Protein AF-A0A973LEQ9-F1 (afdb_monomer)

Structure (mmCIF, N/CA/C/O backbone):
data_AF-A0A973LEQ9-F1
#
_entry.id   AF-A0A973LEQ9-F1
#
loop_
_atom_site.group_PDB
_atom_site.id
_atom_site.type_symbol
_atom_site.label_atom_id
_atom_site.label_alt_id
_atom_site.label_comp_id
_atom_site.label_asym_id
_atom_site.label_entity_id
_atom_site.label_seq_id
_atom_site.pdbx_PDB_ins_code
_atom_site.Cartn_x
_atom_site.Cartn_y
_atom_site.Cartn_z
_atom_site.occupancy
_atom_site.B_iso_or_equiv
_atom_site.auth_seq_id
_atom_site.auth_comp_id
_atom_site.auth_asym_id
_atom_site.auth_atom_id
_atom_site.pdbx_PDB_model_num
ATOM 1 N N . MET A 1 1 ? 71.017 72.172 -58.350 1.00 38.75 1 MET A N 1
ATOM 2 C CA . MET A 1 1 ? 72.005 71.981 -57.274 1.00 38.75 1 MET A CA 1
ATOM 3 C C . MET A 1 1 ? 72.048 70.498 -56.952 1.00 38.75 1 MET A C 1
ATOM 5 O O . MET A 1 1 ? 71.048 69.983 -56.481 1.00 38.75 1 MET A O 1
ATOM 9 N N . THR A 1 2 ? 73.171 69.874 -57.329 1.00 40.38 2 THR A N 1
ATOM 10 C CA . THR A 1 2 ? 73.854 68.730 -56.682 1.00 40.38 2 THR A CA 1
ATOM 11 C C . THR A 1 2 ? 73.072 67.456 -56.327 1.00 40.38 2 THR A C 1
ATOM 13 O O . THR A 1 2 ? 72.282 67.467 -55.393 1.00 40.38 2 THR A O 1
ATOM 16 N N . ASP A 1 3 ? 73.390 66.377 -57.070 1.00 41.44 3 ASP A N 1
ATOM 17 C CA . ASP A 1 3 ? 74.059 65.135 -56.603 1.00 41.44 3 ASP A CA 1
ATOM 18 C C . ASP A 1 3 ? 73.516 64.442 -55.329 1.00 41.44 3 ASP A C 1
ATOM 20 O O . ASP A 1 3 ? 73.327 65.082 -54.307 1.00 41.44 3 ASP A O 1
ATOM 24 N N . LEU A 1 4 ? 73.322 63.117 -55.232 1.00 44.28 4 LEU A N 1
ATOM 25 C CA . LEU A 1 4 ? 74.104 61.995 -55.771 1.00 44.28 4 LEU A CA 1
ATOM 26 C C . LEU A 1 4 ? 73.388 60.646 -55.471 1.00 44.28 4 LEU A C 1
ATOM 28 O O . LEU A 1 4 ? 72.688 60.523 -54.469 1.00 44.28 4 LEU A O 1
ATOM 32 N N . ALA A 1 5 ? 73.739 59.634 -56.277 1.00 43.78 5 ALA A N 1
ATOM 33 C CA . ALA A 1 5 ? 73.819 58.185 -55.993 1.00 43.78 5 ALA A CA 1
ATOM 34 C C . ALA A 1 5 ? 72.594 57.245 -56.193 1.00 43.78 5 ALA A C 1
ATOM 36 O O . ALA A 1 5 ? 71.520 57.398 -55.625 1.00 43.78 5 ALA A O 1
ATOM 37 N N . ALA A 1 6 ? 72.844 56.194 -56.990 1.00 47.12 6 ALA A N 1
ATOM 38 C CA . ALA A 1 6 ? 71.987 55.059 -57.373 1.00 47.12 6 ALA A CA 1
ATOM 39 C C . ALA A 1 6 ? 72.562 53.719 -56.808 1.00 47.12 6 ALA A C 1
ATOM 41 O O . ALA A 1 6 ? 73.585 53.769 -56.128 1.00 47.12 6 ALA A O 1
ATOM 42 N N . PRO A 1 7 ? 72.115 52.512 -57.237 1.00 64.75 7 PRO A N 1
ATOM 43 C CA . PRO A 1 7 ? 70.900 51.736 -56.906 1.00 64.75 7 PRO A CA 1
ATOM 44 C C . PRO A 1 7 ? 71.265 50.337 -56.285 1.00 64.75 7 PRO A C 1
ATOM 46 O O . PRO A 1 7 ? 72.439 50.132 -55.979 1.00 64.75 7 PRO A O 1
ATOM 49 N N . PR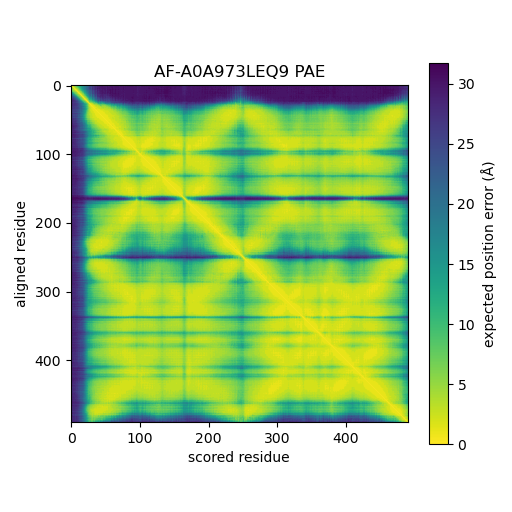O A 1 8 ? 70.353 49.343 -56.082 1.00 52.38 8 PRO A N 1
ATOM 50 C CA . PRO A 1 8 ? 69.976 48.434 -57.182 1.00 52.38 8 PRO A CA 1
ATOM 51 C C . PRO A 1 8 ? 68.542 47.842 -57.138 1.00 52.38 8 PRO A C 1
ATOM 53 O O . PRO A 1 8 ? 67.771 47.985 -56.194 1.00 52.38 8 PRO A O 1
ATOM 56 N N . ARG A 1 9 ? 68.216 47.159 -58.243 1.00 53.59 9 ARG A N 1
ATOM 57 C CA . ARG A 1 9 ? 66.963 46.483 -58.610 1.00 53.59 9 ARG A CA 1
ATOM 58 C C . ARG A 1 9 ? 66.616 45.312 -57.676 1.00 53.59 9 ARG A C 1
ATOM 60 O O . ARG A 1 9 ? 67.388 44.362 -57.579 1.00 53.59 9 ARG A O 1
ATOM 67 N N . GLY A 1 10 ? 65.422 45.343 -57.083 1.00 44.53 10 GLY A N 1
ATOM 68 C CA . GLY A 1 10 ? 64.809 44.207 -56.390 1.00 44.53 10 GLY A CA 1
ATOM 69 C C . GLY A 1 10 ? 63.964 43.358 -57.342 1.00 44.53 10 GLY A C 1
ATOM 70 O O . GLY A 1 10 ? 63.008 43.845 -57.939 1.00 44.53 10 GLY A O 1
ATOM 71 N N . ILE A 1 11 ? 64.348 42.093 -57.481 1.00 50.12 11 ILE A N 1
ATOM 72 C CA . ILE A 1 11 ? 63.623 41.014 -58.155 1.00 50.12 11 ILE A CA 1
ATOM 73 C C . ILE A 1 11 ? 62.491 40.549 -57.221 1.00 50.12 11 ILE A C 1
ATOM 75 O O . ILE A 1 11 ? 62.753 40.233 -56.065 1.00 50.12 11 ILE A O 1
ATOM 79 N N . GLY A 1 12 ? 61.251 40.469 -57.704 1.00 48.47 12 GLY A N 1
ATOM 80 C CA . GLY A 1 12 ? 60.279 39.490 -57.189 1.00 48.47 12 GLY A CA 1
ATOM 81 C C . GLY A 1 12 ? 60.152 38.329 -58.185 1.00 48.47 12 GLY A C 1
ATOM 82 O O . GLY A 1 12 ? 60.725 38.432 -59.272 1.00 48.47 12 GLY A O 1
ATOM 83 N N . PRO A 1 13 ? 59.329 37.293 -57.947 1.00 59.47 13 PRO A N 1
ATOM 84 C CA . PRO A 1 13 ? 58.780 36.741 -56.699 1.00 59.47 13 PRO A CA 1
ATOM 85 C C . PRO A 1 13 ? 59.050 35.211 -56.584 1.00 59.47 13 PRO A C 1
ATOM 87 O O . PRO A 1 13 ? 59.328 34.572 -57.590 1.00 59.47 13 PRO A O 1
ATOM 90 N N . ASP A 1 14 ? 58.881 34.583 -55.412 1.00 45.47 14 ASP A N 1
ATOM 91 C CA . ASP A 1 14 ? 58.414 33.179 -55.357 1.00 45.47 14 ASP A CA 1
ATOM 92 C C . ASP A 1 14 ? 57.814 32.843 -53.981 1.00 45.47 14 ASP A C 1
ATOM 94 O O . ASP A 1 14 ? 58.516 32.563 -53.007 1.00 45.47 14 ASP A O 1
ATOM 98 N N . VAL A 1 15 ? 56.484 32.896 -53.880 1.00 53.56 15 VAL A N 1
ATOM 99 C CA . VAL A 1 15 ? 55.763 32.302 -52.750 1.00 53.56 15 VAL A CA 1
ATOM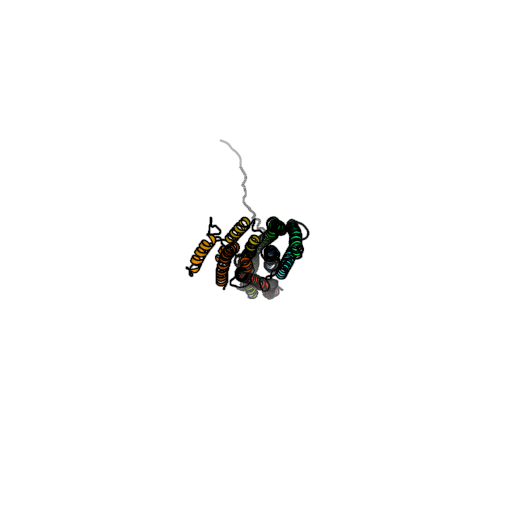 100 C C . VAL A 1 15 ? 55.577 30.829 -53.092 1.00 53.56 15 VAL A C 1
ATOM 102 O O . VAL A 1 15 ? 54.570 30.426 -53.676 1.00 53.56 15 VAL A O 1
ATOM 105 N N . SER A 1 16 ? 56.566 30.019 -52.723 1.00 51.47 16 SER A N 1
ATOM 106 C CA . SER A 1 16 ? 56.482 28.564 -52.788 1.00 51.47 16 SER A CA 1
ATOM 107 C C . SER A 1 16 ? 55.424 28.067 -51.796 1.00 51.47 16 SER A C 1
ATOM 109 O O . SER A 1 16 ? 55.661 27.808 -50.616 1.00 51.47 16 SER A O 1
ATOM 111 N N . GLY A 1 17 ? 54.192 27.943 -52.288 1.00 46.97 17 GLY A N 1
ATOM 112 C CA . GLY A 1 17 ? 53.116 27.250 -51.598 1.00 46.97 17 GLY A CA 1
ATOM 113 C C . GLY A 1 17 ? 53.487 25.782 -51.409 1.00 46.97 17 GLY A C 1
ATOM 114 O O . GLY A 1 17 ? 53.320 24.966 -52.314 1.00 46.97 17 GLY A O 1
ATOM 115 N N . SER A 1 18 ? 53.960 25.430 -50.215 1.00 47.00 18 SER A N 1
ATOM 116 C CA . SER A 1 18 ? 54.135 24.047 -49.778 1.00 47.00 18 SER A CA 1
ATOM 117 C C . SER A 1 18 ? 52.767 23.358 -49.668 1.00 47.00 18 SER A C 1
ATOM 119 O O . SER A 1 18 ? 52.145 23.260 -48.609 1.00 47.00 18 SER A O 1
ATOM 121 N N . ARG A 1 19 ? 52.256 22.851 -50.796 1.00 50.88 19 ARG A N 1
ATOM 122 C CA . ARG A 1 19 ? 51.144 21.896 -50.802 1.00 50.88 19 ARG A CA 1
ATOM 123 C C . ARG A 1 19 ? 51.620 20.621 -50.109 1.00 50.88 19 ARG A C 1
ATOM 125 O O . ARG A 1 19 ? 52.265 19.776 -50.723 1.00 50.88 19 ARG A O 1
ATOM 132 N N . ARG A 1 20 ? 51.289 20.482 -48.821 1.00 47.72 20 ARG A N 1
ATOM 133 C CA . ARG A 1 20 ? 51.420 19.221 -48.076 1.00 47.72 20 ARG A CA 1
ATOM 134 C C . ARG A 1 20 ? 50.820 18.088 -48.926 1.00 47.72 20 ARG A C 1
ATOM 136 O O . ARG A 1 20 ? 49.649 18.204 -49.309 1.00 47.72 20 ARG A O 1
ATOM 143 N N . PRO A 1 21 ? 51.555 17.004 -49.228 1.00 44.62 21 PRO A N 1
ATOM 144 C CA . PRO A 1 21 ? 50.987 15.886 -49.963 1.00 44.62 21 PRO A CA 1
ATOM 145 C C . PRO A 1 21 ? 49.875 15.274 -49.109 1.00 44.62 21 PRO A C 1
ATOM 147 O O . PRO A 1 21 ? 50.119 14.686 -48.055 1.00 44.62 21 PRO A O 1
ATOM 150 N N . ARG A 1 22 ? 48.622 15.435 -49.547 1.00 48.88 22 ARG A N 1
ATOM 151 C CA . ARG A 1 22 ? 47.493 14.681 -48.998 1.00 48.88 22 ARG A CA 1
ATOM 152 C C . ARG A 1 22 ? 47.823 13.208 -49.211 1.00 48.88 22 ARG A C 1
ATOM 154 O O . ARG A 1 22 ? 47.862 12.750 -50.345 1.00 48.88 22 ARG A O 1
ATOM 161 N N . ARG A 1 23 ? 48.097 12.468 -48.142 1.00 45.22 23 ARG A N 1
ATOM 162 C CA . ARG A 1 23 ? 48.430 11.039 -48.185 1.00 45.22 23 ARG A CA 1
ATOM 163 C C . ARG A 1 23 ? 47.224 10.271 -48.749 1.00 45.22 23 ARG A C 1
ATOM 165 O O . ARG A 1 23 ? 46.237 10.082 -48.046 1.00 45.22 23 ARG A O 1
ATOM 172 N N . HIS A 1 24 ? 47.249 9.909 -50.032 1.00 52.91 24 HIS A N 1
ATOM 173 C CA . HIS A 1 24 ? 46.168 9.148 -50.668 1.00 52.91 24 HIS A CA 1
ATOM 174 C C . HIS A 1 24 ? 46.359 7.676 -50.305 1.00 52.91 24 HIS A C 1
ATOM 176 O O . HIS A 1 24 ? 47.297 7.030 -50.760 1.00 52.91 24 HIS A O 1
ATOM 182 N N . TRP A 1 25 ? 45.509 7.158 -49.422 1.00 51.41 25 TRP A N 1
ATOM 183 C CA . TRP A 1 25 ? 45.556 5.751 -49.039 1.00 51.41 25 TRP A CA 1
ATOM 184 C C . TRP A 1 25 ? 45.158 4.869 -50.232 1.00 51.41 25 TRP A C 1
ATOM 186 O O . TRP A 1 25 ? 44.170 5.190 -50.907 1.00 51.41 25 TRP A O 1
ATOM 196 N N . PRO A 1 26 ? 45.851 3.740 -50.469 1.00 68.69 26 PRO A N 1
ATOM 197 C CA . PRO A 1 26 ? 45.464 2.800 -51.511 1.00 68.69 26 PRO A CA 1
ATOM 198 C C . PRO A 1 26 ? 44.047 2.270 -51.245 1.00 68.69 26 PRO A C 1
ATOM 200 O O . PRO A 1 26 ? 43.636 2.050 -50.098 1.00 68.69 26 PRO A O 1
ATOM 203 N N . THR A 1 27 ? 43.277 2.092 -52.318 1.00 65.50 27 THR A N 1
ATOM 204 C CA . THR A 1 27 ? 41.852 1.723 -52.310 1.00 65.50 27 THR A CA 1
ATOM 205 C C . THR A 1 27 ? 41.485 0.537 -51.395 1.00 65.50 27 THR A C 1
ATOM 207 O O . THR A 1 27 ? 40.477 0.635 -50.691 1.00 65.50 27 THR A O 1
ATOM 210 N N . PRO A 1 28 ? 42.312 -0.524 -51.278 1.00 70.25 28 PRO A N 1
ATOM 211 C CA . PRO A 1 28 ? 42.046 -1.643 -50.371 1.00 70.25 28 PRO A CA 1
ATOM 212 C C . PRO A 1 28 ? 42.187 -1.287 -48.884 1.00 70.25 28 PRO A C 1
ATOM 214 O O . PRO A 1 28 ? 41.443 -1.803 -48.054 1.00 70.25 28 PRO A O 1
ATOM 217 N N . ALA A 1 29 ? 43.128 -0.407 -48.521 1.00 74.38 29 ALA A N 1
ATOM 218 C CA . ALA A 1 29 ? 43.376 -0.043 -47.123 1.00 74.38 29 ALA A CA 1
ATOM 219 C C . ALA A 1 29 ? 42.227 0.795 -46.543 1.00 74.38 29 ALA A C 1
ATOM 221 O O . ALA A 1 29 ? 41.823 0.606 -45.401 1.00 74.38 29 ALA A O 1
ATOM 222 N N . THR A 1 30 ? 41.646 1.670 -47.361 1.00 75.44 30 THR A N 1
ATOM 223 C CA . THR A 1 30 ? 40.483 2.493 -46.987 1.00 75.44 30 THR A CA 1
ATOM 224 C C . THR A 1 30 ? 39.212 1.659 -46.828 1.00 75.44 30 THR A C 1
ATOM 226 O O . THR A 1 30 ? 38.478 1.863 -45.867 1.00 75.44 30 THR A O 1
ATOM 229 N N . LEU A 1 31 ? 38.987 0.661 -47.692 1.00 76.44 31 LEU A N 1
ATOM 230 C CA . LEU A 1 31 ? 37.866 -0.278 -47.543 1.00 76.44 31 LEU A CA 1
ATOM 231 C C . LEU A 1 31 ? 37.986 -1.137 -46.274 1.00 76.44 31 LEU A C 1
ATOM 233 O O . LEU A 1 31 ? 36.984 -1.360 -45.599 1.00 76.44 31 LEU A O 1
ATOM 237 N N . LYS A 1 32 ? 39.204 -1.568 -45.912 1.00 81.25 32 LYS A N 1
ATOM 238 C CA . LYS A 1 32 ? 39.459 -2.314 -44.668 1.00 81.25 32 LYS A CA 1
ATOM 239 C C . LYS A 1 32 ? 39.190 -1.475 -43.416 1.00 81.25 32 LYS A C 1
ATOM 241 O O . LYS A 1 32 ? 38.544 -1.971 -42.501 1.00 81.25 32 LYS A O 1
ATOM 246 N N . VAL A 1 33 ? 39.637 -0.215 -43.382 1.00 83.44 33 VAL A N 1
ATOM 247 C CA . VAL A 1 33 ? 39.408 0.686 -42.234 1.00 83.44 33 VAL A CA 1
ATOM 248 C C . VAL A 1 33 ? 37.922 0.995 -42.054 1.00 83.44 33 VAL A C 1
ATOM 250 O O . VAL A 1 33 ? 37.414 0.890 -40.943 1.00 83.44 33 VAL A O 1
ATOM 253 N N . CYS A 1 34 ? 37.198 1.320 -43.128 1.00 82.50 34 CYS A N 1
ATOM 254 C CA . CYS A 1 34 ? 35.762 1.585 -43.020 1.00 82.50 34 CYS A CA 1
ATOM 255 C C . CYS A 1 34 ? 34.963 0.319 -42.673 1.00 82.50 34 CYS A C 1
ATOM 257 O O . CYS A 1 34 ? 34.013 0.399 -41.902 1.00 82.50 34 CYS A O 1
ATOM 259 N N . GLY A 1 35 ? 35.372 -0.851 -43.176 1.00 84.62 35 GLY A N 1
ATOM 260 C CA . GLY A 1 35 ? 34.786 -2.126 -42.759 1.00 84.62 35 GLY A CA 1
ATOM 261 C C . GLY A 1 35 ? 35.007 -2.408 -41.269 1.00 84.62 35 GLY A C 1
ATOM 262 O O . GLY A 1 35 ? 34.063 -2.756 -40.567 1.00 84.62 35 GLY A O 1
ATOM 263 N N . ALA A 1 36 ? 36.221 -2.174 -40.761 1.00 88.44 36 ALA A N 1
ATOM 264 C CA . ALA A 1 36 ? 36.516 -2.274 -39.332 1.00 88.44 36 ALA A CA 1
ATOM 265 C C . ALA A 1 36 ? 35.691 -1.279 -38.498 1.00 88.44 36 ALA A C 1
ATOM 267 O O . ALA A 1 36 ? 35.208 -1.643 -37.431 1.00 88.44 36 ALA A O 1
ATOM 268 N N . ALA A 1 37 ? 35.466 -0.059 -39.000 1.00 89.88 37 ALA A N 1
ATOM 269 C CA . ALA A 1 37 ? 34.616 0.930 -38.340 1.00 89.88 37 ALA A CA 1
ATOM 270 C C . ALA A 1 37 ? 33.148 0.477 -38.244 1.00 89.88 37 ALA A C 1
ATOM 272 O O . ALA A 1 37 ? 32.537 0.647 -37.194 1.00 89.88 37 ALA A O 1
ATOM 273 N N . VAL A 1 38 ? 32.591 -0.148 -39.291 1.00 90.81 38 VAL A N 1
ATOM 274 C CA . VAL A 1 38 ? 31.230 -0.721 -39.246 1.00 90.81 38 VAL A CA 1
ATOM 275 C C . VAL A 1 38 ? 31.147 -1.878 -38.250 1.00 90.81 38 VAL A C 1
ATOM 277 O O . VAL A 1 38 ? 30.187 -1.950 -37.487 1.00 90.81 38 VAL A O 1
ATOM 280 N N . ILE A 1 39 ? 32.151 -2.762 -38.215 1.00 92.81 39 ILE A N 1
ATOM 281 C CA . ILE A 1 39 ? 32.208 -3.865 -37.239 1.00 92.81 39 ILE A CA 1
ATOM 282 C C . ILE A 1 39 ? 32.264 -3.307 -35.812 1.00 92.81 39 ILE A C 1
ATOM 284 O O . ILE A 1 39 ? 31.493 -3.739 -34.959 1.00 92.81 39 ILE A O 1
ATOM 288 N N . ALA A 1 40 ? 33.122 -2.314 -35.563 1.00 93.69 40 ALA A N 1
ATOM 289 C CA . ALA A 1 40 ? 33.228 -1.660 -34.263 1.00 93.69 40 ALA A CA 1
ATOM 290 C C . ALA A 1 40 ? 31.912 -0.975 -33.860 1.00 93.69 40 ALA A C 1
ATOM 292 O O . ALA A 1 40 ? 31.435 -1.190 -32.751 1.00 93.69 40 ALA A O 1
ATOM 293 N N . ALA A 1 41 ? 31.280 -0.221 -34.764 1.00 92.56 41 ALA A N 1
ATOM 294 C CA . ALA A 1 41 ? 29.984 0.407 -34.506 1.00 92.56 41 ALA A CA 1
ATOM 295 C C . ALA A 1 41 ? 28.871 -0.627 -34.252 1.00 92.56 41 ALA A C 1
ATOM 297 O O . ALA A 1 41 ? 28.017 -0.406 -33.399 1.00 92.56 41 ALA A O 1
ATOM 298 N N . SER A 1 42 ? 28.906 -1.778 -34.935 1.00 93.31 42 SER A N 1
ATOM 299 C CA . SER A 1 42 ? 27.956 -2.880 -34.714 1.00 93.31 42 SER A CA 1
ATOM 300 C C . SER A 1 42 ? 28.146 -3.516 -33.338 1.00 93.31 42 SER A C 1
ATOM 302 O O . SER A 1 42 ? 27.167 -3.802 -32.654 1.00 93.31 42 SER A O 1
ATOM 304 N N . ALA A 1 43 ? 29.398 -3.695 -32.908 1.00 94.44 43 ALA A N 1
ATOM 305 C CA . ALA A 1 43 ? 29.714 -4.182 -31.570 1.00 94.44 43 ALA A CA 1
ATOM 306 C C . ALA A 1 43 ? 29.260 -3.188 -30.490 1.00 94.44 43 ALA A C 1
ATOM 308 O O . ALA A 1 43 ? 28.630 -3.597 -29.521 1.00 94.44 43 ALA A O 1
ATOM 309 N N . VAL A 1 44 ? 29.507 -1.885 -30.682 1.00 94.94 44 VAL A N 1
ATOM 310 C CA . VAL A 1 44 ? 29.028 -0.832 -29.771 1.00 94.94 44 VAL A CA 1
ATOM 311 C C . VAL A 1 44 ? 27.503 -0.841 -29.681 1.00 94.94 44 VAL A C 1
ATOM 313 O O . VAL A 1 44 ? 26.973 -0.845 -28.576 1.00 94.94 44 VAL A O 1
ATOM 316 N N . PHE A 1 45 ? 26.796 -0.908 -30.814 1.00 94.12 45 PHE A N 1
ATOM 317 C CA . PHE A 1 45 ? 25.335 -1.000 -30.831 1.00 94.12 45 PHE A CA 1
ATOM 318 C C . PHE A 1 45 ? 24.828 -2.212 -30.043 1.00 94.12 45 PHE A C 1
ATOM 320 O O . PHE A 1 45 ? 23.947 -2.066 -29.200 1.00 94.12 45 PHE A O 1
ATOM 327 N N . ALA A 1 46 ? 25.409 -3.394 -30.271 1.00 93.88 46 ALA A N 1
ATOM 328 C CA . ALA A 1 46 ? 25.006 -4.608 -29.571 1.00 93.88 46 ALA A CA 1
ATOM 329 C C . ALA A 1 46 ? 25.251 -4.524 -28.061 1.00 93.88 46 ALA A C 1
ATOM 331 O O . ALA A 1 46 ? 24.377 -4.910 -27.286 1.00 93.88 46 ALA A O 1
ATOM 332 N N . VAL A 1 47 ? 26.411 -4.002 -27.647 1.00 94.62 47 VAL A N 1
ATOM 333 C CA . VAL A 1 47 ? 26.738 -3.802 -26.230 1.00 94.62 47 VAL A CA 1
ATOM 334 C C . VAL A 1 47 ? 25.739 -2.842 -25.598 1.00 94.62 47 VAL A C 1
ATOM 336 O O . VAL A 1 47 ? 25.082 -3.237 -24.643 1.00 94.62 47 VAL A O 1
ATOM 339 N N . VAL A 1 48 ? 25.561 -1.643 -26.168 1.00 93.06 48 VAL A N 1
ATOM 340 C CA . VAL A 1 48 ? 24.640 -0.623 -25.643 1.00 93.06 48 VAL A CA 1
ATOM 341 C C . VAL A 1 48 ? 23.233 -1.194 -25.498 1.00 93.06 48 VAL A C 1
ATOM 343 O O . VAL A 1 48 ? 22.680 -1.152 -24.404 1.00 93.06 48 VAL A O 1
ATOM 346 N N . ALA A 1 49 ? 22.691 -1.795 -26.559 1.00 91.25 49 ALA A N 1
ATOM 347 C CA . ALA A 1 49 ? 21.342 -2.352 -26.562 1.00 91.25 49 ALA A CA 1
ATOM 348 C C . ALA A 1 49 ? 21.149 -3.481 -25.536 1.00 91.25 49 ALA A C 1
ATOM 350 O O . ALA A 1 49 ? 20.112 -3.550 -24.885 1.00 91.25 49 ALA A O 1
ATOM 351 N N . THR A 1 50 ? 22.145 -4.358 -25.374 1.00 91.38 50 THR A N 1
ATOM 352 C CA . THR A 1 50 ? 22.076 -5.466 -24.407 1.00 91.38 50 THR A CA 1
ATOM 353 C C . THR A 1 50 ? 22.176 -4.946 -22.974 1.00 91.38 50 THR A C 1
ATOM 355 O O . THR A 1 50 ? 21.432 -5.391 -22.102 1.00 91.38 50 THR A O 1
ATOM 358 N N . THR A 1 51 ? 23.068 -3.983 -22.718 1.00 91.25 51 THR A N 1
ATOM 359 C CA . THR A 1 51 ? 23.252 -3.411 -21.378 1.00 91.25 51 THR A CA 1
ATOM 360 C C . THR A 1 51 ? 22.046 -2.603 -20.928 1.00 91.25 51 THR A C 1
ATOM 362 O O . THR A 1 51 ? 21.607 -2.768 -19.794 1.00 91.25 51 THR A O 1
ATOM 365 N N . THR A 1 52 ? 21.476 -1.775 -21.807 1.00 90.25 52 THR A N 1
ATOM 366 C CA . THR A 1 52 ? 20.311 -0.961 -21.456 1.00 90.25 52 THR A CA 1
ATOM 367 C C . THR A 1 52 ? 19.081 -1.836 -21.243 1.00 90.25 52 THR A C 1
ATOM 369 O O . THR A 1 52 ? 18.388 -1.669 -20.246 1.00 90.25 52 THR A O 1
ATOM 372 N N . ALA A 1 53 ? 18.858 -2.844 -22.093 1.00 89.44 53 ALA A N 1
ATOM 373 C CA . ALA A 1 53 ? 17.786 -3.815 -21.884 1.00 89.44 53 ALA A CA 1
ATOM 374 C C . ALA A 1 53 ? 17.937 -4.592 -20.569 1.00 89.44 53 ALA A C 1
ATOM 376 O O . ALA A 1 53 ? 16.954 -4.798 -19.860 1.00 89.44 53 ALA A O 1
ATOM 377 N N . GLY A 1 54 ? 19.164 -5.003 -20.229 1.00 89.75 54 GLY A N 1
ATOM 378 C CA . GLY A 1 54 ? 19.463 -5.669 -18.963 1.00 89.75 54 GLY A CA 1
ATOM 379 C C . GLY A 1 54 ? 19.144 -4.793 -17.752 1.00 89.75 54 GLY A C 1
ATOM 380 O O . GLY A 1 54 ? 18.501 -5.266 -16.819 1.00 89.75 54 GLY A O 1
ATOM 381 N N . GLN A 1 55 ? 19.525 -3.512 -17.797 1.00 89.06 55 GLN A N 1
ATOM 382 C CA . GLN A 1 55 ? 19.235 -2.539 -16.738 1.00 89.06 55 GLN A CA 1
ATOM 383 C C . GLN A 1 55 ? 17.732 -2.322 -16.549 1.00 89.06 55 GLN A C 1
ATOM 385 O O . GLN A 1 55 ? 17.236 -2.418 -15.426 1.00 89.06 55 GLN A O 1
ATOM 390 N N . VAL A 1 56 ? 16.991 -2.093 -17.638 1.00 89.88 56 VAL A N 1
ATOM 391 C CA . VAL A 1 56 ? 15.535 -1.902 -17.564 1.00 89.88 56 VAL A CA 1
ATOM 392 C C . VAL A 1 56 ? 14.859 -3.167 -17.028 1.00 89.88 56 VAL A C 1
ATOM 394 O O . VAL A 1 56 ? 14.034 -3.078 -16.123 1.00 89.88 56 VAL A O 1
ATOM 397 N N . ARG A 1 57 ? 15.267 -4.355 -17.494 1.00 91.44 57 ARG A N 1
ATOM 398 C CA . ARG A 1 57 ? 14.738 -5.636 -17.003 1.00 91.44 57 ARG A CA 1
ATOM 399 C C . ARG A 1 57 ? 14.995 -5.843 -15.510 1.00 91.44 57 ARG A C 1
ATOM 401 O O . ARG A 1 57 ? 14.073 -6.227 -14.803 1.00 91.44 57 ARG A O 1
ATOM 408 N N . SER A 1 58 ? 16.212 -5.575 -15.026 1.00 89.75 58 SER A N 1
ATOM 409 C CA . SER A 1 58 ? 16.502 -5.647 -13.585 1.00 89.75 58 SER A CA 1
ATOM 410 C C . SER A 1 58 ? 15.678 -4.650 -12.772 1.00 89.75 58 SER A C 1
ATOM 412 O O . SER A 1 58 ? 15.355 -4.926 -11.624 1.00 89.75 58 SER A O 1
ATOM 414 N N . GLY A 1 59 ? 15.309 -3.512 -13.370 1.00 88.56 59 GLY A N 1
ATOM 415 C CA . GLY A 1 59 ? 14.439 -2.536 -12.728 1.00 88.56 59 GLY A CA 1
ATOM 416 C C . GLY A 1 59 ? 13.016 -3.054 -12.532 1.00 88.56 59 GLY A C 1
ATOM 417 O O . GLY A 1 59 ? 12.479 -2.913 -11.440 1.00 88.56 59 GLY A O 1
ATOM 418 N N . PHE A 1 60 ? 12.438 -3.699 -13.549 1.00 91.38 60 PHE A N 1
ATOM 419 C CA . PHE A 1 60 ? 11.139 -4.372 -13.428 1.00 91.38 60 PHE A CA 1
ATOM 420 C C . PHE A 1 60 ? 11.157 -5.508 -12.410 1.00 91.38 60 PHE A C 1
ATOM 422 O O . PHE A 1 60 ? 10.229 -5.624 -11.620 1.00 91.38 60 PHE A O 1
ATOM 429 N N . ASP A 1 61 ? 12.204 -6.333 -12.424 1.00 90.38 61 ASP A N 1
ATOM 430 C CA . ASP A 1 61 ? 12.343 -7.458 -11.498 1.00 90.38 61 ASP A CA 1
ATOM 431 C C . ASP A 1 61 ? 12.382 -6.974 -10.042 1.00 90.38 61 ASP A C 1
ATOM 433 O O . ASP A 1 61 ? 11.590 -7.419 -9.217 1.00 90.38 61 ASP A O 1
ATOM 437 N N . ALA A 1 62 ? 13.224 -5.977 -9.759 1.00 89.19 62 ALA A N 1
ATOM 438 C CA . ALA A 1 62 ? 13.355 -5.414 -8.424 1.00 89.19 62 ALA A CA 1
ATOM 439 C C . ALA A 1 62 ? 12.095 -4.662 -7.963 1.00 89.19 62 ALA A C 1
ATOM 441 O O . ALA A 1 62 ? 11.679 -4.847 -6.823 1.00 89.19 62 ALA A O 1
ATOM 442 N N . ILE A 1 63 ? 11.455 -3.856 -8.823 1.00 89.62 63 ILE A N 1
ATOM 443 C CA . ILE A 1 63 ? 10.204 -3.163 -8.463 1.00 89.62 63 ILE A CA 1
ATOM 444 C C . ILE A 1 63 ? 9.083 -4.179 -8.239 1.00 89.62 63 ILE A C 1
ATOM 446 O O . ILE A 1 63 ? 8.445 -4.151 -7.194 1.00 89.62 63 ILE A O 1
ATOM 450 N N . GLY A 1 64 ? 8.863 -5.084 -9.194 1.00 90.62 64 GLY A N 1
ATOM 451 C CA . GLY A 1 64 ? 7.724 -5.998 -9.193 1.00 90.62 64 GLY A CA 1
ATOM 452 C C . GLY A 1 64 ? 7.806 -7.119 -8.164 1.00 90.62 64 GLY A C 1
ATOM 453 O O . GLY A 1 64 ? 6.806 -7.439 -7.536 1.00 90.62 64 GLY A O 1
ATOM 454 N N . HIS A 1 65 ? 8.988 -7.703 -7.957 1.00 89.56 65 HIS A N 1
ATOM 455 C CA . HIS A 1 65 ? 9.130 -8.927 -7.159 1.00 89.56 65 HIS A CA 1
ATOM 456 C C . HIS A 1 65 ? 9.843 -8.723 -5.823 1.00 89.56 65 HIS A C 1
ATOM 458 O O . HIS A 1 65 ? 9.990 -9.675 -5.062 1.00 89.56 65 HIS A O 1
ATOM 464 N N . THR A 1 66 ? 10.346 -7.522 -5.535 1.00 86.38 66 THR A N 1
ATOM 465 C CA . THR A 1 66 ? 11.074 -7.257 -4.285 1.00 86.38 66 THR A CA 1
ATOM 466 C C . THR A 1 66 ? 10.534 -6.025 -3.575 1.00 86.38 66 THR A C 1
ATOM 468 O O . THR A 1 66 ? 10.029 -6.140 -2.466 1.00 86.38 66 THR A O 1
ATOM 471 N N . GLU A 1 67 ? 10.602 -4.855 -4.204 1.00 87.94 67 GLU A N 1
ATOM 472 C CA . GLU A 1 67 ? 10.349 -3.581 -3.524 1.00 87.94 67 GLU A CA 1
ATOM 473 C C . GLU A 1 67 ? 8.849 -3.304 -3.324 1.00 87.94 67 GLU A C 1
ATOM 475 O O . GLU A 1 67 ? 8.449 -2.914 -2.229 1.00 87.94 67 GLU A O 1
ATOM 480 N N . ALA A 1 68 ? 8.000 -3.540 -4.333 1.00 87.62 68 ALA A N 1
ATOM 481 C CA . ALA A 1 68 ? 6.554 -3.342 -4.198 1.00 87.62 68 ALA A CA 1
ATOM 482 C C . ALA A 1 68 ? 5.904 -4.326 -3.203 1.00 87.62 68 ALA A C 1
ATOM 484 O O . ALA A 1 68 ? 5.225 -3.853 -2.287 1.00 87.62 68 ALA A O 1
ATOM 485 N N . PRO A 1 69 ? 6.148 -5.655 -3.278 1.00 87.88 69 PRO A N 1
ATOM 486 C CA . PRO A 1 69 ? 5.633 -6.591 -2.277 1.00 87.88 69 PRO A CA 1
ATOM 487 C C . PRO A 1 69 ? 6.083 -6.259 -0.850 1.00 87.88 69 PRO A C 1
ATOM 489 O O . PRO A 1 69 ? 5.319 -6.438 0.092 1.00 87.88 69 PRO A O 1
ATOM 492 N N . GLN A 1 70 ? 7.298 -5.726 -0.678 1.00 85.06 70 GLN A N 1
ATOM 493 C CA . GLN A 1 70 ? 7.809 -5.330 0.634 1.00 85.06 70 GLN A CA 1
ATOM 494 C C . GLN A 1 70 ? 7.007 -4.172 1.247 1.00 85.06 70 GLN A C 1
ATOM 496 O O . GLN A 1 70 ? 6.719 -4.190 2.443 1.00 85.06 70 GLN A O 1
ATOM 501 N N . VAL A 1 71 ? 6.627 -3.167 0.454 1.00 85.94 71 VAL A N 1
ATOM 502 C CA . VAL A 1 71 ? 5.784 -2.061 0.939 1.00 85.94 71 VAL A CA 1
ATOM 503 C C . VAL A 1 71 ? 4.396 -2.565 1.335 1.00 85.94 71 VAL A C 1
ATOM 505 O O . VAL A 1 71 ? 3.887 -2.145 2.373 1.00 85.94 71 VAL A O 1
ATOM 508 N N . VAL A 1 72 ? 3.805 -3.482 0.562 1.00 86.50 72 VAL A N 1
ATOM 509 C CA . VAL A 1 72 ? 2.509 -4.096 0.903 1.00 86.50 72 VAL A CA 1
ATOM 510 C C . VAL A 1 72 ? 2.612 -4.879 2.213 1.00 86.50 72 VAL A C 1
ATOM 512 O O . VAL A 1 72 ? 1.893 -4.557 3.152 1.00 86.50 72 VAL A O 1
ATOM 515 N N . ALA A 1 73 ? 3.593 -5.779 2.337 1.00 86.06 73 ALA A N 1
ATOM 516 C CA . ALA A 1 73 ? 3.813 -6.565 3.554 1.00 86.06 73 ALA A CA 1
ATOM 517 C C . ALA A 1 73 ? 4.055 -5.689 4.798 1.00 86.06 73 ALA A C 1
ATOM 519 O O . ALA A 1 73 ? 3.639 -6.017 5.903 1.00 86.06 73 ALA A O 1
ATOM 520 N N . THR A 1 74 ? 4.700 -4.529 4.641 1.00 84.56 74 THR A N 1
ATOM 521 C CA . THR A 1 74 ? 4.895 -3.616 5.779 1.00 84.56 74 THR A CA 1
ATOM 522 C C . THR A 1 74 ? 3.598 -2.893 6.173 1.00 84.56 74 THR A C 1
ATOM 524 O O . THR A 1 74 ? 3.439 -2.519 7.330 1.00 84.56 74 THR A O 1
ATOM 527 N N . ASN A 1 75 ? 2.656 -2.678 5.250 1.00 88.88 75 ASN A N 1
ATOM 528 C CA . ASN A 1 75 ? 1.327 -2.178 5.615 1.00 88.88 75 ASN A CA 1
ATOM 529 C C . ASN A 1 75 ? 0.468 -3.281 6.259 1.00 88.88 75 ASN A C 1
ATOM 531 O O . ASN A 1 75 ? -0.282 -2.986 7.190 1.00 88.88 75 ASN A O 1
ATOM 535 N N . ASP A 1 76 ? 0.619 -4.537 5.826 1.00 90.94 76 ASP A N 1
ATOM 536 C CA . ASP A 1 76 ? -0.022 -5.699 6.461 1.00 90.94 76 ASP A CA 1
ATOM 537 C C . ASP A 1 76 ? 0.446 -5.892 7.916 1.00 90.94 76 ASP A C 1
ATOM 539 O O . ASP A 1 76 ? -0.360 -6.243 8.780 1.00 90.94 76 ASP A O 1
ATOM 543 N N . LEU A 1 77 ? 1.692 -5.524 8.237 1.00 94.12 77 LEU A N 1
ATOM 544 C CA . LEU A 1 77 ? 2.155 -5.414 9.624 1.00 94.12 77 LEU A CA 1
ATOM 545 C C . LEU A 1 77 ? 1.297 -4.427 10.434 1.00 94.12 77 LEU A C 1
ATOM 547 O O . LEU A 1 77 ? 0.842 -4.762 11.524 1.00 94.12 77 LEU A O 1
ATOM 551 N N . VAL A 1 78 ? 1.059 -3.213 9.925 1.00 94.75 78 VAL A N 1
ATOM 552 C CA . VAL A 1 78 ? 0.241 -2.201 10.627 1.00 94.75 78 VAL A CA 1
ATOM 553 C C . VAL A 1 78 ? -1.202 -2.689 10.790 1.00 94.75 78 VAL A C 1
ATOM 555 O O . VAL A 1 78 ? -1.810 -2.462 11.834 1.00 94.75 78 VAL A O 1
ATOM 558 N N . TYR A 1 79 ? -1.746 -3.385 9.788 1.00 94.88 79 TYR A N 1
ATOM 559 C CA . TYR A 1 79 ? -3.044 -4.056 9.892 1.00 94.88 79 TYR A CA 1
ATOM 560 C C . TYR A 1 79 ? -3.051 -5.082 11.036 1.00 94.88 79 TYR A C 1
ATOM 562 O O . TYR A 1 79 ? -3.861 -4.955 11.951 1.00 94.88 79 TYR A O 1
ATOM 570 N N . SER A 1 80 ? -2.108 -6.028 11.029 1.00 96.81 80 SER A N 1
ATOM 571 C CA . SER A 1 80 ? -2.041 -7.127 12.000 1.00 96.81 80 SER A CA 1
ATOM 572 C C . SER A 1 80 ? -1.862 -6.612 13.428 1.00 96.81 80 SER A C 1
ATOM 574 O O . SER A 1 80 ? -2.469 -7.123 14.360 1.00 96.81 80 SER A O 1
ATOM 576 N N . LEU A 1 81 ? -1.085 -5.543 13.620 1.00 96.94 81 LEU A N 1
ATOM 577 C CA . LEU A 1 81 ? -0.919 -4.900 14.927 1.00 96.94 81 LEU A CA 1
ATOM 578 C C . LEU A 1 81 ? -2.222 -4.278 15.456 1.00 96.94 81 LEU A C 1
ATOM 580 O O . LEU A 1 81 ? -2.506 -4.377 16.650 1.00 96.94 81 LEU A O 1
ATOM 584 N N . ASN A 1 82 ? -3.010 -3.645 14.583 1.00 96.62 82 ASN A N 1
ATOM 585 C CA . ASN A 1 82 ? -4.302 -3.071 14.960 1.00 96.62 82 ASN A CA 1
ATOM 586 C C . ASN A 1 82 ? -5.348 -4.151 15.256 1.00 96.62 82 ASN A C 1
ATOM 588 O O . ASN A 1 82 ? -6.053 -4.040 16.258 1.00 96.62 82 ASN A O 1
ATOM 592 N N . ASP A 1 83 ? -5.415 -5.191 14.421 1.00 96.31 83 ASP A N 1
ATOM 593 C CA . ASP A 1 83 ? -6.326 -6.329 14.610 1.00 96.31 83 ASP A CA 1
ATOM 594 C C . ASP A 1 83 ? -5.979 -7.093 15.898 1.00 96.31 83 ASP A C 1
ATOM 596 O O . ASP A 1 83 ? -6.846 -7.394 16.716 1.00 96.31 83 ASP A O 1
ATOM 600 N N . MET A 1 84 ? -4.682 -7.266 16.180 1.00 97.12 84 MET A N 1
ATOM 601 C CA . MET A 1 84 ? -4.207 -7.852 17.431 1.00 97.12 84 MET A CA 1
ATOM 602 C C . MET A 1 84 ? -4.705 -7.065 18.659 1.00 97.12 84 MET A C 1
ATOM 604 O O . MET A 1 84 ? -5.188 -7.671 19.616 1.00 97.12 84 MET A O 1
ATOM 608 N N . ASP A 1 85 ? -4.636 -5.728 18.657 1.00 96.81 85 ASP A N 1
ATOM 609 C CA . ASP A 1 85 ? -5.140 -4.912 19.776 1.00 96.81 85 ASP A CA 1
ATOM 610 C C . ASP A 1 85 ? -6.671 -4.932 19.891 1.00 96.81 85 ASP A C 1
ATOM 612 O O . ASP A 1 85 ? -7.203 -4.984 21.005 1.00 96.81 85 ASP A O 1
ATOM 616 N N . ALA A 1 86 ? -7.383 -4.971 18.761 1.00 96.25 86 ALA A N 1
ATOM 617 C CA . ALA A 1 86 ? -8.832 -5.164 18.731 1.00 96.25 86 ALA A CA 1
ATOM 618 C C . ALA A 1 86 ? -9.221 -6.518 19.344 1.00 96.25 86 ALA A C 1
ATOM 620 O O . ALA A 1 86 ? -10.085 -6.600 20.219 1.00 96.25 86 ALA A O 1
ATOM 621 N N . ASN A 1 87 ? -8.524 -7.588 18.963 1.00 97.00 87 ASN A N 1
ATOM 622 C CA . ASN A 1 87 ? -8.784 -8.928 19.469 1.00 97.00 87 ASN A CA 1
ATOM 623 C C . ASN A 1 87 ? -8.421 -9.075 20.950 1.00 97.00 87 ASN A C 1
ATOM 625 O O . ASN A 1 87 ? -9.125 -9.783 21.673 1.00 97.00 87 ASN A O 1
ATOM 629 N N . LEU A 1 88 ? -7.407 -8.358 21.450 1.00 97.38 88 LEU A N 1
ATOM 630 C CA . LEU A 1 88 ? -7.158 -8.263 22.892 1.00 97.38 88 LEU A CA 1
ATOM 631 C C . LEU A 1 88 ? -8.347 -7.625 23.627 1.00 97.38 88 LEU A C 1
ATOM 633 O O . LEU A 1 88 ? -8.760 -8.140 24.668 1.00 97.38 88 LEU A O 1
ATOM 637 N N . ALA A 1 89 ? -8.921 -6.548 23.078 1.00 96.56 89 ALA A N 1
ATOM 638 C CA . ALA A 1 89 ? -10.123 -5.924 23.628 1.00 96.56 89 ALA A CA 1
ATOM 639 C C . ALA A 1 89 ? -11.299 -6.914 23.635 1.00 96.56 89 ALA A C 1
ATOM 641 O O . ALA A 1 89 ? -11.964 -7.077 24.658 1.00 96.56 89 ALA A O 1
ATOM 642 N N . ASN A 1 90 ? -11.503 -7.645 22.537 1.00 95.00 90 ASN A N 1
ATOM 643 C CA . ASN A 1 90 ? -12.570 -8.636 22.404 1.00 95.00 90 ASN A CA 1
ATOM 644 C C . ASN A 1 90 ? -12.449 -9.792 23.411 1.00 95.00 90 ASN A C 1
ATOM 646 O O . ASN A 1 90 ? -13.460 -10.210 23.985 1.00 95.00 90 ASN A O 1
ATOM 650 N N . VAL A 1 91 ? -11.225 -10.265 23.689 1.00 94.06 91 VAL A N 1
ATOM 651 C CA . VAL A 1 91 ? -10.948 -11.293 24.713 1.00 94.06 91 VAL A CA 1
ATOM 652 C C . VAL A 1 91 ? -11.491 -10.873 26.079 1.00 94.06 91 VAL A C 1
ATOM 654 O O . VAL A 1 91 ? -12.250 -11.625 26.692 1.00 94.06 91 VAL A O 1
ATOM 657 N N . ILE A 1 92 ? -11.151 -9.670 26.545 1.00 93.69 92 ILE A N 1
ATOM 658 C CA . ILE A 1 92 ? -11.560 -9.210 27.881 1.00 93.69 92 ILE A CA 1
ATOM 659 C C . ILE A 1 92 ? -12.985 -8.651 27.906 1.00 93.69 92 ILE A C 1
ATOM 661 O O . ILE A 1 92 ? -13.659 -8.710 28.937 1.00 93.69 92 ILE A O 1
ATOM 665 N N . MET A 1 93 ? -13.495 -8.162 26.777 1.00 93.00 93 MET A N 1
ATOM 666 C CA . MET A 1 93 ? -14.856 -7.651 26.661 1.00 93.00 93 MET A CA 1
ATOM 667 C C . MET A 1 93 ? -15.907 -8.756 26.801 1.00 93.00 93 MET A C 1
ATOM 669 O O . MET A 1 93 ? -16.905 -8.559 27.497 1.00 93.00 93 MET A O 1
ATOM 673 N N . VAL A 1 94 ? -15.706 -9.910 26.155 1.00 90.94 94 VAL A N 1
ATOM 674 C CA . VAL A 1 94 ? -16.709 -10.991 26.127 1.00 90.94 94 VAL A CA 1
ATOM 675 C C . VAL A 1 94 ? -16.810 -11.753 27.455 1.00 90.94 94 VAL A C 1
ATOM 677 O O . VAL A 1 94 ? -17.874 -12.282 27.784 1.00 90.94 94 VAL A O 1
ATOM 680 N N . GLY A 1 95 ? -15.727 -11.781 28.237 1.00 86.06 95 GLY A N 1
ATOM 681 C CA . GLY A 1 95 ? -15.657 -12.515 29.501 1.00 86.06 95 GLY A CA 1
ATOM 682 C C . GLY A 1 95 ? -15.922 -14.006 29.349 1.00 86.06 95 GLY A C 1
ATOM 683 O O . GLY A 1 95 ? -15.419 -14.644 28.424 1.00 86.06 95 GLY A O 1
ATOM 684 N N . ASP A 1 96 ? -16.703 -14.577 30.265 1.00 85.31 96 ASP A N 1
ATOM 685 C CA . ASP A 1 96 ? -17.022 -16.011 30.260 1.00 85.31 96 ASP A CA 1
ATOM 686 C C . ASP A 1 96 ? -18.230 -16.354 29.375 1.00 85.31 96 ASP A C 1
ATOM 688 O O . ASP A 1 96 ? -18.594 -17.524 29.211 1.00 85.31 96 ASP A O 1
ATOM 692 N N . ASN A 1 97 ? -18.866 -15.346 28.773 1.00 81.88 97 ASN A N 1
ATOM 693 C CA . ASN A 1 97 ? -20.056 -15.551 27.966 1.00 81.88 97 ASN A CA 1
ATOM 694 C C . ASN A 1 97 ? -19.750 -16.110 26.572 1.00 81.88 97 ASN A C 1
ATOM 696 O O . ASN A 1 97 ? -18.706 -15.880 25.966 1.00 81.88 97 ASN A O 1
ATOM 700 N N . LYS A 1 98 ? -20.745 -16.820 26.033 1.00 84.88 98 LYS A N 1
ATOM 701 C CA . LYS A 1 98 ? -20.814 -17.217 24.625 1.00 84.88 98 LYS A CA 1
ATOM 702 C C . LYS A 1 98 ? -21.981 -16.487 23.985 1.00 84.88 98 LYS A C 1
ATOM 704 O O . LYS A 1 98 ? -23.128 -16.905 24.141 1.00 84.88 98 LYS A O 1
ATOM 709 N N . LEU A 1 99 ? -21.687 -15.384 23.305 1.00 83.75 99 LEU A N 1
ATOM 710 C CA . LEU A 1 99 ? -22.711 -14.500 22.733 1.00 83.75 99 LEU A CA 1
ATOM 711 C C . LEU A 1 99 ? -23.212 -14.988 21.364 1.00 83.75 99 LEU A C 1
ATOM 713 O O . LEU A 1 99 ? -24.243 -14.529 20.875 1.00 83.75 99 LEU A O 1
ATOM 717 N N . GLY A 1 100 ? -22.519 -15.961 20.769 1.00 83.56 100 GLY A N 1
ATOM 718 C CA . GLY A 1 100 ? -22.880 -16.593 19.506 1.00 83.56 100 GLY A CA 1
ATOM 719 C C . GLY A 1 100 ? -21.804 -17.573 19.025 1.00 83.56 100 GLY A C 1
ATOM 720 O O . GLY A 1 100 ? -20.788 -17.760 19.697 1.00 83.56 100 GLY A O 1
ATOM 721 N N . PRO A 1 101 ? -22.007 -18.232 17.870 1.00 83.56 101 PRO A N 1
ATOM 722 C CA . PRO A 1 101 ? -20.991 -19.092 17.269 1.00 83.56 101 PRO A CA 1
ATOM 723 C C . PRO A 1 101 ? -19.716 -18.299 16.952 1.00 83.56 101 PRO A C 1
ATOM 725 O O . PRO A 1 101 ? -19.760 -17.377 16.147 1.00 83.56 101 PRO A O 1
ATOM 728 N N . GLY A 1 102 ? -18.591 -18.667 17.573 1.00 84.75 102 GLY A N 1
ATOM 729 C CA . GLY A 1 102 ? -17.304 -17.986 17.378 1.00 84.75 102 GLY A CA 1
ATOM 730 C C . GLY A 1 102 ? -17.148 -16.659 18.129 1.00 84.75 102 GLY A C 1
ATOM 731 O O . GLY A 1 102 ? -16.094 -16.047 18.027 1.00 84.75 102 GLY A O 1
ATOM 732 N N . ILE A 1 103 ? -18.154 -16.238 18.904 1.00 89.44 103 ILE A N 1
ATOM 733 C CA . ILE A 1 103 ? -18.117 -15.023 19.730 1.00 89.44 103 ILE A CA 1
ATOM 734 C C . ILE A 1 103 ? -17.906 -15.452 21.183 1.00 89.44 103 ILE A C 1
ATOM 736 O O . ILE A 1 103 ? -18.845 -15.522 21.987 1.00 89.44 103 ILE A O 1
ATOM 740 N N . ASP A 1 104 ? -16.670 -15.848 21.477 1.00 90.25 104 ASP A N 1
ATOM 741 C CA . ASP A 1 104 ? -16.223 -16.270 22.801 1.00 90.25 104 ASP A CA 1
ATOM 742 C C . ASP A 1 104 ? -14.727 -15.998 23.008 1.00 90.25 104 ASP A C 1
ATOM 744 O O . ASP A 1 104 ? -13.968 -15.795 22.056 1.00 90.25 104 ASP A O 1
ATOM 748 N N . ARG A 1 105 ? -14.299 -16.018 24.277 1.00 91.31 105 ARG A N 1
ATOM 749 C CA . ARG A 1 105 ? -12.916 -15.725 24.680 1.00 91.31 105 ARG A CA 1
ATOM 750 C C . ARG A 1 105 ? -11.892 -16.556 23.905 1.00 91.31 105 ARG A C 1
ATOM 752 O O . ARG A 1 105 ? -10.891 -16.025 23.434 1.00 91.31 105 ARG A O 1
ATOM 759 N N . ALA A 1 106 ? -12.137 -17.860 23.762 1.00 92.12 106 ALA A N 1
ATOM 760 C CA . ALA A 1 106 ? -11.205 -18.777 23.108 1.00 92.12 106 ALA A CA 1
ATOM 761 C C . ALA A 1 106 ? -11.024 -18.449 21.618 1.00 92.12 106 ALA A C 1
ATOM 763 O O . ALA A 1 106 ? -9.914 -18.557 21.092 1.00 92.12 106 ALA A O 1
ATOM 764 N N . SER A 1 107 ? -12.100 -18.031 20.953 1.00 94.00 107 SER A N 1
ATOM 765 C CA . SER A 1 107 ? -12.082 -17.623 19.551 1.00 94.00 107 SER A CA 1
ATOM 766 C C . SER A 1 107 ? -11.280 -16.332 19.362 1.00 94.00 107 SER A C 1
ATOM 768 O O . SER A 1 107 ? -10.367 -16.319 18.538 1.00 94.00 107 SER A O 1
ATOM 770 N N . PHE A 1 108 ? -11.505 -15.304 20.188 1.00 94.81 108 PHE A N 1
ATOM 771 C CA . PHE A 1 108 ? -10.726 -14.057 20.124 1.00 94.81 108 PHE A CA 1
ATOM 772 C C . PHE A 1 108 ? -9.265 -14.236 20.538 1.00 94.81 108 PHE A C 1
ATOM 774 O O . PHE A 1 108 ? -8.377 -13.667 19.914 1.00 94.81 108 PHE A O 1
ATOM 781 N N . THR A 1 109 ? -8.974 -15.099 21.520 1.00 95.94 109 THR A N 1
ATOM 782 C CA . THR A 1 109 ? -7.582 -15.446 21.855 1.00 95.94 109 THR A CA 1
ATOM 783 C C . T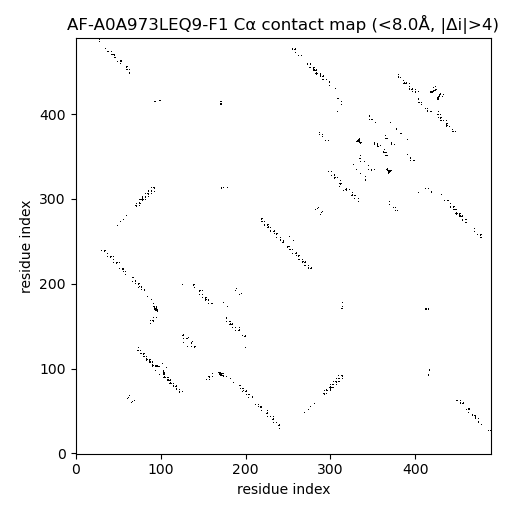HR A 1 109 ? -6.890 -16.101 20.663 1.00 95.94 109 THR A C 1
ATOM 785 O O . THR A 1 109 ? -5.719 -15.841 20.410 1.00 95.94 109 THR A O 1
ATOM 788 N N . LYS A 1 110 ? -7.594 -16.947 19.902 1.00 97.00 110 LYS A N 1
ATOM 789 C CA . LYS A 1 110 ? -7.030 -17.557 18.696 1.00 97.00 110 LYS A CA 1
ATOM 790 C C . LYS A 1 110 ? -6.744 -16.515 17.610 1.00 97.00 110 LYS A C 1
ATOM 792 O O . LYS A 1 110 ? -5.697 -16.630 16.981 1.00 97.00 110 LYS A O 1
ATOM 797 N N . LEU A 1 111 ? -7.642 -15.549 17.404 1.00 96.56 111 LEU A N 1
ATOM 798 C CA . LEU A 1 111 ? -7.438 -14.448 16.454 1.00 96.56 111 LEU A CA 1
ATOM 799 C C . LEU A 1 111 ? -6.236 -13.591 16.862 1.00 96.56 111 LEU A C 1
ATOM 801 O O . LEU A 1 111 ? -5.280 -13.520 16.103 1.00 96.56 111 LEU A O 1
ATOM 805 N N . PHE A 1 112 ? -6.178 -13.144 18.121 1.00 97.69 112 PHE A N 1
ATOM 806 C CA . PHE A 1 112 ? -5.018 -12.436 18.676 1.00 97.69 112 PHE A CA 1
ATOM 807 C C . PHE A 1 112 ? -3.693 -13.172 18.412 1.00 97.69 112 PHE A C 1
ATOM 809 O O . PHE A 1 112 ? -2.690 -12.569 18.045 1.00 97.69 112 PHE A O 1
ATOM 816 N N . GLN A 1 113 ? -3.660 -14.495 18.611 1.00 98.12 113 GLN A N 1
ATOM 817 C CA . GLN A 1 113 ? -2.446 -15.285 18.386 1.00 98.12 113 GLN A CA 1
ATOM 818 C C . GLN A 1 113 ? -2.084 -15.429 16.903 1.00 98.12 113 GLN A C 1
ATOM 820 O O . GLN A 1 113 ? -0.903 -15.595 16.600 1.00 98.12 113 GLN A O 1
ATOM 825 N N . ALA A 1 114 ? -3.071 -15.404 16.004 1.00 98.31 114 ALA A N 1
ATOM 826 C CA . ALA A 1 114 ? -2.834 -15.386 14.565 1.00 98.31 114 ALA A CA 1
ATOM 827 C C . ALA A 1 114 ? -2.239 -14.036 14.145 1.00 98.31 114 ALA A C 1
ATOM 829 O O . ALA A 1 114 ? -1.145 -14.024 13.590 1.00 98.31 114 ALA A O 1
ATOM 830 N N . ASP A 1 115 ? -2.864 -12.929 14.546 1.00 97.88 115 ASP A N 1
ATOM 831 C CA . ASP A 1 115 ? -2.405 -11.572 14.221 1.00 97.88 115 ASP A CA 1
ATOM 832 C C . ASP A 1 115 ? -1.002 -11.301 14.775 1.00 97.88 115 ASP A C 1
ATOM 834 O O . ASP A 1 115 ? -0.149 -10.721 14.104 1.00 97.88 115 ASP A O 1
ATOM 838 N N . ARG A 1 116 ? -0.717 -11.799 15.985 1.00 97.81 116 ARG A N 1
ATOM 839 C CA . ARG A 1 116 ? 0.626 -11.764 16.575 1.00 97.81 116 ARG A CA 1
ATOM 840 C C . ARG A 1 116 ? 1.647 -12.507 15.718 1.00 97.81 116 ARG A C 1
ATOM 842 O O . ARG A 1 116 ? 2.739 -12.001 15.486 1.00 97.81 116 ARG A O 1
ATOM 849 N N . ALA A 1 117 ? 1.306 -13.710 15.255 1.00 97.69 117 ALA A N 1
ATOM 850 C CA . ALA A 1 117 ? 2.196 -14.516 14.423 1.00 97.69 117 ALA A CA 1
ATOM 851 C C . ALA A 1 117 ? 2.443 -13.881 13.044 1.00 97.69 117 ALA A C 1
ATOM 853 O O . ALA A 1 117 ? 3.560 -13.998 12.524 1.00 97.69 117 ALA A O 1
ATOM 854 N N . ASP A 1 118 ? 1.435 -13.208 12.487 1.00 96.19 118 ASP A N 1
ATOM 855 C CA . ASP A 1 118 ? 1.518 -12.471 11.225 1.00 96.19 118 ASP A CA 1
ATOM 856 C C . ASP A 1 118 ? 2.374 -11.201 11.387 1.00 96.19 118 ASP A C 1
ATOM 858 O O . ASP A 1 118 ? 3.342 -11.017 10.648 1.00 96.19 118 ASP A O 1
ATOM 862 N N . ALA A 1 119 ? 2.160 -10.407 12.444 1.00 95.81 119 ALA A N 1
ATOM 863 C CA . ALA A 1 119 ? 3.009 -9.255 12.770 1.00 95.81 119 ALA A CA 1
ATOM 864 C C . ALA A 1 119 ? 4.484 -9.656 12.988 1.00 95.81 119 ALA A C 1
ATOM 866 O O . ALA A 1 119 ? 5.407 -9.033 12.454 1.00 95.81 119 ALA A O 1
ATOM 867 N N . ASP A 1 120 ? 4.719 -10.748 13.719 1.00 94.56 120 ASP A N 1
ATOM 868 C CA . ASP A 1 120 ? 6.041 -11.347 13.910 1.00 94.56 120 ASP A CA 1
ATOM 869 C C . ASP A 1 120 ? 6.685 -11.774 12.583 1.00 94.56 120 ASP A C 1
ATOM 871 O O . ASP A 1 120 ? 7.900 -11.657 12.384 1.00 94.56 120 ASP A O 1
ATOM 875 N N . HIS A 1 121 ? 5.892 -12.341 11.675 1.00 93.44 121 HIS A N 1
ATOM 876 C CA . HIS A 1 121 ? 6.353 -12.748 10.356 1.00 93.44 121 HIS A CA 1
ATOM 877 C C . HIS A 1 121 ? 6.781 -11.548 9.514 1.00 93.44 121 HIS A C 1
ATOM 879 O O . HIS A 1 121 ? 7.890 -11.561 8.967 1.00 93.44 121 HIS A O 1
ATOM 885 N N . ASP A 1 122 ? 5.969 -10.500 9.479 1.00 91.94 122 ASP A N 1
ATOM 886 C CA . ASP A 1 122 ? 6.232 -9.322 8.661 1.00 91.94 122 ASP A CA 1
ATOM 887 C C . ASP A 1 122 ? 7.421 -8.513 9.193 1.00 91.94 122 ASP A C 1
ATOM 889 O O . ASP A 1 122 ? 8.273 -8.076 8.414 1.00 91.94 122 ASP A O 1
ATOM 893 N N . LEU A 1 123 ? 7.587 -8.419 10.518 1.00 91.31 123 LEU A N 1
ATOM 894 C CA . LEU A 1 123 ? 8.789 -7.834 11.122 1.00 91.31 123 LEU A CA 1
ATOM 895 C C . LEU A 1 123 ? 10.053 -8.645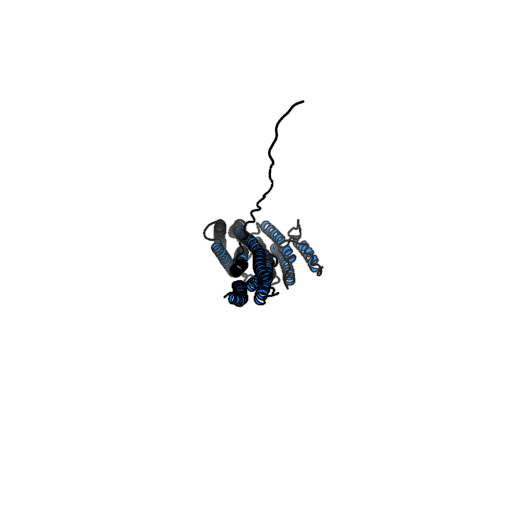 10.827 1.00 91.31 123 LEU A C 1
ATOM 897 O O . LEU A 1 123 ? 11.111 -8.061 10.580 1.00 91.31 123 LEU A O 1
ATOM 901 N N . ARG A 1 124 ? 9.978 -9.983 10.803 1.00 90.88 124 ARG A N 1
ATOM 902 C CA . ARG A 1 124 ? 11.126 -10.814 10.397 1.00 90.88 124 ARG A CA 1
ATOM 903 C C . ARG A 1 124 ? 11.499 -10.587 8.938 1.00 90.88 124 ARG A C 1
ATOM 905 O O . ARG A 1 124 ? 12.690 -10.498 8.638 1.00 90.88 124 ARG A O 1
ATOM 912 N N . LEU A 1 125 ? 10.518 -10.490 8.041 1.00 88.19 125 LEU A N 1
ATOM 913 C CA . LEU A 1 125 ? 10.776 -10.148 6.643 1.00 88.19 125 LEU A CA 1
ATOM 914 C C . LEU A 1 125 ? 11.432 -8.767 6.547 1.00 88.19 125 LEU A C 1
ATOM 916 O O . LEU A 1 125 ? 12.503 -8.643 5.950 1.00 88.19 125 LEU A O 1
ATOM 920 N N . ALA A 1 126 ? 10.872 -7.757 7.217 1.00 88.19 126 ALA A N 1
ATOM 921 C CA . ALA A 1 126 ? 11.452 -6.419 7.268 1.00 88.19 126 ALA A CA 1
ATOM 922 C C . ALA A 1 126 ? 12.898 -6.427 7.799 1.00 88.19 126 ALA A C 1
ATOM 924 O O . ALA A 1 126 ? 13.756 -5.756 7.228 1.00 88.19 126 ALA A O 1
ATOM 925 N N . ALA A 1 127 ? 13.205 -7.230 8.825 1.00 89.25 127 ALA A N 1
ATOM 926 C CA . ALA A 1 127 ? 14.556 -7.372 9.372 1.00 89.25 127 ALA A CA 1
ATOM 927 C C . ALA A 1 127 ? 15.541 -7.981 8.361 1.00 89.25 127 ALA A C 1
ATOM 929 O O . ALA A 1 127 ? 16.658 -7.484 8.208 1.00 89.25 127 ALA A O 1
ATOM 930 N N . VAL A 1 128 ? 15.130 -9.030 7.637 1.00 88.44 128 VAL A N 1
ATOM 931 C CA . VAL A 1 128 ? 15.953 -9.645 6.580 1.00 88.44 128 VAL A CA 1
ATOM 932 C C . VAL A 1 128 ? 16.291 -8.625 5.492 1.00 88.44 128 VAL A C 1
ATOM 934 O O . VAL A 1 128 ? 17.435 -8.576 5.037 1.00 88.44 128 VAL A O 1
ATOM 937 N N . HIS A 1 129 ? 15.330 -7.784 5.109 1.00 83.25 129 HIS A N 1
ATOM 938 C CA . HIS A 1 129 ? 15.536 -6.739 4.106 1.00 83.25 129 HIS A CA 1
ATOM 939 C C . HIS A 1 129 ? 16.368 -5.558 4.620 1.00 83.25 129 HIS A C 1
ATOM 941 O O . HIS A 1 129 ? 17.201 -5.028 3.885 1.00 83.25 129 HIS A O 1
ATOM 947 N N . ALA A 1 130 ? 16.172 -5.156 5.875 1.00 85.56 130 ALA A N 1
ATOM 948 C CA . ALA A 1 130 ? 16.906 -4.060 6.497 1.00 85.56 130 ALA A CA 1
ATOM 949 C C . ALA A 1 130 ? 18.399 -4.380 6.706 1.00 85.56 130 ALA A C 1
ATOM 951 O O . ALA A 1 130 ? 19.227 -3.466 6.728 1.00 85.56 130 ALA A O 1
ATOM 952 N N . GLY A 1 131 ? 18.750 -5.664 6.824 1.00 86.62 131 GLY A N 1
ATOM 953 C CA . GLY A 1 131 ? 20.116 -6.118 7.065 1.00 86.62 131 GLY A CA 1
ATOM 954 C C . GLY A 1 131 ? 20.537 -5.999 8.534 1.00 86.62 131 GLY A C 1
ATOM 955 O O . GLY A 1 131 ? 19.720 -5.788 9.424 1.00 86.62 131 GLY A O 1
ATOM 956 N N . ALA A 1 132 ? 21.834 -6.182 8.799 1.00 86.62 132 ALA A N 1
ATOM 957 C CA . ALA A 1 132 ? 22.355 -6.275 10.167 1.00 86.62 132 ALA A CA 1
ATOM 958 C C . ALA A 1 132 ? 22.609 -4.917 10.845 1.00 86.62 132 ALA A C 1
ATOM 960 O O . ALA A 1 132 ? 22.555 -4.836 12.067 1.00 86.62 132 ALA A O 1
ATOM 961 N N . ASP A 1 133 ? 22.891 -3.866 10.070 1.00 86.56 133 ASP A N 1
ATOM 962 C CA . ASP A 1 133 ? 23.334 -2.566 10.579 1.00 86.56 133 ASP A CA 1
ATOM 963 C C . ASP A 1 133 ? 22.705 -1.411 9.786 1.00 86.56 133 ASP A C 1
ATOM 965 O O . ASP A 1 133 ? 22.373 -1.542 8.608 1.00 86.56 133 ASP A O 1
ATOM 969 N N . GLY A 1 134 ? 22.621 -0.235 10.414 1.00 87.44 134 GLY A N 1
ATOM 970 C CA . GLY A 1 134 ? 22.191 1.012 9.778 1.00 87.44 134 GLY A CA 1
ATOM 971 C C . GLY A 1 134 ? 20.796 1.488 10.203 1.00 87.44 134 GLY A C 1
ATOM 972 O O . GLY A 1 134 ? 20.166 0.883 11.069 1.00 87.44 134 GLY A O 1
ATOM 973 N N . PRO A 1 135 ? 20.306 2.601 9.622 1.00 85.69 135 PRO A N 1
ATOM 974 C CA . PRO A 1 135 ? 19.055 3.230 10.050 1.00 85.69 135 PRO A CA 1
ATOM 975 C C . PRO A 1 135 ? 17.826 2.322 9.914 1.00 85.69 135 PRO A C 1
ATOM 977 O O . PRO A 1 135 ? 16.989 2.306 10.810 1.00 85.69 135 PRO A O 1
ATOM 980 N N . ALA A 1 136 ? 17.739 1.539 8.834 1.00 84.00 136 ALA A N 1
ATOM 981 C CA . ALA A 1 136 ? 16.635 0.603 8.619 1.00 84.00 136 ALA A CA 1
ATOM 982 C C . ALA A 1 136 ? 16.637 -0.526 9.664 1.00 84.00 136 ALA A C 1
ATOM 984 O O . ALA A 1 136 ? 15.608 -0.790 10.279 1.00 84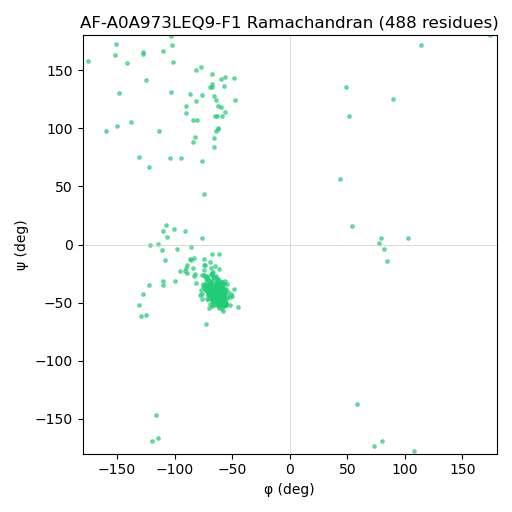.00 136 ALA A O 1
ATOM 985 N N . ALA A 1 137 ? 17.801 -1.133 9.926 1.00 88.75 137 ALA A N 1
ATOM 986 C CA . ALA A 1 137 ? 17.945 -2.174 10.945 1.00 88.75 137 ALA A CA 1
ATOM 987 C C . ALA A 1 137 ? 17.600 -1.643 12.347 1.00 88.75 137 ALA A C 1
ATOM 989 O O . ALA A 1 137 ? 16.917 -2.315 13.116 1.00 88.75 137 ALA A O 1
ATOM 990 N N . ALA A 1 138 ? 18.000 -0.403 12.655 1.00 89.56 138 ALA A N 1
ATOM 991 C CA . ALA A 1 138 ? 17.646 0.256 13.909 1.00 89.56 138 ALA A CA 1
ATOM 992 C C . ALA A 1 138 ? 16.130 0.486 14.048 1.00 89.56 138 ALA A C 1
ATOM 994 O O . ALA A 1 138 ? 15.589 0.272 15.128 1.00 89.56 138 ALA A O 1
ATOM 995 N N . GLN A 1 139 ? 15.433 0.885 12.977 1.00 88.00 139 GLN A N 1
ATOM 996 C CA . GLN A 1 139 ? 13.976 1.065 13.018 1.00 88.00 139 GLN A CA 1
ATOM 997 C C . GLN A 1 139 ? 13.223 -0.251 13.203 1.00 88.00 139 GLN A C 1
ATOM 999 O O . GLN A 1 139 ? 12.311 -0.310 14.024 1.00 88.00 139 GLN A O 1
ATOM 1004 N N . VAL A 1 140 ? 13.632 -1.314 12.506 1.00 90.50 140 VAL A N 1
ATOM 1005 C CA . VAL A 1 140 ? 13.041 -2.644 12.714 1.00 90.50 140 VAL A CA 1
ATOM 1006 C C . VAL A 1 140 ? 13.316 -3.147 14.135 1.00 90.50 140 VAL A C 1
ATOM 1008 O O . VAL A 1 140 ? 12.419 -3.694 14.767 1.00 90.50 140 VAL A O 1
ATOM 1011 N N . GLY A 1 141 ? 14.515 -2.901 14.675 1.00 91.69 141 GLY A N 1
ATOM 1012 C CA . GLY A 1 141 ? 14.842 -3.205 16.071 1.00 91.69 141 GLY A CA 1
ATOM 1013 C C . GLY A 1 141 ? 13.920 -2.496 17.068 1.00 91.69 141 GLY A C 1
ATOM 1014 O O . GLY A 1 141 ? 13.379 -3.141 17.959 1.00 91.69 141 GLY A O 1
ATOM 1015 N N . LEU A 1 142 ? 13.663 -1.197 16.873 1.00 91.81 142 LEU A N 1
ATOM 1016 C CA . LEU A 1 142 ? 12.713 -0.444 17.704 1.00 91.81 142 LEU A CA 1
ATOM 1017 C C . LEU A 1 142 ? 11.288 -1.008 17.620 1.00 91.81 142 LEU A C 1
ATOM 1019 O O . LEU A 1 142 ? 10.603 -1.068 18.639 1.00 91.81 142 LEU A O 1
ATOM 1023 N N . ALA A 1 143 ? 10.845 -1.426 16.431 1.00 92.31 143 ALA A N 1
ATOM 1024 C CA . ALA A 1 143 ? 9.531 -2.038 16.252 1.00 92.31 143 ALA A CA 1
ATOM 1025 C C . ALA A 1 143 ? 9.427 -3.400 16.964 1.00 92.31 143 ALA A C 1
ATOM 1027 O O . ALA A 1 143 ? 8.435 -3.651 17.644 1.00 92.31 143 ALA A O 1
ATOM 1028 N N . LEU A 1 144 ? 10.467 -4.239 16.876 1.00 94.38 144 LEU A N 1
ATOM 1029 C CA . LEU A 1 144 ? 10.553 -5.520 17.590 1.00 94.38 144 LEU A CA 1
ATOM 1030 C C . LEU A 1 144 ? 10.537 -5.333 19.115 1.00 94.38 144 LEU A C 1
ATOM 1032 O O . LEU A 1 144 ? 9.799 -6.029 19.810 1.00 94.38 144 LEU A O 1
ATOM 1036 N N . ASP A 1 145 ? 11.309 -4.378 19.640 1.00 95.31 145 ASP A N 1
ATOM 1037 C CA . ASP A 1 145 ? 11.356 -4.086 21.079 1.00 95.31 145 ASP A CA 1
ATOM 1038 C C . ASP A 1 145 ? 10.008 -3.550 21.596 1.00 95.31 145 ASP A C 1
ATOM 1040 O O . ASP A 1 145 ? 9.538 -3.937 22.676 1.00 95.31 145 ASP A O 1
ATOM 1044 N N . ALA A 1 146 ? 9.364 -2.671 20.820 1.00 95.19 146 ALA A N 1
ATOM 1045 C CA . ALA A 1 146 ? 8.047 -2.133 21.143 1.00 95.19 146 ALA A CA 1
ATOM 1046 C C . ALA A 1 146 ? 6.976 -3.233 21.131 1.00 95.19 146 ALA A C 1
ATOM 1048 O O . ALA A 1 146 ? 6.192 -3.321 22.079 1.00 95.19 146 ALA A O 1
ATOM 1049 N N . LEU A 1 147 ? 6.975 -4.099 20.110 1.00 96.38 147 LEU A N 1
ATOM 1050 C CA . LEU A 1 147 ? 6.055 -5.232 20.027 1.00 96.38 147 LEU A CA 1
ATOM 1051 C C . LEU A 1 147 ? 6.260 -6.199 21.198 1.00 96.38 147 LEU A C 1
ATOM 1053 O O . LEU A 1 147 ? 5.296 -6.541 21.874 1.00 96.38 147 LEU A O 1
ATOM 1057 N N . GLY A 1 148 ? 7.503 -6.563 21.524 1.00 97.56 148 GLY A N 1
ATOM 1058 C CA . GLY A 1 148 ? 7.784 -7.436 22.669 1.00 97.56 148 GLY A CA 1
ATOM 1059 C C . GLY A 1 148 ? 7.301 -6.853 24.003 1.00 97.56 148 GLY A C 1
ATOM 1060 O O . GLY A 1 148 ? 6.799 -7.579 24.863 1.00 97.56 148 GLY A O 1
ATOM 1061 N N . SER A 1 149 ? 7.392 -5.531 24.166 1.00 97.38 149 SER A N 1
ATOM 1062 C CA . SER A 1 149 ? 6.860 -4.831 25.342 1.00 97.38 149 SER A CA 1
ATOM 1063 C C . SER A 1 149 ? 5.326 -4.861 25.383 1.00 97.38 149 SER A C 1
ATOM 1065 O O . SER A 1 149 ? 4.744 -5.085 26.445 1.00 97.38 149 SER A O 1
ATOM 1067 N N . TYR A 1 150 ? 4.669 -4.694 24.231 1.00 98.19 150 TYR A N 1
ATOM 1068 C CA . TYR A 1 150 ? 3.218 -4.828 24.104 1.00 98.19 150 TYR A CA 1
ATOM 1069 C C . TYR A 1 150 ? 2.745 -6.252 24.405 1.00 98.19 150 TYR A C 1
ATOM 1071 O O . TYR A 1 150 ? 1.841 -6.432 25.218 1.00 98.19 150 TYR A O 1
ATOM 1079 N N . GLU A 1 151 ? 3.384 -7.271 23.829 1.00 98.06 151 GLU A N 1
ATOM 1080 C CA . GLU A 1 151 ? 3.033 -8.675 24.060 1.00 98.06 151 GLU A CA 1
ATOM 1081 C C . GLU A 1 151 ? 3.140 -9.064 25.536 1.00 98.06 151 GLU A C 1
ATOM 1083 O O . GLU A 1 151 ? 2.319 -9.829 26.044 1.00 98.06 151 GLU A O 1
ATOM 1088 N N . ALA A 1 152 ? 4.122 -8.509 26.253 1.00 98.06 152 ALA A N 1
ATOM 1089 C CA . ALA A 1 152 ? 4.258 -8.719 27.687 1.00 98.06 152 ALA A CA 1
ATOM 1090 C C . ALA A 1 152 ? 3.084 -8.121 28.483 1.00 98.06 152 ALA A C 1
ATOM 1092 O O . ALA A 1 152 ? 2.649 -8.729 29.464 1.00 98.06 152 ALA A O 1
ATOM 1093 N N . LEU A 1 153 ? 2.562 -6.954 28.086 1.00 97.94 153 LEU A N 1
ATOM 1094 C CA . LEU A 1 153 ? 1.369 -6.358 28.698 1.00 97.94 153 LEU A CA 1
ATOM 1095 C C . LEU A 1 153 ? 0.106 -7.133 28.314 1.00 97.94 153 LEU A C 1
ATOM 1097 O O . LEU A 1 153 ? -0.662 -7.507 29.196 1.00 97.94 153 LEU A O 1
ATOM 1101 N N . ALA A 1 154 ? -0.073 -7.462 27.034 1.00 97.44 154 ALA A N 1
ATOM 1102 C CA . ALA A 1 154 ? -1.199 -8.258 26.551 1.00 97.44 154 ALA A CA 1
ATOM 1103 C C . ALA A 1 154 ? -1.272 -9.627 27.249 1.00 97.44 154 ALA A C 1
ATOM 1105 O O . ALA A 1 154 ? -2.338 -10.057 27.688 1.00 97.44 154 ALA A O 1
ATOM 1106 N N . GLY A 1 155 ? -0.125 -10.285 27.446 1.00 96.25 155 GLY A N 1
ATOM 1107 C CA . GLY A 1 155 ? -0.037 -11.527 28.208 1.00 96.25 155 GLY A CA 1
ATOM 1108 C C . GLY A 1 155 ? -0.454 -11.368 29.673 1.00 96.25 155 GLY A C 1
ATOM 1109 O O . GLY A 1 155 ? -1.109 -12.254 30.217 1.00 96.25 155 GLY A O 1
ATOM 1110 N N . GLN A 1 156 ? -0.131 -10.239 30.313 1.00 96.25 156 GLN A N 1
ATOM 1111 C CA . GLN A 1 156 ? -0.597 -9.940 31.671 1.00 96.25 156 GLN A CA 1
ATOM 1112 C C . GLN A 1 156 ? -2.107 -9.672 31.712 1.00 96.25 156 GLN A C 1
ATOM 1114 O O . GLN A 1 156 ? -2.767 -10.151 32.631 1.00 96.25 156 GLN A O 1
ATOM 1119 N N . VAL A 1 157 ? -2.655 -8.967 30.715 1.00 95.44 157 VAL A N 1
ATOM 1120 C CA . VAL A 1 157 ? -4.101 -8.722 30.580 1.00 95.44 157 VAL A CA 1
ATOM 1121 C C . VAL A 1 157 ? -4.841 -10.056 30.492 1.00 95.44 157 VAL A C 1
ATOM 1123 O O . VAL A 1 157 ? -5.726 -10.322 31.300 1.00 95.44 157 VAL A O 1
ATOM 1126 N N . MET A 1 158 ? -4.417 -10.937 29.580 1.00 92.75 158 MET A N 1
ATOM 1127 C CA . MET A 1 158 ? -5.009 -12.270 29.423 1.00 92.75 158 MET A CA 1
ATOM 1128 C C . MET A 1 158 ? -4.821 -13.143 30.670 1.00 92.75 158 MET A C 1
ATOM 1130 O O . MET A 1 158 ? -5.714 -13.901 31.037 1.00 92.75 158 MET A O 1
ATOM 1134 N N . TYR A 1 159 ? -3.670 -13.044 31.342 1.00 91.44 159 TYR A N 1
ATOM 1135 C CA . TYR A 1 159 ? -3.429 -13.780 32.580 1.00 91.44 159 TYR A CA 1
ATOM 1136 C C . TYR A 1 159 ? -4.401 -13.361 33.688 1.00 91.44 159 TYR A C 1
ATOM 1138 O O . TYR A 1 159 ? -4.969 -14.237 34.337 1.00 91.44 159 TYR A O 1
ATOM 1146 N N . LEU A 1 160 ? -4.625 -12.056 33.883 1.00 88.94 160 LEU A N 1
ATOM 1147 C CA . LEU A 1 160 ? -5.593 -11.548 34.861 1.00 88.94 160 LEU A CA 1
ATOM 1148 C C . LEU A 1 160 ? -7.023 -11.977 34.518 1.00 88.94 160 LEU A C 1
ATOM 1150 O O . LEU A 1 160 ? -7.686 -12.546 35.381 1.00 88.94 160 LEU A O 1
ATOM 1154 N N . ASP A 1 161 ? -7.424 -11.848 33.251 1.00 85.31 161 ASP A N 1
ATOM 1155 C CA . ASP A 1 161 ? -8.751 -12.266 32.774 1.00 85.31 161 ASP A CA 1
ATOM 1156 C C . ASP A 1 161 ? -9.021 -13.768 33.002 1.00 85.31 161 ASP A C 1
ATOM 1158 O O . ASP A 1 161 ? -10.148 -14.175 33.280 1.00 85.31 161 ASP A O 1
ATOM 1162 N N . THR A 1 162 ? -7.984 -14.617 32.944 1.00 79.31 162 THR A N 1
ATOM 1163 C CA . THR A 1 162 ? -8.093 -16.044 33.318 1.00 79.31 162 THR A CA 1
ATOM 1164 C C . THR A 1 162 ? -7.953 -16.321 34.820 1.00 79.31 162 THR A C 1
ATOM 1166 O O . THR A 1 162 ? -8.335 -17.398 35.283 1.00 79.31 162 THR A O 1
ATOM 1169 N N . GLY A 1 163 ? -7.350 -15.394 35.568 1.00 63.34 163 GLY A N 1
ATOM 1170 C CA . GLY A 1 163 ? -6.935 -15.542 36.963 1.00 63.34 163 GLY A CA 1
ATOM 1171 C C . GLY A 1 163 ? -8.002 -15.162 37.991 1.00 63.34 163 GLY A C 1
ATOM 1172 O O . GLY A 1 163 ? -7.912 -15.626 39.131 1.00 63.34 163 GLY A O 1
ATOM 1173 N N . ASP A 1 164 ? -9.030 -14.410 37.592 1.00 59.44 164 ASP A N 1
ATOM 1174 C CA . ASP A 1 164 ? -10.200 -14.026 38.406 1.00 59.44 164 ASP A CA 1
ATOM 1175 C C . ASP A 1 164 ? -11.190 -15.197 38.621 1.00 59.44 164 ASP A C 1
ATOM 1177 O O . ASP A 1 164 ? -12.411 -15.072 38.534 1.00 59.44 164 ASP A O 1
ATOM 1181 N N . GLY A 1 165 ? -10.637 -16.377 38.919 1.00 52.09 165 GLY A N 1
ATOM 1182 C CA . GLY A 1 165 ? -11.349 -17.638 39.068 1.00 52.09 165 GLY A CA 1
ATOM 1183 C C . GLY A 1 165 ? -12.600 -17.576 39.955 1.00 52.09 165 GLY A C 1
ATOM 1184 O O . GLY A 1 165 ? -12.603 -16.955 41.016 1.00 52.09 165 GLY A O 1
ATOM 1185 N N . ASP A 1 166 ? -13.605 -18.350 39.516 1.00 49.72 166 ASP A N 1
ATOM 1186 C CA . ASP A 1 166 ? -14.865 -18.752 40.181 1.00 49.72 166 ASP A CA 1
ATOM 1187 C C . ASP A 1 166 ? -16.168 -18.022 39.761 1.00 49.72 166 ASP A C 1
ATOM 1189 O O . ASP A 1 166 ? -17.226 -18.303 40.322 1.00 49.72 166 ASP A O 1
ATOM 1193 N N . GLY A 1 167 ? -16.157 -17.148 38.743 1.00 55.94 167 GLY A N 1
ATOM 1194 C CA . GLY A 1 167 ? -17.352 -16.399 38.310 1.00 55.94 167 GLY A CA 1
ATOM 1195 C C . GLY A 1 167 ? -17.727 -16.550 36.833 1.00 55.94 167 GLY A C 1
ATOM 1196 O O . GLY A 1 167 ? -16.867 -16.557 35.972 1.00 55.94 167 GLY A O 1
ATOM 1197 N N . ASP A 1 168 ? -19.028 -16.625 36.544 1.00 75.38 168 ASP A N 1
ATOM 1198 C CA . ASP A 1 168 ? -19.630 -16.499 35.206 1.00 75.38 168 ASP A CA 1
ATOM 1199 C C . ASP A 1 168 ? -19.630 -15.003 34.809 1.00 75.38 168 ASP A C 1
ATOM 1201 O O . ASP A 1 168 ? -20.665 -14.335 34.912 1.00 75.38 168 ASP A O 1
ATOM 1205 N N . ARG A 1 169 ? -18.450 -14.420 34.503 1.00 84.06 169 ARG A N 1
ATOM 1206 C CA . ARG A 1 169 ? -18.294 -12.966 34.293 1.00 84.06 169 ARG A CA 1
ATOM 1207 C C . ARG A 1 169 ? -19.142 -12.505 33.102 1.00 84.06 169 ARG A C 1
ATOM 1209 O O . ARG A 1 169 ? -18.887 -12.947 31.977 1.00 84.06 169 ARG A O 1
ATOM 1216 N N . PRO A 1 170 ? -20.116 -11.594 33.308 1.00 86.06 170 PRO A N 1
ATOM 1217 C CA . PRO A 1 170 ? -20.925 -11.084 32.213 1.00 86.06 170 PRO A CA 1
ATOM 1218 C C . PRO A 1 170 ? -20.108 -10.221 31.244 1.00 86.06 170 PRO A C 1
ATOM 1220 O O . PRO A 1 170 ? -19.224 -9.466 31.654 1.00 86.06 170 PRO A O 1
ATOM 1223 N N . ALA A 1 171 ? -20.471 -10.269 29.967 1.00 88.44 171 ALA A N 1
ATOM 1224 C CA . ALA A 1 171 ? -19.888 -9.470 28.906 1.00 88.44 171 ALA A CA 1
ATOM 1225 C C . ALA A 1 171 ? -20.007 -7.973 29.232 1.00 88.44 171 ALA A C 1
ATOM 1227 O O . ALA A 1 171 ? -21.049 -7.496 29.693 1.00 88.44 171 ALA A O 1
ATOM 1228 N N . GLY A 1 172 ? -18.922 -7.236 29.001 1.00 87.19 172 GLY A N 1
ATOM 1229 C CA . GLY A 1 172 ? -18.820 -5.798 29.256 1.00 87.19 172 GLY A CA 1
ATOM 1230 C C . GLY A 1 172 ? -18.517 -5.418 30.704 1.00 87.19 172 GLY A C 1
ATOM 1231 O O . GLY A 1 172 ? -18.322 -4.240 30.990 1.00 87.19 172 GLY A O 1
ATOM 1232 N N . GLN A 1 173 ? -18.442 -6.378 31.631 1.00 88.06 173 GLN A N 1
ATOM 1233 C CA . GLN A 1 173 ? -18.002 -6.124 33.006 1.00 88.06 173 GLN A CA 1
ATOM 1234 C C . GLN A 1 173 ? -16.503 -6.400 33.130 1.00 88.06 173 GLN A C 1
ATOM 1236 O O . GLN A 1 173 ? -16.098 -7.434 33.658 1.00 88.06 173 GLN A O 1
ATOM 1241 N N . VAL A 1 174 ? -15.678 -5.498 32.595 1.00 90.81 174 VAL A N 1
ATOM 1242 C CA . VAL A 1 174 ? -14.213 -5.594 32.692 1.00 90.81 174 VAL A CA 1
ATOM 1243 C C . VAL A 1 174 ? -13.751 -5.053 34.056 1.00 90.81 174 VAL A C 1
ATOM 1245 O O . VAL A 1 174 ? -14.072 -3.906 34.391 1.00 90.81 174 VAL A O 1
ATOM 1248 N N . PRO A 1 175 ? -13.015 -5.834 34.870 1.00 90.75 175 PRO A N 1
ATOM 1249 C CA . PRO A 1 175 ? -12.452 -5.364 36.131 1.00 90.75 175 PRO A CA 1
ATOM 1250 C C . PRO A 1 175 ? -11.559 -4.123 35.953 1.00 90.75 175 PRO A C 1
ATOM 1252 O O . PRO A 1 175 ? -10.802 -4.041 34.984 1.00 90.75 175 PRO A O 1
ATOM 1255 N N . PRO A 1 176 ? -11.552 -3.166 36.903 1.00 91.19 176 PRO A N 1
ATOM 1256 C CA . PRO A 1 176 ? -10.752 -1.945 36.770 1.00 91.19 176 PRO A CA 1
ATOM 1257 C C . PRO A 1 176 ? -9.246 -2.185 36.607 1.00 91.19 176 PRO A C 1
ATOM 1259 O O . PRO A 1 176 ? -8.580 -1.408 35.931 1.00 91.19 176 PRO A O 1
ATOM 1262 N N . ALA A 1 177 ? -8.704 -3.242 37.222 1.00 91.31 177 ALA A N 1
ATOM 1263 C CA . ALA A 1 177 ? -7.289 -3.591 37.096 1.00 91.31 177 ALA A CA 1
ATOM 1264 C C . ALA A 1 177 ? -6.947 -4.106 35.687 1.00 91.31 177 ALA A C 1
ATOM 1266 O O . ALA A 1 177 ? -5.940 -3.691 35.120 1.00 91.31 177 ALA A O 1
ATOM 1267 N N . GLU A 1 178 ? -7.807 -4.948 35.107 1.00 92.75 178 GLU A N 1
ATOM 1268 C CA . GLU A 1 178 ? -7.668 -5.425 33.726 1.00 92.75 178 GLU A CA 1
ATOM 1269 C C . GLU A 1 178 ? -7.830 -4.283 32.726 1.00 92.75 178 GLU A C 1
ATOM 1271 O O . GLU A 1 178 ? -6.986 -4.115 31.851 1.00 92.75 178 GLU A O 1
ATOM 1276 N N . SER A 1 179 ? -8.861 -3.448 32.898 1.00 94.12 179 SER A N 1
ATOM 1277 C CA . SER A 1 179 ? -9.105 -2.273 32.053 1.00 94.12 179 SER A CA 1
ATOM 1278 C C . SER A 1 179 ? -7.926 -1.291 32.096 1.00 94.12 179 SER A C 1
ATOM 1280 O O . SER A 1 179 ? -7.503 -0.794 31.057 1.00 94.12 179 SER A O 1
ATOM 1282 N N . ALA A 1 180 ? -7.323 -1.064 33.271 1.00 95.19 180 ALA A N 1
ATOM 1283 C CA . ALA A 1 180 ? -6.144 -0.208 33.415 1.00 95.19 180 ALA A CA 1
ATOM 1284 C C . ALA A 1 180 ? -4.883 -0.790 32.751 1.00 95.19 180 ALA A C 1
ATOM 1286 O O . ALA A 1 180 ? -4.077 -0.041 32.204 1.00 95.19 180 ALA A O 1
ATOM 1287 N N . LEU A 1 181 ? -4.707 -2.112 32.776 1.00 96.00 181 LEU A N 1
ATOM 1288 C CA . LEU A 1 181 ? -3.568 -2.755 32.125 1.00 96.00 181 LEU A CA 1
ATOM 1289 C C . LEU A 1 181 ? -3.751 -2.836 30.603 1.00 96.00 181 LEU A C 1
ATOM 1291 O O . LEU A 1 181 ? -2.814 -2.578 29.852 1.00 96.00 181 LEU A O 1
ATOM 1295 N N . PHE A 1 182 ? -4.973 -3.118 30.143 1.00 96.75 182 PHE A N 1
ATOM 1296 C CA . PHE A 1 182 ? -5.352 -2.983 28.738 1.00 96.75 182 PHE A CA 1
ATOM 1297 C C . PHE A 1 182 ? -5.121 -1.551 28.257 1.00 96.75 182 PHE A C 1
ATOM 1299 O O . PHE A 1 182 ? -4.546 -1.331 27.197 1.00 96.75 182 PHE A O 1
ATOM 1306 N N . ALA A 1 183 ? -5.490 -0.566 29.076 1.00 97.19 183 ALA A N 1
ATOM 1307 C CA . ALA A 1 183 ? -5.275 0.834 28.774 1.00 97.19 183 ALA A CA 1
ATOM 1308 C C . ALA A 1 183 ? -3.804 1.183 28.526 1.00 97.19 183 ALA A C 1
ATOM 1310 O O . ALA A 1 183 ? -3.513 1.929 27.590 1.00 97.19 183 ALA A O 1
ATOM 1311 N N . GLU A 1 184 ? -2.904 0.633 29.343 1.00 97.56 184 GLU A N 1
ATOM 1312 C CA . GLU A 1 184 ? -1.455 0.763 29.191 1.00 97.56 184 GLU A CA 1
ATOM 1313 C C . GLU A 1 184 ? -0.950 0.054 27.924 1.00 97.56 184 GLU A C 1
ATOM 1315 O O . GLU A 1 184 ? -0.160 0.631 27.176 1.00 97.56 184 GLU A O 1
ATOM 1320 N N . ALA A 1 185 ? -1.454 -1.151 27.633 1.00 97.94 185 ALA A N 1
ATOM 1321 C CA . ALA A 1 185 ? -1.125 -1.892 26.415 1.00 97.94 185 ALA A CA 1
ATOM 1322 C C . ALA A 1 185 ? -1.541 -1.122 25.148 1.00 97.94 185 ALA A C 1
ATOM 1324 O O . ALA A 1 185 ? -0.714 -0.899 24.264 1.00 97.94 185 ALA A O 1
ATOM 1325 N N . THR A 1 186 ? -2.783 -0.640 25.079 1.00 97.12 186 THR A N 1
ATOM 1326 C CA . THR A 1 186 ? -3.277 0.164 23.951 1.00 97.12 186 THR A CA 1
ATOM 1327 C C . THR A 1 186 ? -2.526 1.493 23.827 1.00 97.12 186 THR A C 1
ATOM 1329 O O . THR A 1 186 ? -2.230 1.932 22.716 1.00 97.12 186 THR A O 1
ATOM 1332 N N . ASP A 1 187 ? -2.170 2.146 24.939 1.00 97.06 187 ASP A N 1
ATOM 1333 C CA . ASP A 1 187 ? -1.358 3.368 24.889 1.00 97.06 187 ASP A CA 1
ATOM 1334 C C . ASP A 1 187 ? 0.047 3.086 24.338 1.00 97.06 187 ASP A C 1
ATOM 1336 O O . ASP A 1 187 ? 0.564 3.883 23.551 1.00 97.06 187 ASP A O 1
ATOM 1340 N N . LEU A 1 188 ? 0.654 1.945 24.677 1.00 97.44 188 LEU A N 1
ATOM 1341 C CA . LEU A 1 188 ? 1.924 1.509 24.096 1.00 97.44 188 LEU A CA 1
ATOM 1342 C C . LEU A 1 188 ? 1.788 1.183 22.599 1.00 97.44 188 LEU A C 1
ATOM 1344 O O . LEU A 1 188 ? 2.634 1.614 21.808 1.00 97.44 188 LEU A O 1
ATOM 1348 N N . MET A 1 189 ? 0.713 0.493 22.202 1.00 96.75 189 MET A N 1
ATOM 1349 C CA . MET A 1 189 ? 0.398 0.202 20.799 1.00 96.75 189 MET A CA 1
ATOM 1350 C C . MET A 1 189 ? 0.323 1.496 19.977 1.00 96.75 189 MET A C 1
ATOM 1352 O O . MET A 1 189 ? 1.039 1.650 18.989 1.00 96.75 189 MET A O 1
ATOM 1356 N N . GLN A 1 190 ? -0.465 2.471 20.439 1.00 94.81 190 GLN A N 1
ATOM 1357 C CA . GLN A 1 190 ? -0.685 3.735 19.730 1.00 94.81 190 GLN A CA 1
ATOM 1358 C C . GLN A 1 190 ? 0.521 4.684 19.761 1.00 94.81 190 GLN A C 1
ATOM 1360 O O . GLN A 1 190 ? 0.747 5.423 18.807 1.00 94.81 190 GLN A O 1
ATOM 1365 N N . SER A 1 191 ? 1.287 4.716 20.855 1.00 95.56 191 SER A N 1
ATOM 1366 C CA . SER A 1 191 ? 2.380 5.690 21.016 1.00 95.56 191 SER A CA 1
ATOM 1367 C C . SER A 1 191 ? 3.738 5.202 20.522 1.00 95.56 191 SER A C 1
ATOM 1369 O O . SER A 1 191 ? 4.603 6.032 20.241 1.00 95.56 191 SER A O 1
ATOM 1371 N N . SER A 1 192 ? 3.944 3.884 20.447 1.00 95.00 192 SER A N 1
ATOM 1372 C CA . SER A 1 192 ? 5.260 3.297 20.179 1.00 95.00 192 SER A CA 1
ATOM 1373 C C . SER A 1 192 ? 5.227 2.241 19.080 1.00 95.00 192 SER A C 1
ATOM 1375 O O . SER A 1 192 ? 5.999 2.354 18.132 1.00 95.00 192 SER A O 1
ATOM 1377 N N . VAL A 1 193 ? 4.339 1.244 19.168 1.00 95.50 193 VAL A N 1
ATOM 1378 C CA . VAL A 1 193 ? 4.355 0.096 18.242 1.00 95.50 193 VAL A CA 1
ATOM 1379 C C . VAL A 1 193 ? 3.913 0.509 16.834 1.00 95.50 193 VAL A C 1
ATOM 1381 O O . VAL A 1 193 ? 4.680 0.333 15.887 1.00 95.50 193 VAL A O 1
ATOM 1384 N N . LEU A 1 194 ? 2.730 1.122 16.690 1.00 94.50 194 LEU A N 1
ATOM 1385 C CA . LEU A 1 194 ? 2.224 1.578 15.390 1.00 94.50 194 LEU A CA 1
ATOM 1386 C C . LEU A 1 194 ? 3.137 2.641 14.762 1.00 94.50 194 LEU A C 1
ATOM 1388 O O . LEU A 1 194 ? 3.545 2.437 13.620 1.00 94.50 194 LEU A O 1
ATOM 1392 N N . PRO A 1 195 ? 3.586 3.698 15.475 1.00 94.38 195 PRO A N 1
ATOM 1393 C CA . PRO A 1 195 ? 4.539 4.645 14.899 1.00 94.38 195 PRO A CA 1
ATOM 1394 C C . PRO A 1 195 ? 5.865 4.000 14.477 1.00 94.38 195 PRO A C 1
ATOM 1396 O O . PRO A 1 195 ? 6.470 4.418 13.490 1.00 94.38 195 PRO A O 1
ATOM 1399 N N . ALA A 1 196 ? 6.357 2.985 15.198 1.00 92.31 196 ALA A N 1
ATOM 1400 C CA . ALA A 1 196 ? 7.553 2.257 14.781 1.00 92.31 196 ALA A CA 1
ATOM 1401 C C . ALA A 1 196 ? 7.306 1.473 13.481 1.00 92.31 196 ALA A C 1
ATOM 1403 O O . ALA A 1 196 ? 8.124 1.566 12.566 1.00 92.31 196 ALA A O 1
ATOM 1404 N N . ALA A 1 197 ? 6.171 0.780 13.358 1.00 92.44 197 ALA A N 1
ATOM 1405 C CA . ALA A 1 197 ? 5.786 0.077 12.134 1.00 92.44 197 ALA A CA 1
ATOM 1406 C C . ALA A 1 197 ? 5.576 1.039 10.946 1.00 92.44 197 ALA A C 1
ATOM 1408 O O . ALA A 1 197 ? 6.123 0.819 9.867 1.00 92.44 197 ALA A O 1
ATOM 1409 N N . GLU A 1 198 ? 4.883 2.163 11.149 1.00 91.25 198 GLU A N 1
ATOM 1410 C CA . GLU A 1 198 ? 4.675 3.212 10.138 1.00 91.25 198 GLU A CA 1
ATOM 1411 C C . GLU A 1 198 ? 5.989 3.839 9.653 1.00 91.25 198 GLU A C 1
ATOM 1413 O O . GLU A 1 198 ? 6.125 4.197 8.479 1.00 91.25 198 GLU A O 1
ATOM 1418 N N . ASN A 1 199 ? 6.990 3.954 10.529 1.00 90.00 199 ASN A N 1
ATOM 1419 C CA . ASN A 1 199 ? 8.324 4.397 10.134 1.00 90.00 199 ASN A CA 1
ATOM 1420 C C . ASN A 1 199 ? 8.997 3.388 9.190 1.00 90.00 199 ASN A C 1
ATOM 1422 O O . ASN A 1 199 ? 9.603 3.806 8.199 1.00 90.00 199 ASN A O 1
ATOM 1426 N N . VAL A 1 200 ? 8.830 2.080 9.430 1.00 88.38 200 VAL A N 1
ATOM 1427 C CA . VAL A 1 200 ? 9.294 1.037 8.500 1.00 88.38 200 VAL A CA 1
ATOM 1428 C C . VAL A 1 200 ? 8.557 1.157 7.159 1.00 88.38 200 VAL A C 1
ATOM 1430 O O . VAL A 1 200 ? 9.211 1.139 6.114 1.00 88.38 200 VAL A O 1
ATOM 1433 N N . VAL A 1 201 ? 7.231 1.372 7.164 1.00 87.25 201 VAL A N 1
ATOM 1434 C CA . VAL A 1 201 ? 6.434 1.597 5.936 1.00 87.25 201 VAL A CA 1
ATOM 1435 C C . VAL A 1 201 ? 6.964 2.802 5.162 1.00 87.25 201 VAL A C 1
ATOM 1437 O O . VAL A 1 201 ? 7.242 2.709 3.966 1.00 87.25 201 VAL A O 1
ATOM 1440 N N . THR A 1 202 ? 7.151 3.928 5.849 1.00 87.44 202 THR A N 1
ATOM 1441 C CA . THR A 1 202 ? 7.604 5.188 5.248 1.00 87.44 202 THR A CA 1
ATOM 1442 C C . THR A 1 202 ? 9.001 5.048 4.649 1.00 87.44 202 THR A C 1
ATOM 1444 O O . THR A 1 202 ? 9.245 5.506 3.533 1.00 87.44 202 THR A O 1
ATOM 1447 N N . SER A 1 203 ? 9.914 4.386 5.361 1.00 85.06 203 SER A N 1
ATOM 1448 C CA . SER A 1 203 ? 11.271 4.108 4.886 1.00 85.06 203 SER A CA 1
ATOM 1449 C C . SER A 1 203 ? 11.258 3.244 3.618 1.00 85.06 203 SER A C 1
ATOM 1451 O O . SER A 1 203 ? 11.896 3.595 2.621 1.00 85.06 203 SER A O 1
ATOM 1453 N N . ASN A 1 204 ? 10.466 2.166 3.608 1.00 83.62 204 ASN A N 1
ATOM 1454 C CA . ASN A 1 204 ? 10.332 1.284 2.445 1.00 83.62 204 ASN A CA 1
ATOM 1455 C C . ASN A 1 204 ? 9.693 2.012 1.251 1.00 83.62 204 ASN A C 1
ATOM 1457 O O . ASN A 1 204 ? 10.172 1.884 0.124 1.00 83.62 204 ASN A O 1
ATOM 1461 N N . GLY A 1 205 ? 8.675 2.844 1.492 1.00 84.75 205 GLY A N 1
ATOM 1462 C CA . GLY A 1 205 ? 8.050 3.679 0.464 1.00 84.75 205 GLY A CA 1
ATOM 1463 C C . GLY A 1 205 ? 9.019 4.693 -0.154 1.00 84.75 205 GLY A C 1
ATOM 1464 O O . GLY A 1 205 ? 9.080 4.825 -1.374 1.00 84.75 205 GLY A O 1
ATOM 1465 N N . GLN A 1 206 ? 9.845 5.363 0.658 1.00 85.50 206 GLN A N 1
ATOM 1466 C CA . GLN A 1 206 ? 10.878 6.290 0.170 1.00 85.50 206 GLN A CA 1
ATOM 1467 C C . GLN A 1 206 ? 11.984 5.580 -0.620 1.00 85.50 206 GLN A C 1
ATOM 1469 O O . GLN A 1 206 ? 12.471 6.110 -1.626 1.00 85.50 206 GLN A O 1
ATOM 1474 N N . ALA A 1 207 ? 12.383 4.382 -0.183 1.00 83.38 207 ALA A N 1
ATOM 1475 C CA . ALA A 1 207 ? 13.347 3.559 -0.902 1.00 83.38 207 ALA A CA 1
ATOM 1476 C C . ALA A 1 207 ? 12.804 3.150 -2.281 1.00 83.38 207 ALA A C 1
ATOM 1478 O O . ALA A 1 207 ? 13.503 3.326 -3.282 1.00 83.38 207 ALA A O 1
ATOM 1479 N N . LEU A 1 208 ? 11.547 2.698 -2.351 1.00 85.81 208 LEU A N 1
ATOM 1480 C CA . LEU A 1 208 ? 10.865 2.381 -3.606 1.00 85.81 208 LEU A CA 1
ATOM 1481 C C . LEU A 1 208 ? 10.711 3.619 -4.503 1.00 85.81 208 LEU A C 1
ATOM 1483 O O . LEU A 1 208 ? 10.950 3.524 -5.704 1.00 85.81 208 LEU A O 1
ATOM 1487 N N . GLU A 1 209 ? 10.358 4.785 -3.949 1.00 86.81 209 GLU A N 1
ATOM 1488 C CA . GLU A 1 209 ? 10.271 6.039 -4.712 1.00 86.81 209 GLU A CA 1
ATOM 1489 C C . GLU A 1 209 ? 11.604 6.377 -5.376 1.00 86.81 209 GLU A C 1
ATOM 1491 O O . GLU A 1 209 ? 11.681 6.521 -6.595 1.00 86.81 209 GLU A O 1
ATOM 1496 N N . THR A 1 210 ? 12.676 6.404 -4.585 1.00 87.00 210 THR A N 1
ATOM 1497 C CA . THR A 1 210 ? 14.031 6.704 -5.067 1.00 87.00 210 THR A CA 1
ATOM 1498 C C . THR A 1 210 ? 14.470 5.708 -6.143 1.00 87.00 210 THR A C 1
ATOM 1500 O O . THR A 1 210 ? 15.055 6.074 -7.167 1.00 87.00 210 THR A O 1
ATOM 1503 N N . SER A 1 211 ? 14.180 4.428 -5.915 1.00 85.62 211 SER A N 1
ATOM 1504 C CA . SER A 1 211 ? 14.497 3.334 -6.824 1.00 85.62 211 SER A CA 1
ATOM 1505 C C . SER A 1 211 ? 13.738 3.453 -8.149 1.00 85.62 211 SER A C 1
ATOM 1507 O O . SER A 1 211 ? 14.328 3.331 -9.229 1.00 85.62 211 SER A O 1
ATOM 1509 N N . TYR A 1 212 ? 12.447 3.778 -8.078 1.00 87.06 212 TYR A N 1
ATOM 1510 C CA . TYR A 1 212 ? 11.606 4.049 -9.232 1.00 87.06 212 TYR A CA 1
ATOM 1511 C C . TYR A 1 212 ? 12.105 5.254 -10.032 1.00 87.06 212 TYR A C 1
ATOM 1513 O O . TYR A 1 212 ? 12.323 5.113 -11.234 1.00 87.06 212 TYR A O 1
ATOM 1521 N N . GLU A 1 213 ? 12.329 6.415 -9.405 1.00 87.44 213 GLU A N 1
ATOM 1522 C CA . GLU A 1 213 ? 12.781 7.626 -10.105 1.00 87.44 213 GLU A CA 1
ATOM 1523 C C . GLU A 1 213 ? 14.098 7.373 -10.851 1.00 87.44 213 GLU A C 1
ATOM 1525 O O . GLU A 1 213 ? 14.248 7.723 -12.028 1.00 87.44 213 GLU A O 1
ATOM 1530 N N . HIS A 1 214 ? 15.037 6.681 -10.199 1.00 85.81 214 HIS A N 1
ATOM 1531 C CA . HIS A 1 214 ? 16.315 6.316 -10.798 1.00 85.81 214 HIS A CA 1
ATOM 1532 C C . HIS A 1 214 ? 16.160 5.363 -11.996 1.00 85.81 214 HIS A C 1
ATOM 1534 O O . HIS A 1 214 ? 16.781 5.555 -13.050 1.00 85.81 214 HIS A O 1
ATOM 1540 N N . ARG A 1 215 ? 15.334 4.321 -11.861 1.00 84.62 215 ARG A N 1
ATOM 1541 C CA . ARG A 1 215 ? 15.143 3.294 -12.899 1.00 84.62 215 ARG A CA 1
ATOM 1542 C C . ARG A 1 215 ? 14.292 3.792 -14.059 1.00 84.62 215 ARG A C 1
ATOM 1544 O O . ARG A 1 215 ? 14.603 3.472 -15.204 1.00 84.62 215 ARG A O 1
ATOM 1551 N N . HIS A 1 216 ? 13.292 4.623 -13.790 1.00 84.81 216 HIS A N 1
ATOM 1552 C CA . HIS A 1 216 ? 12.508 5.299 -14.815 1.00 84.81 216 HIS A CA 1
ATOM 1553 C C . HIS A 1 216 ? 13.397 6.234 -15.647 1.00 84.81 216 HIS A C 1
ATOM 1555 O O . HIS A 1 216 ? 13.428 6.118 -16.872 1.00 84.81 216 HIS A O 1
ATOM 1561 N N . GLY A 1 217 ? 14.239 7.052 -14.999 1.00 80.75 217 GLY A N 1
ATOM 1562 C CA . GLY A 1 217 ? 15.234 7.871 -15.701 1.00 80.75 217 GLY A CA 1
ATOM 1563 C C . GLY A 1 217 ? 16.243 7.038 -16.506 1.00 80.75 217 GLY A C 1
ATOM 1564 O O . GLY A 1 217 ? 16.641 7.421 -17.608 1.00 80.75 217 GLY A O 1
ATOM 1565 N N . THR A 1 218 ? 16.618 5.856 -16.008 1.00 82.69 218 THR A N 1
ATOM 1566 C CA . THR A 1 218 ? 17.470 4.902 -16.741 1.00 82.69 218 THR A CA 1
ATOM 1567 C C . THR A 1 218 ? 16.764 4.336 -17.978 1.00 82.69 218 THR A C 1
ATOM 1569 O O . THR A 1 218 ? 17.391 4.225 -19.034 1.00 82.69 218 THR A O 1
ATOM 1572 N N . ALA A 1 219 ? 15.467 4.025 -17.891 1.00 81.50 219 ALA A N 1
ATOM 1573 C CA . ALA A 1 219 ? 14.662 3.563 -19.022 1.00 81.50 219 ALA A CA 1
ATOM 1574 C C . ALA A 1 219 ? 14.492 4.648 -20.100 1.00 81.50 219 ALA A C 1
ATOM 1576 O O . ALA A 1 219 ? 14.630 4.360 -21.290 1.00 81.50 219 ALA A O 1
ATOM 1577 N N . GLU A 1 220 ? 14.297 5.911 -19.715 1.00 84.88 220 GLU A N 1
ATOM 1578 C CA . GLU A 1 220 ? 14.281 7.028 -20.669 1.00 84.88 220 GLU A CA 1
ATOM 1579 C C . GLU A 1 220 ? 15.657 7.252 -21.319 1.00 84.88 220 GLU A C 1
ATOM 1581 O O . GLU A 1 220 ? 15.772 7.400 -22.541 1.00 84.88 220 GLU A O 1
ATOM 1586 N N . ALA A 1 221 ? 16.734 7.224 -20.527 1.00 85.44 221 ALA A N 1
ATOM 1587 C CA . ALA A 1 221 ? 18.097 7.363 -21.037 1.00 85.44 221 ALA A CA 1
ATOM 1588 C C . ALA A 1 221 ? 18.492 6.204 -21.972 1.00 85.44 221 ALA A C 1
ATOM 1590 O O . ALA A 1 221 ? 19.238 6.411 -22.935 1.00 85.44 221 ALA A O 1
ATOM 1591 N N . ALA A 1 222 ? 17.974 4.995 -21.732 1.00 85.38 222 ALA A N 1
ATOM 1592 C CA . ALA A 1 222 ? 18.189 3.826 -22.579 1.00 85.38 222 ALA A CA 1
ATOM 1593 C C . ALA A 1 222 ? 17.715 4.054 -24.021 1.00 85.38 222 ALA A C 1
ATOM 1595 O O . ALA A 1 222 ? 18.420 3.662 -24.957 1.00 85.38 222 ALA A O 1
ATOM 1596 N N . VAL A 1 223 ? 16.575 4.732 -24.212 1.00 87.44 223 VAL A N 1
ATOM 1597 C CA . VAL A 1 223 ? 16.066 5.110 -25.542 1.00 87.44 223 VAL A CA 1
ATOM 1598 C C . VAL A 1 223 ? 17.091 5.986 -26.263 1.00 87.44 223 VAL A C 1
ATOM 1600 O O . VAL A 1 223 ? 17.469 5.697 -27.401 1.00 87.44 223 VAL A O 1
ATOM 1603 N N . TRP A 1 224 ? 17.601 7.022 -25.593 1.00 91.75 224 TRP A N 1
ATOM 1604 C CA . TRP A 1 224 ? 18.574 7.946 -26.178 1.00 91.75 224 TRP A CA 1
ATOM 1605 C C . TRP A 1 224 ? 19.888 7.265 -26.549 1.00 91.75 224 TRP A C 1
ATOM 1607 O O . TRP A 1 224 ? 20.370 7.437 -27.672 1.00 91.75 224 TRP A O 1
ATOM 1617 N N . TRP A 1 225 ? 20.455 6.457 -25.651 1.00 91.31 225 TRP A N 1
ATOM 1618 C CA . TRP A 1 225 ? 21.696 5.732 -25.929 1.00 91.31 225 TRP A CA 1
ATOM 1619 C C . TRP A 1 225 ? 21.550 4.761 -27.097 1.00 91.31 225 TRP A C 1
ATOM 1621 O O . TRP A 1 225 ? 22.434 4.694 -27.957 1.00 91.31 225 TRP A O 1
ATOM 1631 N N . LEU A 1 226 ? 20.419 4.056 -27.171 1.00 91.38 226 LEU A N 1
ATOM 1632 C CA . LEU A 1 226 ? 20.128 3.140 -28.265 1.00 91.38 226 LEU A CA 1
ATOM 1633 C C . LEU A 1 226 ? 19.993 3.875 -29.605 1.00 91.38 226 LEU A C 1
ATOM 1635 O O . LEU A 1 226 ? 20.582 3.449 -30.600 1.00 91.38 226 LEU A O 1
ATOM 1639 N N . VAL A 1 227 ? 19.267 4.998 -29.634 1.00 92.38 227 VAL A N 1
ATOM 1640 C CA . VAL A 1 227 ? 19.099 5.821 -30.842 1.00 92.38 227 VAL A CA 1
ATOM 1641 C C . VAL A 1 227 ? 20.439 6.389 -31.303 1.00 92.38 227 VAL A C 1
ATOM 1643 O O . VAL A 1 227 ? 20.766 6.287 -32.484 1.00 92.38 227 VAL A O 1
ATOM 1646 N N . VAL A 1 228 ? 21.254 6.931 -30.394 1.00 95.25 228 VAL A N 1
ATOM 1647 C CA . VAL A 1 228 ? 22.589 7.452 -30.729 1.00 95.25 228 VAL A CA 1
ATOM 1648 C C . VAL A 1 228 ? 23.486 6.344 -31.283 1.00 95.25 228 VAL A C 1
ATOM 1650 O O . VAL A 1 228 ? 24.112 6.536 -32.327 1.00 95.25 228 VAL A O 1
ATOM 1653 N N . ALA A 1 229 ? 23.519 5.166 -30.653 1.00 93.38 229 ALA A N 1
ATOM 1654 C CA . ALA A 1 229 ? 24.297 4.032 -31.149 1.00 93.38 229 ALA A CA 1
ATOM 1655 C C . ALA A 1 229 ? 23.810 3.555 -32.531 1.00 93.38 229 ALA A C 1
ATOM 1657 O O . ALA A 1 229 ? 24.625 3.277 -33.416 1.00 93.38 229 ALA A O 1
ATOM 1658 N N . GLY A 1 230 ? 22.491 3.516 -32.746 1.00 93.56 230 GLY A N 1
ATOM 1659 C CA . GLY A 1 230 ? 21.881 3.183 -34.033 1.00 93.56 230 GLY A CA 1
ATOM 1660 C C . GLY A 1 230 ? 22.238 4.192 -35.125 1.00 93.56 230 GLY A C 1
ATOM 1661 O O . GLY A 1 230 ? 22.672 3.805 -36.209 1.00 93.56 230 GLY A O 1
ATOM 1662 N N . LEU A 1 231 ? 22.153 5.492 -34.829 1.00 95.19 231 LEU A N 1
ATOM 1663 C CA . LEU A 1 231 ? 22.553 6.567 -35.742 1.00 95.19 231 LEU A CA 1
ATOM 1664 C C . LEU A 1 231 ? 24.048 6.516 -36.079 1.00 95.19 231 LEU A C 1
ATOM 1666 O O . LEU A 1 231 ? 24.412 6.708 -37.239 1.00 95.19 231 LEU A O 1
ATOM 1670 N N . LEU A 1 232 ? 24.914 6.209 -35.108 1.00 94.94 232 LEU A N 1
ATOM 1671 C CA . LEU A 1 232 ? 26.348 6.020 -35.349 1.00 94.94 232 LEU A CA 1
ATOM 1672 C C . LEU A 1 232 ? 26.610 4.844 -36.300 1.00 94.94 232 LEU A C 1
ATOM 1674 O O . LEU A 1 232 ? 27.414 4.970 -37.229 1.00 94.94 232 LEU A O 1
ATOM 1678 N N . LEU A 1 233 ? 25.908 3.721 -36.121 1.00 94.38 233 LEU A N 1
ATOM 1679 C CA . LEU A 1 233 ? 26.013 2.570 -37.018 1.00 94.38 233 LEU A CA 1
ATOM 1680 C C . LEU A 1 233 ? 25.474 2.887 -38.424 1.00 94.38 233 LEU A C 1
ATOM 1682 O O . LEU A 1 233 ? 26.129 2.566 -39.419 1.00 94.38 233 LEU A O 1
ATOM 1686 N N . LEU A 1 234 ? 24.336 3.579 -38.528 1.00 94.38 234 LEU A N 1
ATOM 1687 C CA . LEU A 1 234 ? 23.782 4.043 -39.804 1.00 94.38 234 LEU A CA 1
ATOM 1688 C C . LEU A 1 234 ? 24.732 5.011 -40.519 1.00 94.38 234 LEU A C 1
ATOM 1690 O O . LEU A 1 234 ? 24.933 4.884 -41.726 1.00 94.38 234 LEU A O 1
ATOM 1694 N N . ALA A 1 235 ? 25.371 5.931 -39.792 1.00 93.06 235 ALA A N 1
ATOM 1695 C CA . ALA A 1 235 ? 26.363 6.848 -40.344 1.00 93.06 235 ALA A CA 1
ATOM 1696 C C . ALA A 1 235 ? 27.603 6.100 -40.861 1.00 93.06 235 ALA A C 1
ATOM 1698 O O . ALA A 1 235 ? 28.090 6.400 -41.954 1.00 93.06 235 ALA A O 1
ATOM 1699 N N . ALA A 1 236 ? 28.084 5.087 -40.130 1.00 91.19 236 ALA A N 1
ATOM 1700 C CA . ALA A 1 236 ? 29.188 4.236 -40.573 1.00 91.19 236 ALA A CA 1
ATOM 1701 C C . ALA A 1 236 ? 28.830 3.450 -41.850 1.00 91.19 236 ALA A C 1
ATOM 1703 O O . ALA A 1 236 ? 29.621 3.417 -42.799 1.00 91.19 236 ALA A O 1
ATOM 1704 N N . LEU A 1 237 ? 27.622 2.874 -41.915 1.00 90.62 237 LEU A N 1
ATOM 1705 C CA . LEU A 1 237 ? 27.103 2.183 -43.102 1.00 90.62 237 LEU A CA 1
ATOM 1706 C C . LEU A 1 237 ? 26.922 3.138 -44.292 1.00 90.62 237 LEU A C 1
ATOM 1708 O O . LEU A 1 237 ? 27.322 2.806 -45.409 1.00 90.62 237 LEU A O 1
ATOM 1712 N N . GLY A 1 238 ? 26.384 4.337 -44.067 1.00 88.94 238 GLY A N 1
ATOM 1713 C CA . GLY A 1 238 ? 26.198 5.361 -45.096 1.00 88.94 238 GLY A CA 1
ATOM 1714 C C . GLY A 1 238 ? 27.525 5.879 -45.653 1.00 88.94 238 GLY A C 1
ATOM 1715 O O . GLY A 1 238 ? 27.699 5.958 -46.870 1.00 88.94 238 GLY A O 1
ATOM 1716 N N . ALA A 1 239 ? 28.510 6.142 -44.789 1.00 87.25 239 ALA A N 1
ATOM 1717 C CA . ALA A 1 239 ? 29.864 6.504 -45.207 1.00 87.25 239 ALA A CA 1
ATOM 1718 C C . ALA A 1 239 ? 30.514 5.386 -46.039 1.00 87.25 239 ALA A C 1
ATOM 1720 O O . ALA A 1 239 ? 31.154 5.654 -47.060 1.00 87.25 239 ALA A O 1
ATOM 1721 N N . PHE A 1 240 ? 30.305 4.127 -45.644 1.00 85.69 240 PHE A N 1
ATOM 1722 C CA . PHE A 1 240 ? 30.780 2.965 -46.387 1.00 85.69 240 PHE A CA 1
ATOM 1723 C C . PHE A 1 240 ? 30.135 2.861 -47.781 1.00 85.69 240 PHE A C 1
ATOM 1725 O O . PHE A 1 240 ? 30.842 2.709 -48.781 1.00 85.69 240 PHE A O 1
ATOM 1732 N N . GLN A 1 241 ? 28.811 3.015 -47.875 1.00 86.88 241 GLN A N 1
ATOM 1733 C CA . GLN A 1 241 ? 28.070 3.018 -49.142 1.00 86.88 241 GLN A CA 1
ATOM 1734 C C . GLN A 1 241 ? 28.494 4.175 -50.056 1.00 86.88 241 GLN A C 1
ATOM 1736 O O . GLN A 1 241 ? 28.749 3.959 -51.242 1.00 86.88 241 GLN A O 1
ATOM 1741 N N . PHE A 1 242 ? 28.652 5.384 -49.510 1.00 85.12 242 PHE A N 1
ATOM 1742 C CA . PHE A 1 242 ? 29.101 6.560 -50.258 1.00 85.12 242 PHE A CA 1
ATOM 1743 C C . PHE A 1 242 ? 30.503 6.366 -50.852 1.00 85.12 242 PHE A C 1
ATOM 1745 O O . PHE A 1 242 ? 30.752 6.712 -52.010 1.00 85.12 242 PHE A O 1
ATOM 1752 N N . LEU A 1 243 ? 31.424 5.762 -50.094 1.00 79.75 243 LEU A N 1
ATOM 1753 C CA . LEU A 1 243 ? 32.767 5.439 -50.581 1.00 79.75 243 LEU A CA 1
ATOM 1754 C C . LEU A 1 243 ? 32.744 4.408 -51.713 1.00 79.75 243 LEU A C 1
ATOM 1756 O O . LEU A 1 243 ? 33.493 4.557 -52.683 1.00 79.75 243 LEU A O 1
ATOM 1760 N N . LEU A 1 244 ? 31.885 3.387 -51.617 1.00 78.69 244 LEU A N 1
ATOM 1761 C CA . LEU A 1 244 ? 31.695 2.416 -52.694 1.00 78.69 244 LEU A CA 1
ATOM 1762 C C . LEU A 1 244 ? 31.125 3.086 -53.946 1.00 78.69 244 LEU A C 1
ATOM 1764 O O . LEU A 1 244 ? 31.668 2.879 -55.034 1.00 78.69 244 LEU A O 1
ATOM 1768 N N . LEU A 1 245 ? 30.090 3.914 -53.800 1.00 80.31 245 LEU A N 1
ATOM 1769 C CA . LEU A 1 245 ? 29.458 4.635 -54.903 1.00 80.31 245 LEU A CA 1
ATOM 1770 C C . LEU A 1 245 ? 30.477 5.509 -55.642 1.00 80.31 245 LEU A C 1
ATOM 1772 O O . LEU A 1 245 ? 30.664 5.364 -56.848 1.00 80.31 245 LEU A O 1
ATOM 1776 N N . ARG A 1 246 ? 31.208 6.347 -54.897 1.00 80.19 246 ARG A N 1
ATOM 1777 C CA . ARG A 1 246 ? 32.178 7.298 -55.453 1.00 80.19 246 ARG A CA 1
ATOM 1778 C C . ARG A 1 246 ? 33.349 6.625 -56.169 1.00 80.19 246 ARG A C 1
ATOM 1780 O O . ARG A 1 246 ? 33.925 7.221 -57.073 1.00 80.19 246 ARG A O 1
ATOM 1787 N N . ARG A 1 247 ? 33.747 5.418 -55.752 1.00 74.94 247 ARG A N 1
ATOM 1788 C CA . ARG A 1 247 ? 34.888 4.707 -56.354 1.00 74.94 247 ARG A CA 1
ATOM 1789 C C . ARG A 1 247 ? 34.517 3.701 -57.433 1.00 74.94 247 ARG A C 1
ATOM 1791 O O . ARG A 1 247 ? 35.381 3.370 -58.234 1.00 74.94 247 ARG A O 1
ATOM 1798 N N . THR A 1 248 ? 33.285 3.192 -57.443 1.00 70.44 248 THR A N 1
ATOM 1799 C CA . THR A 1 248 ? 32.890 2.094 -58.348 1.00 70.44 248 THR A CA 1
ATOM 1800 C C . THR A 1 248 ? 31.728 2.423 -59.281 1.00 70.44 248 THR A C 1
ATOM 1802 O O . THR A 1 248 ? 31.347 1.564 -60.068 1.00 70.44 248 THR A O 1
ATOM 1805 N N . ASN A 1 249 ? 31.165 3.639 -59.216 1.00 66.56 249 ASN A N 1
ATOM 1806 C CA . ASN A 1 249 ? 30.075 4.129 -60.076 1.00 66.56 249 ASN A CA 1
ATOM 1807 C C . ASN A 1 249 ? 28.815 3.231 -60.122 1.00 66.56 249 ASN A C 1
ATOM 1809 O O . ASN A 1 249 ? 27.981 3.383 -61.010 1.00 66.56 249 ASN A O 1
ATOM 1813 N N . ARG A 1 250 ? 28.646 2.293 -59.177 1.00 64.81 250 ARG A N 1
ATOM 1814 C CA . ARG A 1 250 ? 27.447 1.447 -59.043 1.00 64.81 250 ARG A CA 1
ATOM 1815 C C . ARG A 1 250 ? 26.572 1.943 -57.901 1.00 64.81 250 ARG A C 1
ATOM 1817 O O . ARG A 1 250 ? 27.071 2.132 -56.795 1.00 64.81 250 ARG A O 1
ATOM 1824 N N . LEU A 1 251 ? 25.276 2.095 -58.181 1.00 60.75 251 LEU A N 1
ATOM 1825 C CA . LEU A 1 251 ? 24.334 2.833 -57.336 1.00 60.75 251 LEU A CA 1
ATOM 1826 C C . LEU A 1 251 ? 24.027 2.170 -55.979 1.00 60.75 251 LEU A C 1
ATOM 1828 O O . LEU A 1 251 ? 23.923 2.893 -54.996 1.00 60.75 251 LEU A O 1
ATOM 1832 N N . VAL A 1 252 ? 23.930 0.834 -55.877 1.00 63.81 252 VAL A N 1
ATOM 1833 C CA . VAL A 1 252 ? 23.577 0.158 -54.607 1.00 63.81 252 VAL A CA 1
ATOM 1834 C C . VAL A 1 252 ? 24.241 -1.221 -54.490 1.00 63.81 252 VAL A C 1
ATOM 1836 O O . VAL A 1 252 ? 24.148 -2.042 -55.402 1.00 63.81 252 VAL A O 1
ATOM 1839 N N . ASN A 1 253 ? 24.902 -1.499 -53.359 1.00 80.88 253 ASN A N 1
ATOM 1840 C CA . ASN A 1 253 ? 25.271 -2.862 -52.962 1.00 80.88 253 ASN A CA 1
ATOM 1841 C C . ASN A 1 253 ? 24.117 -3.445 -52.120 1.00 80.88 253 ASN A C 1
ATOM 1843 O O . ASN A 1 253 ? 23.874 -2.941 -51.017 1.00 80.88 253 ASN A O 1
ATOM 1847 N N . PRO A 1 254 ? 23.399 -4.473 -52.615 1.00 84.62 254 PRO A N 1
ATOM 1848 C CA . PRO A 1 254 ? 22.193 -4.979 -51.962 1.00 84.62 254 PRO A CA 1
ATOM 1849 C C . PRO A 1 254 ? 22.464 -5.494 -50.543 1.00 84.62 254 PRO A C 1
ATOM 1851 O O . PRO A 1 254 ? 21.622 -5.316 -49.670 1.00 84.62 254 PRO A O 1
ATOM 1854 N N . ALA A 1 255 ? 23.656 -6.040 -50.271 1.00 86.31 255 ALA A N 1
ATOM 1855 C CA . ALA A 1 255 ? 24.010 -6.532 -48.939 1.00 86.31 255 ALA A CA 1
ATOM 1856 C C . ALA A 1 255 ? 24.156 -5.390 -47.919 1.00 86.31 255 ALA A C 1
ATOM 1858 O O . ALA A 1 255 ? 23.635 -5.472 -46.810 1.00 86.31 255 ALA A O 1
ATOM 1859 N N . THR A 1 256 ? 24.805 -4.283 -48.298 1.00 84.69 256 THR A N 1
ATOM 1860 C CA . THR A 1 256 ? 24.915 -3.114 -47.412 1.00 84.69 256 THR A CA 1
ATOM 1861 C C . THR A 1 256 ? 23.590 -2.377 -47.257 1.00 84.69 256 THR A C 1
ATOM 1863 O O . THR A 1 256 ? 23.364 -1.791 -46.207 1.00 84.69 256 THR A O 1
ATOM 1866 N N . ALA A 1 257 ? 22.722 -2.403 -48.274 1.00 88.62 257 ALA A N 1
ATOM 1867 C CA . ALA A 1 257 ? 21.377 -1.839 -48.173 1.00 88.62 257 ALA A CA 1
ATOM 1868 C C . ALA A 1 257 ? 20.514 -2.653 -47.196 1.00 88.62 257 ALA A C 1
ATOM 1870 O O . ALA A 1 257 ? 19.876 -2.074 -46.321 1.00 88.62 257 ALA A O 1
ATOM 1871 N N . ALA A 1 258 ? 20.574 -3.987 -47.276 1.00 91.44 258 ALA A N 1
ATOM 1872 C CA . ALA A 1 258 ? 19.932 -4.873 -46.308 1.00 91.44 258 ALA A CA 1
ATOM 1873 C C . ALA A 1 258 ? 20.449 -4.630 -44.879 1.00 91.44 258 ALA A C 1
ATOM 1875 O O . ALA A 1 258 ? 19.648 -4.566 -43.953 1.00 91.44 258 ALA A O 1
ATOM 1876 N N . ALA A 1 259 ? 21.759 -4.415 -44.699 1.00 91.94 259 ALA A N 1
ATOM 1877 C CA . ALA A 1 259 ? 22.332 -4.079 -43.394 1.00 91.94 259 ALA A CA 1
ATOM 1878 C C . ALA A 1 259 ? 21.796 -2.743 -42.847 1.00 91.94 259 ALA A C 1
ATOM 1880 O O . ALA A 1 259 ? 21.453 -2.665 -41.674 1.00 91.94 259 ALA A O 1
ATOM 1881 N N . THR A 1 260 ? 21.659 -1.713 -43.692 1.00 92.25 260 THR A N 1
ATOM 1882 C CA . THR A 1 260 ? 21.063 -0.424 -43.297 1.00 92.25 260 THR A CA 1
ATOM 1883 C C . THR A 1 260 ? 19.604 -0.572 -42.877 1.00 92.25 260 THR A C 1
ATOM 1885 O O . THR A 1 260 ? 19.221 -0.036 -41.840 1.00 92.25 260 THR A O 1
ATOM 1888 N N . VAL A 1 261 ? 18.799 -1.312 -43.646 1.00 94.81 261 VAL A N 1
ATOM 1889 C CA . VAL A 1 261 ? 17.392 -1.572 -43.301 1.00 94.81 261 VAL A CA 1
ATOM 1890 C C . VAL A 1 261 ? 17.297 -2.349 -41.990 1.00 94.81 261 VAL A C 1
ATOM 1892 O O . VAL A 1 261 ? 16.513 -1.977 -41.124 1.00 94.81 261 VAL A O 1
ATOM 1895 N N . LEU A 1 262 ? 18.132 -3.375 -41.805 1.00 94.75 262 LEU A N 1
ATOM 1896 C CA . LEU A 1 262 ? 18.178 -4.153 -40.570 1.00 94.75 262 LEU A CA 1
ATOM 1897 C C . LEU A 1 262 ? 18.536 -3.278 -39.361 1.00 94.75 262 LEU A C 1
ATOM 1899 O O . LEU A 1 262 ? 17.827 -3.315 -38.361 1.00 94.75 262 LEU A O 1
ATOM 1903 N N . THR A 1 263 ? 19.590 -2.459 -39.452 1.00 93.75 263 THR A N 1
ATOM 1904 C CA . THR A 1 263 ? 19.956 -1.518 -38.382 1.00 93.75 263 THR A CA 1
ATOM 1905 C C . THR A 1 263 ? 18.822 -0.541 -38.081 1.00 93.75 263 THR A C 1
ATOM 1907 O O . THR A 1 263 ? 18.538 -0.293 -36.910 1.00 93.75 263 THR A O 1
ATOM 1910 N N . LEU A 1 264 ? 18.161 0.001 -39.109 1.00 95.50 264 LEU A N 1
ATOM 1911 C CA . LEU A 1 264 ? 17.037 0.917 -38.926 1.00 95.50 264 LEU A CA 1
ATOM 1912 C C . LEU A 1 264 ? 15.882 0.238 -38.182 1.00 95.50 264 LEU A C 1
ATOM 1914 O O . LEU A 1 264 ? 15.397 0.787 -37.198 1.00 95.50 264 LEU A O 1
ATOM 1918 N N . VAL A 1 265 ? 15.487 -0.967 -38.604 1.00 95.19 265 VAL A N 1
ATOM 1919 C CA . VAL A 1 265 ? 14.417 -1.741 -37.954 1.00 95.19 265 VAL A CA 1
ATOM 1920 C C . VAL A 1 265 ? 14.775 -2.056 -36.504 1.00 95.19 265 VAL A C 1
ATOM 1922 O O . VAL A 1 265 ? 13.955 -1.818 -35.627 1.00 95.19 265 VAL A O 1
ATOM 1925 N N . LEU A 1 266 ? 15.998 -2.522 -36.228 1.00 93.00 266 LEU A N 1
ATOM 1926 C CA . LEU A 1 266 ? 16.448 -2.812 -34.861 1.00 93.00 266 LEU A CA 1
ATOM 1927 C C . LEU A 1 266 ? 16.452 -1.562 -33.973 1.00 93.00 266 LEU A C 1
ATOM 1929 O O . LEU A 1 266 ? 16.046 -1.632 -32.817 1.00 93.00 266 LEU A O 1
ATOM 1933 N N . THR A 1 267 ? 16.881 -0.418 -34.514 1.00 92.44 267 THR A N 1
ATOM 1934 C CA . THR A 1 267 ? 16.907 0.852 -33.774 1.00 92.44 267 THR A CA 1
ATOM 1935 C C . THR A 1 267 ? 15.491 1.331 -33.465 1.00 92.44 267 THR A C 1
ATOM 1937 O O . THR A 1 267 ? 15.203 1.674 -32.324 1.00 92.44 267 THR A O 1
ATOM 1940 N N . VAL A 1 268 ? 14.594 1.323 -34.458 1.00 93.94 268 VAL A N 1
ATOM 1941 C CA . VAL A 1 268 ? 13.200 1.767 -34.292 1.00 93.94 268 VAL A CA 1
ATOM 1942 C C . VAL A 1 268 ? 12.434 0.831 -33.362 1.00 93.94 268 VAL A C 1
ATOM 1944 O O . VAL A 1 268 ? 11.779 1.298 -32.435 1.00 93.94 268 VAL A O 1
ATOM 1947 N N . TRP A 1 269 ? 12.538 -0.482 -33.570 1.00 92.56 269 TRP A N 1
ATOM 1948 C CA . TRP A 1 269 ? 11.857 -1.466 -32.731 1.00 92.56 269 TRP A CA 1
ATOM 1949 C C . TRP A 1 269 ? 12.370 -1.434 -31.290 1.00 92.56 269 TRP A C 1
ATOM 1951 O O . TRP A 1 269 ? 11.581 -1.538 -30.352 1.00 92.56 269 TRP A O 1
ATOM 1961 N N . GLY A 1 270 ? 13.671 -1.221 -31.095 1.00 88.75 270 GLY A N 1
ATOM 1962 C CA . GLY A 1 270 ? 14.228 -1.066 -29.760 1.00 88.75 270 GLY A CA 1
ATOM 1963 C C . GLY A 1 270 ? 13.865 0.221 -29.066 1.00 88.75 270 GLY A C 1
ATOM 1964 O O . GLY A 1 270 ? 13.504 0.172 -27.896 1.00 88.75 270 GLY A O 1
ATOM 1965 N N . ALA A 1 271 ? 13.866 1.345 -29.780 1.00 89.94 271 ALA A N 1
ATOM 1966 C CA . ALA A 1 271 ? 13.356 2.591 -29.229 1.00 89.94 271 ALA A CA 1
ATOM 1967 C C . ALA A 1 271 ? 11.890 2.422 -28.798 1.00 89.94 271 ALA A C 1
ATOM 1969 O O . ALA A 1 271 ? 11.558 2.732 -27.661 1.00 89.94 271 ALA A O 1
ATOM 1970 N N . ALA A 1 272 ? 11.047 1.828 -29.652 1.00 90.62 272 ALA A N 1
ATOM 1971 C CA . ALA A 1 272 ? 9.647 1.558 -29.329 1.00 90.62 272 ALA A CA 1
ATOM 1972 C C . ALA A 1 272 ? 9.482 0.620 -28.119 1.00 90.62 272 ALA A C 1
ATOM 1974 O O . ALA A 1 272 ? 8.637 0.876 -27.268 1.00 90.62 272 ALA A O 1
ATOM 1975 N N . THR A 1 273 ? 10.301 -0.433 -28.010 1.00 89.38 273 THR A N 1
ATOM 1976 C CA . THR A 1 273 ? 10.238 -1.371 -26.875 1.00 89.38 273 THR A CA 1
ATOM 1977 C C . THR A 1 273 ? 10.657 -0.702 -25.565 1.00 89.38 273 THR A C 1
ATOM 1979 O O . THR A 1 273 ? 9.988 -0.878 -24.554 1.00 89.38 273 THR A O 1
ATOM 1982 N N . MET A 1 274 ? 11.729 0.097 -25.576 1.00 86.31 274 MET A N 1
ATOM 1983 C CA . MET A 1 274 ? 12.208 0.816 -24.387 1.00 86.31 274 MET A CA 1
ATOM 1984 C C . MET A 1 274 ? 11.239 1.926 -23.959 1.00 86.31 274 MET A C 1
ATOM 1986 O O . MET A 1 274 ? 11.002 2.103 -22.769 1.00 86.31 274 MET A O 1
ATOM 1990 N N . SER A 1 275 ? 10.629 2.636 -24.914 1.00 88.69 275 SER A N 1
ATOM 1991 C CA . SER A 1 275 ? 9.564 3.601 -24.620 1.00 88.69 275 SER A CA 1
ATOM 1992 C C . SER A 1 275 ? 8.328 2.920 -24.034 1.00 88.69 275 SER A C 1
ATOM 1994 O O . SER A 1 275 ? 7.803 3.389 -23.031 1.00 88.69 275 SER A 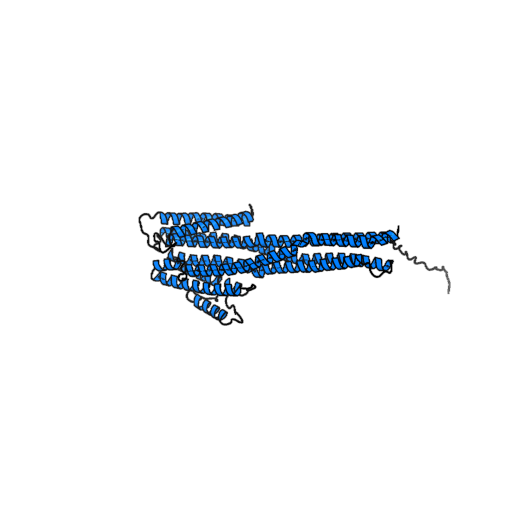O 1
ATOM 1996 N N . GLY A 1 276 ? 7.900 1.785 -24.598 1.00 89.12 276 GLY A N 1
ATOM 1997 C CA . GLY A 1 276 ? 6.812 0.988 -24.027 1.00 89.12 276 GLY A CA 1
ATOM 1998 C C . GLY A 1 276 ? 7.130 0.510 -22.609 1.00 89.12 276 GLY A C 1
ATOM 1999 O O . GLY A 1 276 ? 6.290 0.604 -21.727 1.00 89.12 276 GLY A O 1
ATOM 2000 N N . ALA A 1 277 ? 8.367 0.078 -22.358 1.00 87.94 277 ALA A N 1
ATOM 2001 C CA . ALA A 1 277 ? 8.836 -0.301 -21.029 1.00 87.94 277 ALA A CA 1
ATOM 2002 C C . ALA A 1 277 ? 8.795 0.871 -20.023 1.00 87.94 277 ALA A C 1
ATOM 2004 O O . ALA A 1 277 ? 8.383 0.681 -18.882 1.00 87.94 277 ALA A O 1
ATOM 2005 N N . ALA A 1 278 ? 9.171 2.086 -20.433 1.00 86.50 278 ALA A N 1
ATOM 2006 C CA . ALA A 1 278 ? 9.068 3.271 -19.578 1.00 86.50 278 ALA A CA 1
ATOM 2007 C C . ALA A 1 278 ? 7.607 3.615 -19.228 1.00 86.50 278 ALA A C 1
ATOM 2009 O O . ALA A 1 278 ? 7.322 3.943 -18.076 1.00 86.50 278 ALA A O 1
ATOM 2010 N N . GLU A 1 279 ? 6.685 3.484 -20.188 1.00 89.19 279 GLU A N 1
ATOM 2011 C CA . GLU A 1 279 ? 5.245 3.666 -19.954 1.00 89.19 279 GLU A CA 1
ATOM 2012 C C . GLU A 1 279 ? 4.657 2.565 -19.064 1.00 89.19 279 GLU A C 1
ATOM 2014 O O . GLU A 1 279 ? 3.896 2.868 -18.153 1.00 89.19 279 GLU A O 1
ATOM 2019 N N . HIS A 1 280 ? 5.052 1.301 -19.247 1.00 90.62 280 HIS A N 1
ATOM 2020 C CA . HIS A 1 280 ? 4.628 0.212 -18.363 1.00 90.62 280 HIS A CA 1
ATOM 2021 C C . HIS A 1 280 ? 5.112 0.411 -16.923 1.00 90.62 280 HIS A C 1
ATOM 2023 O O . HIS A 1 280 ? 4.345 0.162 -16.001 1.00 90.62 280 HIS A O 1
ATOM 2029 N N . LEU A 1 281 ? 6.338 0.909 -16.711 1.00 87.94 281 LEU A N 1
ATOM 2030 C CA . LEU A 1 281 ? 6.805 1.294 -15.372 1.00 87.94 281 LEU A CA 1
ATOM 2031 C C . LEU A 1 281 ? 5.953 2.419 -14.784 1.00 87.94 281 LEU A C 1
ATOM 2033 O O . LEU A 1 281 ? 5.581 2.361 -13.614 1.00 87.94 281 LEU A O 1
ATOM 2037 N N . ARG A 1 282 ? 5.640 3.436 -15.592 1.00 88.25 282 ARG A N 1
ATOM 2038 C CA . ARG A 1 282 ? 4.812 4.560 -15.159 1.00 88.25 282 ARG A CA 1
ATOM 2039 C C . ARG A 1 282 ? 3.407 4.115 -14.771 1.00 88.25 282 ARG A C 1
ATOM 2041 O O . ARG A 1 282 ? 2.959 4.508 -13.699 1.00 88.25 282 ARG A O 1
ATOM 2048 N N . GLY A 1 283 ? 2.754 3.318 -15.613 1.00 86.75 283 GLY A N 1
ATOM 2049 C CA . GLY A 1 283 ? 1.423 2.779 -15.346 1.00 86.75 283 GLY A CA 1
ATOM 2050 C C . GLY A 1 283 ? 1.421 1.851 -14.135 1.00 86.75 283 GLY A C 1
ATOM 2051 O O . GLY A 1 283 ? 0.601 2.022 -13.242 1.00 86.75 283 GLY A O 1
ATOM 2052 N N . ALA A 1 284 ? 2.410 0.953 -14.027 1.00 89.50 284 ALA A N 1
ATOM 2053 C CA . ALA A 1 284 ? 2.578 0.108 -12.845 1.00 89.50 284 ALA A CA 1
ATOM 2054 C C . ALA A 1 284 ? 2.660 0.956 -11.570 1.00 89.50 284 ALA A C 1
ATOM 2056 O O . ALA A 1 284 ? 1.978 0.668 -10.596 1.00 89.50 284 ALA A O 1
ATOM 2057 N N . LYS A 1 285 ? 3.445 2.036 -11.570 1.00 88.00 285 LYS A N 1
ATOM 2058 C CA . LYS A 1 285 ? 3.550 2.884 -10.387 1.00 88.00 285 LYS A CA 1
ATOM 2059 C C . LYS A 1 285 ? 2.306 3.736 -10.138 1.00 88.00 285 LYS A C 1
ATOM 2061 O O . LYS A 1 285 ? 1.628 3.550 -9.136 1.00 88.00 285 LYS A O 1
ATOM 2066 N N . LYS A 1 286 ? 2.060 4.704 -11.020 1.00 87.38 286 LYS A N 1
ATOM 2067 C CA . LYS A 1 286 ? 1.106 5.791 -10.772 1.00 87.38 286 LYS A CA 1
ATOM 2068 C C . LYS A 1 286 ? -0.335 5.335 -10.857 1.00 87.38 286 LYS A C 1
ATOM 2070 O O . LYS A 1 286 ? -1.173 5.818 -10.104 1.00 87.38 286 LYS A O 1
ATOM 2075 N N . ASP A 1 287 ? -0.602 4.440 -11.796 1.00 85.94 287 ASP A N 1
ATOM 2076 C CA . ASP A 1 287 ? -1.969 4.053 -12.087 1.00 85.94 287 ASP A CA 1
ATOM 2077 C C . ASP A 1 287 ? -2.394 2.852 -11.233 1.00 85.94 287 ASP A C 1
ATOM 2079 O O . ASP A 1 287 ? -3.585 2.669 -11.057 1.00 85.94 287 ASP A O 1
ATOM 2083 N N . ALA A 1 288 ? -1.454 2.062 -10.688 1.00 91.06 288 ALA A N 1
ATOM 2084 C CA . ALA A 1 288 ? -1.758 0.866 -9.894 1.00 91.06 288 ALA A CA 1
ATOM 2085 C C . ALA A 1 288 ? -1.123 0.858 -8.492 1.00 91.06 288 ALA A C 1
ATOM 2087 O O . ALA A 1 288 ? -1.827 0.795 -7.487 1.00 91.06 288 ALA A O 1
ATOM 2088 N N . PHE A 1 289 ? 0.206 0.898 -8.383 1.00 91.44 289 PHE A N 1
ATOM 2089 C CA . PHE A 1 289 ? 0.888 0.677 -7.105 1.00 91.44 289 PHE A CA 1
ATOM 2090 C C . PHE A 1 289 ? 0.609 1.769 -6.064 1.00 91.44 289 PHE A C 1
ATOM 2092 O O . PHE A 1 289 ? 0.420 1.453 -4.890 1.00 91.44 289 PHE A O 1
ATOM 2099 N N . ASP A 1 290 ? 0.556 3.039 -6.474 1.00 91.31 290 ASP A N 1
ATOM 2100 C CA . ASP A 1 290 ? 0.231 4.146 -5.567 1.00 91.31 290 ASP A CA 1
ATOM 2101 C C . ASP A 1 290 ? -1.166 3.941 -4.940 1.00 91.31 290 ASP A C 1
ATOM 2103 O O . ASP A 1 290 ? -1.345 4.168 -3.740 1.00 91.31 290 ASP A O 1
ATOM 2107 N N . SER A 1 291 ? -2.123 3.417 -5.719 1.00 94.25 291 SER A N 1
ATOM 2108 C CA . SER A 1 291 ? -3.448 2.998 -5.244 1.00 94.25 291 SER A CA 1
ATOM 2109 C C . SER A 1 291 ? -3.371 1.795 -4.297 1.00 94.25 291 SER A C 1
ATOM 2111 O O . SER A 1 291 ? -3.936 1.849 -3.206 1.00 94.25 291 SER A O 1
ATOM 2113 N N . VAL A 1 292 ? -2.604 0.745 -4.627 1.00 94.56 292 VAL A N 1
ATOM 2114 C CA . VAL A 1 292 ? -2.381 -0.411 -3.727 1.00 94.56 292 VAL A CA 1
ATOM 2115 C C . VAL A 1 292 ? -1.845 0.041 -2.366 1.00 94.56 292 VAL A C 1
ATOM 2117 O O . VAL A 1 292 ? -2.390 -0.342 -1.328 1.00 94.56 292 VAL A O 1
ATOM 2120 N N . ALA A 1 293 ? -0.801 0.871 -2.347 1.00 91.31 293 ALA A N 1
ATOM 2121 C CA . ALA A 1 293 ? -0.192 1.351 -1.111 1.00 91.31 293 ALA A CA 1
ATOM 2122 C C . ALA A 1 293 ? -1.179 2.193 -0.285 1.00 91.31 293 ALA A C 1
ATOM 2124 O O . ALA A 1 293 ? -1.332 1.968 0.917 1.00 91.31 293 ALA A O 1
ATOM 2125 N N . ALA A 1 294 ? -1.892 3.121 -0.930 1.00 93.06 294 ALA A N 1
ATOM 2126 C CA . ALA A 1 294 ? -2.882 3.975 -0.278 1.00 93.06 294 ALA A CA 1
ATOM 2127 C C . ALA A 1 294 ? -4.064 3.177 0.301 1.00 93.06 294 ALA A C 1
ATOM 2129 O O . ALA A 1 294 ? -4.483 3.420 1.432 1.00 93.06 294 ALA A O 1
ATOM 2130 N N . LEU A 1 295 ? -4.593 2.203 -0.442 1.00 96.12 295 LEU A N 1
ATOM 2131 C CA . LEU A 1 295 ? -5.722 1.378 -0.008 1.00 96.12 295 LEU A CA 1
ATOM 2132 C C . LEU A 1 295 ? -5.330 0.373 1.080 1.00 96.12 295 LEU A C 1
ATOM 2134 O O . LEU A 1 295 ? -6.126 0.114 1.982 1.00 96.12 295 LEU A O 1
ATOM 2138 N N . THR A 1 296 ? -4.102 -0.149 1.056 1.00 94.81 296 THR A N 1
ATOM 2139 C CA . THR A 1 296 ? -3.600 -1.015 2.138 1.00 94.81 296 THR A CA 1
ATOM 2140 C C . THR A 1 296 ? -3.410 -0.210 3.430 1.00 94.81 296 THR A C 1
ATOM 2142 O O . THR A 1 296 ? -3.806 -0.664 4.503 1.00 94.81 296 THR A O 1
ATOM 2145 N N . ALA A 1 297 ? -2.929 1.035 3.339 1.00 93.56 297 ALA A N 1
ATOM 2146 C CA . ALA A 1 297 ? -2.911 1.950 4.483 1.00 93.56 297 ALA A CA 1
ATOM 2147 C C . ALA A 1 297 ? -4.332 2.272 4.988 1.00 93.56 297 ALA A C 1
ATOM 2149 O O . ALA A 1 297 ? -4.577 2.285 6.195 1.00 93.56 297 ALA A O 1
ATOM 2150 N N . ALA A 1 298 ? -5.299 2.466 4.082 1.00 97.00 298 ALA A N 1
ATOM 2151 C CA . ALA A 1 298 ? -6.705 2.650 4.442 1.00 97.00 298 ALA A CA 1
ATOM 2152 C C . ALA A 1 298 ? -7.290 1.420 5.158 1.00 97.00 298 ALA A C 1
ATOM 2154 O O . ALA A 1 298 ? -8.073 1.574 6.095 1.00 97.00 298 ALA A O 1
ATOM 2155 N N . LYS A 1 299 ? -6.892 0.204 4.765 1.00 96.81 299 LYS A N 1
ATOM 2156 C CA . LYS A 1 299 ? -7.297 -1.051 5.419 1.00 96.81 299 LYS A CA 1
ATOM 2157 C C . LYS A 1 299 ? -6.787 -1.114 6.858 1.00 96.81 299 LYS A C 1
ATOM 2159 O O . LYS A 1 299 ? -7.576 -1.356 7.771 1.00 96.81 299 LYS A O 1
ATOM 2164 N N . ALA A 1 300 ? -5.505 -0.823 7.074 1.00 94.69 300 ALA A N 1
ATOM 2165 C CA . ALA A 1 300 ? -4.925 -0.769 8.414 1.00 94.69 300 ALA A CA 1
ATOM 2166 C C . ALA A 1 300 ? -5.614 0.296 9.287 1.00 94.69 300 ALA A C 1
ATOM 2168 O O . ALA A 1 300 ? -6.051 0.007 10.399 1.00 94.69 300 ALA A O 1
ATOM 2169 N N . LEU A 1 301 ? -5.817 1.499 8.742 1.00 96.19 301 LEU A N 1
ATOM 2170 C CA . LEU A 1 301 ? -6.494 2.593 9.438 1.00 96.19 301 LEU A CA 1
ATOM 2171 C C . LEU A 1 301 ? -7.951 2.268 9.795 1.00 96.19 301 LEU A C 1
ATOM 2173 O O . LEU A 1 301 ? -8.436 2.642 10.861 1.00 96.19 301 LEU A O 1
ATOM 2177 N N . SER A 1 302 ? -8.650 1.571 8.903 1.00 97.25 302 SER A N 1
ATOM 2178 C CA . SER A 1 302 ? -10.020 1.117 9.141 1.00 97.25 302 SER A CA 1
ATOM 2179 C C . SER A 1 302 ? -10.099 0.092 10.266 1.00 97.25 302 SER A C 1
ATOM 2181 O O . SER A 1 302 ? -11.024 0.131 11.066 1.00 97.25 302 SER A O 1
ATOM 2183 N N . THR A 1 303 ? -9.110 -0.794 10.343 1.00 96.38 303 THR A N 1
ATOM 2184 C CA . THR A 1 303 ? -9.000 -1.799 11.409 1.00 96.38 303 THR A CA 1
ATOM 2185 C C . THR A 1 303 ? -8.738 -1.121 12.750 1.00 96.38 303 THR A C 1
ATOM 2187 O O . THR A 1 303 ? -9.364 -1.456 13.747 1.00 96.38 303 THR A O 1
ATOM 2190 N N . ASP A 1 304 ? -7.907 -0.076 12.775 1.00 96.44 304 ASP A N 1
ATOM 2191 C CA . ASP A 1 304 ? -7.720 0.737 13.979 1.00 96.44 304 ASP A CA 1
ATOM 2192 C C . ASP A 1 304 ? -8.992 1.524 14.364 1.00 96.44 304 ASP A C 1
ATOM 2194 O O . ASP A 1 304 ? -9.219 1.816 15.540 1.00 96.44 304 ASP A O 1
ATOM 2198 N N . ALA A 1 305 ? -9.831 1.914 13.397 1.00 97.38 305 ALA A N 1
ATOM 2199 C CA . ALA A 1 305 ? -11.129 2.530 13.681 1.00 97.38 305 ALA A CA 1
ATOM 2200 C C . ALA A 1 305 ? -12.100 1.512 14.299 1.00 97.38 305 ALA A C 1
ATOM 2202 O O . ALA A 1 305 ? -12.714 1.815 15.319 1.00 97.38 305 ALA A O 1
ATOM 2203 N N . ASN A 1 306 ? -12.157 0.291 13.767 1.00 96.62 306 ASN A N 1
ATOM 2204 C CA . ASN A 1 306 ? -12.932 -0.800 14.358 1.00 96.62 306 ASN A CA 1
ATOM 2205 C C . ASN A 1 306 ? -12.430 -1.170 15.764 1.00 96.62 306 ASN A C 1
ATOM 2207 O O . ASN A 1 306 ? -13.227 -1.325 16.682 1.00 96.62 306 ASN A O 1
ATOM 2211 N N . ALA A 1 307 ? -11.117 -1.146 16.003 1.00 96.12 307 ALA A N 1
ATOM 2212 C CA . ALA A 1 307 ? -10.562 -1.322 17.344 1.00 96.12 307 ALA A CA 1
ATOM 2213 C C . ALA A 1 307 ? -11.050 -0.250 18.344 1.00 96.12 307 ALA A C 1
ATOM 2215 O O . ALA A 1 307 ? -11.232 -0.539 19.528 1.00 96.12 307 ALA A O 1
ATOM 2216 N N . ASP A 1 308 ? -11.282 0.995 17.900 1.00 97.44 308 ASP A N 1
ATOM 2217 C CA . ASP A 1 308 ? -11.838 2.051 18.760 1.00 97.44 308 ASP A CA 1
ATOM 2218 C C . ASP A 1 308 ? -13.272 1.756 19.222 1.00 97.44 308 ASP A C 1
ATOM 2220 O O . ASP A 1 308 ? -13.643 2.201 20.311 1.00 97.44 308 ASP A O 1
ATOM 2224 N N . GLU A 1 309 ? -14.057 0.993 18.456 1.00 95.88 309 GLU A N 1
ATOM 2225 C CA . GLU A 1 309 ? -15.396 0.549 18.859 1.00 95.88 309 GLU A CA 1
ATOM 2226 C C . GLU A 1 309 ? -15.304 -0.352 20.097 1.00 95.88 309 GLU A C 1
ATOM 2228 O O . GLU A 1 309 ? -15.887 -0.034 21.140 1.00 95.88 309 GLU A O 1
ATOM 2233 N N . SER A 1 310 ? -14.460 -1.384 20.042 1.00 95.62 310 SER A N 1
ATOM 2234 C CA . SER A 1 310 ? -14.249 -2.323 21.149 1.00 95.62 310 SER A CA 1
ATOM 2235 C C . SER A 1 310 ? -13.560 -1.662 22.355 1.00 95.62 310 SER A C 1
ATOM 2237 O O . SER A 1 310 ? -13.926 -1.909 23.510 1.00 95.62 310 SER A O 1
ATOM 2239 N N . ARG A 1 311 ? -12.613 -0.738 22.126 1.00 96.19 311 ARG A N 1
ATOM 2240 C CA . ARG A 1 311 ? -11.930 0.021 23.195 1.00 96.19 311 ARG A CA 1
ATOM 2241 C C . ARG A 1 311 ? -12.894 0.864 24.039 1.00 96.19 311 ARG A C 1
ATOM 2243 O O . ARG A 1 311 ? -12.697 0.967 25.249 1.00 96.19 311 ARG A O 1
ATOM 2250 N N . ILE A 1 312 ? -13.949 1.436 23.446 1.00 95.00 312 ILE A N 1
ATOM 2251 C CA . ILE A 1 312 ? -14.978 2.190 24.194 1.00 95.00 312 ILE A CA 1
ATOM 2252 C C . ILE A 1 312 ? -15.697 1.291 25.205 1.00 95.00 312 ILE A C 1
ATOM 2254 O O . ILE A 1 312 ? -16.075 1.759 26.281 1.00 95.00 312 ILE A O 1
ATOM 2258 N N . ILE A 1 313 ? -15.895 0.018 24.862 1.00 93.69 313 ILE A N 1
ATOM 2259 C CA . ILE A 1 313 ? -16.613 -0.945 25.698 1.00 93.69 313 ILE A CA 1
ATOM 2260 C C . ILE A 1 313 ? -15.735 -1.410 26.862 1.00 93.69 313 ILE A C 1
ATOM 2262 O O . ILE A 1 313 ? -16.201 -1.490 27.998 1.00 93.69 313 ILE A O 1
ATOM 2266 N N . VAL A 1 314 ? -14.460 -1.682 26.585 1.00 95.12 314 VAL A N 1
ATOM 2267 C CA . VAL A 1 314 ? -13.483 -2.166 27.572 1.00 95.12 314 VAL A CA 1
ATOM 2268 C C . VAL A 1 314 ? -13.019 -1.071 28.533 1.00 95.12 314 VAL A C 1
ATOM 2270 O O . VAL A 1 314 ? -12.785 -1.330 29.718 1.00 95.12 314 VAL A O 1
ATOM 2273 N N . ASP A 1 315 ? -12.879 0.158 28.040 1.00 95.06 315 ASP A N 1
ATOM 2274 C CA . ASP A 1 315 ? -12.450 1.308 28.829 1.00 95.06 315 ASP A CA 1
ATOM 2275 C C . ASP A 1 315 ? -13.380 2.517 28.622 1.00 95.06 315 ASP A C 1
ATOM 2277 O O . ASP A 1 315 ? -13.035 3.522 27.979 1.00 95.06 315 ASP A O 1
ATOM 2281 N N . PRO A 1 316 ? -14.577 2.464 29.232 1.00 92.69 316 PRO A N 1
ATOM 2282 C CA . PRO A 1 316 ? -15.559 3.533 29.121 1.00 92.69 316 PRO A CA 1
ATOM 2283 C C . PRO A 1 316 ? -15.081 4.846 29.757 1.00 92.69 316 PRO A C 1
ATOM 2285 O O . PRO A 1 316 ? -15.598 5.913 29.422 1.00 92.69 316 PRO A O 1
ATOM 2288 N N . SER A 1 317 ? -14.071 4.815 30.638 1.00 94.31 317 SER A N 1
ATOM 2289 C CA . SER A 1 317 ? -13.514 6.024 31.258 1.00 94.31 317 SER A CA 1
ATOM 2290 C C . SER A 1 317 ? -12.799 6.926 30.246 1.00 94.31 317 SER A C 1
ATOM 2292 O O . SER A 1 317 ? -12.785 8.151 30.399 1.00 94.31 317 SER A O 1
ATOM 2294 N N . ARG A 1 318 ? -12.262 6.326 29.175 1.00 95.81 318 ARG A N 1
ATOM 2295 C CA . ARG A 1 318 ? -11.602 7.015 28.062 1.00 95.81 318 ARG A CA 1
ATOM 2296 C C . ARG A 1 318 ? -12.438 7.022 26.782 1.00 95.81 318 ARG A C 1
ATOM 2298 O O . ARG A 1 318 ? -11.906 7.387 25.738 1.00 95.81 318 ARG A O 1
ATOM 2305 N N . ALA A 1 319 ? -13.747 6.751 26.852 1.00 94.62 319 ALA A N 1
ATOM 2306 C CA . ALA A 1 319 ? -14.643 6.735 25.691 1.00 94.62 319 ALA A CA 1
ATOM 2307 C C . ALA A 1 319 ? -14.419 7.938 24.756 1.00 94.62 319 ALA A C 1
ATOM 2309 O O . ALA A 1 319 ? -14.099 7.751 23.589 1.00 94.62 319 ALA A O 1
ATOM 2310 N N . THR A 1 320 ? -14.455 9.175 25.267 1.00 95.75 320 THR A N 1
ATOM 2311 C CA . THR A 1 320 ? -14.245 10.394 24.460 1.00 95.75 320 THR A CA 1
ATOM 2312 C C . THR A 1 320 ? -12.932 10.395 23.661 1.00 95.75 320 THR A C 1
ATOM 2314 O O . THR A 1 320 ? -12.902 10.920 22.549 1.00 95.75 320 THR A O 1
ATOM 2317 N N . LYS A 1 321 ? -11.847 9.804 24.186 1.00 96.12 321 LYS A N 1
ATOM 2318 C CA . LYS A 1 321 ? -10.573 9.662 23.457 1.00 96.12 321 LYS A CA 1
ATOM 2319 C C . LYS A 1 321 ? -10.775 8.795 22.213 1.00 96.12 321 LYS A C 1
ATOM 2321 O O . LYS A 1 321 ? -10.437 9.235 21.117 1.00 96.12 321 LYS A O 1
ATOM 2326 N N . TYR A 1 322 ? -11.371 7.619 22.378 1.00 96.69 322 TYR A N 1
ATOM 2327 C CA . TYR A 1 322 ? -11.629 6.675 21.289 1.00 96.69 322 TYR A CA 1
ATOM 2328 C C . TYR A 1 322 ? -12.651 7.208 20.286 1.00 96.69 322 TYR A C 1
ATOM 2330 O O . TYR A 1 322 ? -12.457 7.083 19.086 1.00 96.69 322 TYR A O 1
ATOM 2338 N N . GLN A 1 323 ? -13.687 7.912 20.749 1.00 96.31 323 GLN A N 1
ATOM 2339 C CA . GLN A 1 323 ? -14.662 8.540 19.856 1.00 96.31 323 GLN A CA 1
ATOM 2340 C C . GLN A 1 323 ? -14.025 9.599 18.945 1.00 96.31 323 GLN A C 1
ATOM 2342 O O . GLN A 1 323 ? -14.352 9.674 17.761 1.00 96.31 323 GLN A O 1
ATOM 2347 N N . ASN A 1 324 ? -13.114 10.409 19.491 1.00 96.56 324 ASN A N 1
ATOM 2348 C CA . ASN A 1 324 ? -12.372 11.399 18.715 1.00 96.56 324 ASN A CA 1
ATOM 2349 C C . ASN A 1 324 ? -11.369 10.739 17.766 1.00 96.56 324 ASN A C 1
ATOM 2351 O O . ASN A 1 324 ? -11.237 11.182 16.628 1.00 96.56 324 ASN A O 1
ATOM 2355 N N . SER A 1 325 ? -10.679 9.697 18.235 1.00 96.81 325 SER A N 1
ATOM 2356 C CA . SER A 1 325 ? -9.763 8.891 17.426 1.00 96.81 325 SER A CA 1
ATOM 2357 C C . SER A 1 325 ? -10.485 8.284 16.218 1.00 96.81 325 SER A C 1
ATOM 2359 O O . SER A 1 325 ? -10.080 8.547 15.088 1.00 96.81 325 SER A O 1
ATOM 2361 N N . TYR A 1 326 ? -11.626 7.625 16.434 1.00 97.69 326 TYR A N 1
ATOM 2362 C CA . TYR A 1 326 ? -12.491 7.102 15.377 1.00 97.69 326 TYR A CA 1
ATOM 2363 C C . TYR A 1 326 ? -12.829 8.184 14.341 1.00 97.69 326 TYR A C 1
ATOM 2365 O O . TYR A 1 326 ? -12.561 8.016 13.157 1.00 97.69 326 TYR A O 1
ATOM 2373 N N . LEU A 1 327 ? -13.318 9.356 14.775 1.00 97.50 327 LEU A N 1
ATOM 2374 C CA . LEU A 1 327 ? -13.666 10.449 13.857 1.00 97.50 327 LEU A CA 1
ATOM 2375 C C . LEU A 1 327 ? -12.462 10.952 13.043 1.00 97.50 327 LEU A C 1
ATOM 2377 O O . LEU A 1 327 ? -12.613 11.313 11.874 1.00 97.50 327 LEU A O 1
ATOM 2381 N N . VAL A 1 328 ? -11.271 11.020 13.645 1.00 97.31 328 VAL A N 1
ATOM 2382 C CA . VAL A 1 328 ? -10.043 11.391 12.925 1.00 97.31 328 VAL A CA 1
ATOM 2383 C C . VAL A 1 328 ? -9.753 10.379 11.815 1.00 97.31 328 VAL A C 1
ATOM 2385 O O . VAL A 1 328 ? -9.499 10.796 10.683 1.00 97.31 328 VAL A O 1
ATOM 2388 N N . LYS A 1 329 ? -9.869 9.081 12.111 1.00 97.75 329 LYS A N 1
ATOM 2389 C CA . LYS A 1 329 ? -9.652 7.988 11.153 1.00 97.75 329 LYS A CA 1
ATOM 2390 C C . LYS A 1 329 ? -10.701 8.000 10.040 1.00 97.75 329 LYS A C 1
ATOM 2392 O O . LYS A 1 329 ? -10.328 8.009 8.870 1.00 97.75 329 LYS A O 1
ATOM 2397 N N . SER A 1 330 ? -11.989 8.148 10.360 1.00 98.25 330 SER A N 1
ATOM 2398 C CA . SER A 1 330 ? -13.063 8.291 9.359 1.00 98.25 330 SER A CA 1
ATOM 2399 C C . SER A 1 330 ? -12.806 9.459 8.405 1.00 98.25 330 SER A C 1
ATOM 2401 O O . SER A 1 330 ? -13.002 9.349 7.198 1.00 98.25 330 SER A O 1
ATOM 2403 N N . ARG A 1 331 ? -12.282 10.588 8.900 1.00 97.69 331 ARG A N 1
ATOM 2404 C CA . ARG A 1 331 ? -11.934 11.742 8.049 1.00 97.69 331 ARG A CA 1
ATOM 2405 C C . ARG A 1 331 ? -10.691 11.518 7.189 1.00 97.69 331 ARG A C 1
ATOM 2407 O O . ARG A 1 331 ? -10.596 12.102 6.114 1.00 97.69 331 ARG A O 1
ATOM 2414 N N . GLN A 1 332 ? -9.743 10.703 7.640 1.00 97.75 332 GLN A N 1
ATOM 2415 C CA . GLN A 1 332 ? -8.607 10.271 6.824 1.00 97.75 332 GLN A CA 1
ATOM 2416 C C . GLN A 1 332 ? -9.041 9.271 5.738 1.00 97.75 332 GLN A C 1
ATOM 2418 O O . GLN A 1 332 ? -8.546 9.345 4.613 1.00 97.75 332 GLN A O 1
ATOM 2423 N N . LEU A 1 333 ? -9.998 8.385 6.034 1.00 98.25 333 LEU A N 1
ATOM 2424 C CA . LEU A 1 333 ? -10.602 7.468 5.060 1.00 98.25 333 LEU A CA 1
ATOM 2425 C C . LEU A 1 333 ? -11.428 8.231 4.017 1.00 98.25 333 LEU A C 1
ATOM 2427 O O . LEU A 1 333 ? -11.180 8.107 2.816 1.00 98.25 333 LEU A O 1
ATOM 2431 N N . MET A 1 334 ? -12.353 9.079 4.466 1.00 98.25 334 MET A N 1
ATOM 2432 C CA . MET A 1 334 ? -13.191 9.926 3.622 1.00 98.25 334 MET A CA 1
ATOM 2433 C C . MET A 1 334 ? -13.311 11.334 4.221 1.00 98.25 334 MET A C 1
ATOM 2435 O O . MET A 1 334 ? -14.045 11.578 5.183 1.00 98.25 334 MET A O 1
ATOM 2439 N N . ASP A 1 335 ? -12.610 12.291 3.611 1.00 97.75 335 ASP A N 1
ATOM 2440 C CA . ASP A 1 335 ? -12.652 13.694 4.034 1.00 97.75 335 ASP A CA 1
ATOM 2441 C C . ASP A 1 335 ? -13.857 14.407 3.412 1.00 97.75 335 ASP A C 1
ATOM 2443 O O . ASP A 1 335 ? -13.880 14.716 2.219 1.00 97.75 335 ASP A O 1
ATOM 2447 N N . VAL A 1 336 ? -14.861 14.681 4.238 1.00 96.69 336 VAL A N 1
ATOM 2448 C CA . VAL A 1 336 ? -16.124 15.337 3.857 1.00 96.69 336 VAL A CA 1
ATOM 2449 C C . VAL A 1 336 ? -16.149 16.827 4.213 1.00 96.69 336 VAL A C 1
ATOM 2451 O O . VAL A 1 336 ? -17.205 17.460 4.185 1.00 96.69 336 VAL A O 1
ATOM 2454 N N . GLY A 1 337 ? -14.988 17.402 4.538 1.00 91.56 337 GLY A N 1
ATOM 2455 C CA . GLY A 1 337 ? -14.823 18.813 4.860 1.00 91.56 337 GLY A CA 1
ATOM 2456 C C . GLY A 1 337 ? -14.418 19.077 6.311 1.00 91.56 337 GLY A C 1
ATOM 2457 O O . GLY A 1 337 ? -14.372 18.200 7.178 1.00 91.56 337 GLY A O 1
ATOM 2458 N N . SER A 1 338 ? -14.089 20.339 6.588 1.00 86.06 338 SER A N 1
ATOM 2459 C CA . SER A 1 338 ? -13.662 20.782 7.913 1.00 86.06 338 SER A CA 1
ATOM 2460 C C . SER A 1 338 ? -14.843 21.030 8.854 1.00 86.06 338 SER A C 1
ATOM 2462 O O . SER A 1 338 ? -15.934 21.409 8.438 1.00 86.06 338 SER A O 1
ATOM 2464 N N . GLY A 1 339 ? -14.609 20.835 10.154 1.00 87.06 339 GLY A N 1
ATOM 2465 C CA . GLY A 1 339 ? -15.588 21.150 11.200 1.00 87.06 339 GLY A CA 1
ATOM 2466 C C . GLY A 1 339 ? -16.702 20.119 11.392 1.00 87.06 339 GLY A C 1
ATOM 2467 O O . GLY A 1 339 ? -17.588 20.366 12.206 1.00 87.06 339 GLY A O 1
ATOM 2468 N N . VAL A 1 340 ? -16.657 18.978 10.696 1.00 94.44 340 VAL A N 1
ATOM 2469 C CA . VAL A 1 340 ? -17.561 17.857 10.980 1.00 94.44 340 VAL A CA 1
ATOM 2470 C C . VAL A 1 340 ? -17.255 17.251 12.350 1.00 94.44 340 VAL A C 1
ATOM 2472 O O . VAL A 1 340 ? -16.097 17.058 12.728 1.00 94.44 340 VAL A O 1
ATOM 2475 N N . THR A 1 341 ? -18.322 16.982 13.089 1.00 95.19 341 THR A N 1
ATOM 2476 C CA . THR A 1 341 ? -18.335 16.249 14.358 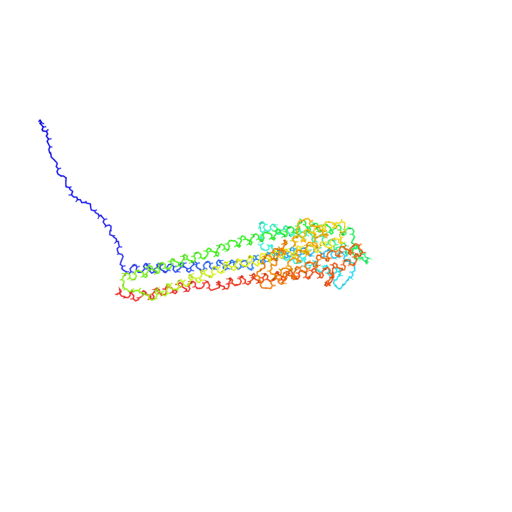1.00 95.19 341 THR A CA 1
ATOM 2477 C C . THR A 1 341 ? -18.815 14.825 14.115 1.00 95.19 341 THR A C 1
ATOM 2479 O O . THR A 1 341 ? -19.325 14.516 13.037 1.00 95.19 341 THR A O 1
ATOM 2482 N N . LEU A 1 342 ? -18.718 13.970 15.129 1.00 92.06 342 LEU A N 1
ATOM 2483 C CA . LEU A 1 342 ? -19.210 12.597 15.053 1.00 92.06 342 LEU A CA 1
ATOM 2484 C C . LEU A 1 342 ? -20.701 12.537 14.664 1.00 92.06 342 LEU A C 1
ATOM 2486 O O . LEU A 1 342 ? -21.107 11.707 13.863 1.00 92.06 342 LEU A O 1
ATOM 2490 N N . GLU A 1 343 ? -21.511 13.467 15.170 1.00 92.25 343 GLU A N 1
ATOM 2491 C CA . GLU A 1 343 ? -22.955 13.540 14.916 1.00 92.25 343 GLU A CA 1
ATOM 2492 C C . GLU A 1 343 ? -23.305 14.050 13.512 1.00 92.25 343 GLU A C 1
ATOM 2494 O O . GLU A 1 343 ? -24.422 13.849 13.038 1.00 92.25 343 GLU A O 1
ATOM 2499 N N . THR A 1 344 ? -22.384 14.765 12.861 1.00 96.12 344 THR A N 1
ATOM 2500 C CA . THR A 1 344 ? -22.623 15.412 11.560 1.00 96.12 344 THR A CA 1
ATOM 2501 C C . THR A 1 344 ? -21.886 14.734 10.408 1.00 96.12 344 THR A C 1
ATOM 2503 O O . THR A 1 344 ? -22.222 14.987 9.248 1.00 96.12 344 THR A O 1
ATOM 2506 N N . TYR A 1 345 ? -20.931 13.850 10.713 1.00 97.31 345 TYR A N 1
ATOM 2507 C CA . TYR A 1 345 ? -20.112 13.140 9.738 1.00 97.31 345 TYR A CA 1
ATOM 2508 C C . TYR A 1 345 ? -20.958 12.339 8.738 1.00 97.31 345 TYR A C 1
ATOM 2510 O O . TYR A 1 345 ? -20.852 12.577 7.536 1.00 97.31 345 TYR A O 1
ATOM 2518 N N . ASP A 1 346 ? -21.876 11.486 9.203 1.00 96.06 346 ASP A N 1
ATOM 2519 C CA . ASP A 1 346 ? -22.647 10.597 8.315 1.00 96.06 346 ASP A CA 1
ATOM 2520 C C . ASP A 1 346 ? -23.555 11.363 7.353 1.00 96.06 346 ASP A C 1
ATOM 2522 O O . ASP A 1 346 ? -23.746 10.964 6.204 1.00 96.06 346 ASP A O 1
ATOM 2526 N N . ALA A 1 347 ? -24.113 12.490 7.806 1.00 96.44 347 ALA A N 1
ATOM 2527 C CA . ALA A 1 347 ? -24.930 13.357 6.968 1.00 96.44 347 ALA A CA 1
ATOM 2528 C C . ALA A 1 347 ? -24.087 14.018 5.865 1.00 96.44 347 ALA A C 1
ATOM 2530 O O . ALA A 1 347 ? -24.527 14.089 4.715 1.00 96.44 347 ALA A O 1
ATOM 2531 N N . ALA A 1 348 ? -22.871 14.462 6.195 1.00 97.25 348 ALA A N 1
ATOM 2532 C CA . ALA A 1 348 ? -21.935 15.035 5.233 1.00 97.25 348 ALA A CA 1
ATOM 2533 C C . ALA A 1 348 ? -21.416 13.977 4.242 1.00 97.25 348 ALA A C 1
ATOM 2535 O O . ALA A 1 348 ? -21.450 14.205 3.030 1.00 97.25 348 ALA A O 1
ATOM 2536 N N . ALA A 1 349 ? -21.031 12.793 4.731 1.00 97.44 349 ALA A N 1
ATOM 2537 C CA . ALA A 1 349 ? -20.636 11.652 3.907 1.00 97.44 349 ALA A CA 1
ATOM 2538 C C . ALA A 1 349 ? -21.764 11.229 2.965 1.00 97.44 349 ALA A C 1
ATOM 2540 O O . ALA A 1 349 ? -21.560 11.104 1.758 1.00 97.44 349 ALA A O 1
ATOM 2541 N N . LYS A 1 350 ? -22.993 11.117 3.480 1.00 97.31 350 LYS A N 1
ATOM 2542 C CA . LYS A 1 350 ? -24.170 10.833 2.662 1.00 97.31 350 LYS A CA 1
ATOM 2543 C C . LYS A 1 350 ? -24.391 11.884 1.578 1.00 97.31 350 LYS A C 1
ATOM 2545 O O . LYS A 1 350 ? -24.621 11.503 0.437 1.00 97.31 350 LYS A O 1
ATOM 2550 N N . ALA A 1 351 ? -24.311 13.175 1.894 1.00 97.12 351 ALA A N 1
ATOM 2551 C CA . ALA A 1 351 ? -24.496 14.231 0.898 1.00 97.12 351 ALA A CA 1
ATOM 2552 C C . ALA A 1 351 ? -23.440 14.170 -0.223 1.00 97.12 351 ALA A C 1
ATOM 2554 O O . ALA A 1 351 ? -23.762 14.366 -1.400 1.00 97.12 351 ALA A O 1
ATOM 2555 N N . ALA A 1 352 ? -22.191 13.854 0.129 1.00 97.19 352 ALA A N 1
ATOM 2556 C CA . ALA A 1 352 ? -21.110 13.658 -0.829 1.00 97.19 352 ALA A CA 1
ATOM 2557 C C . ALA A 1 352 ? -21.355 12.430 -1.729 1.00 97.19 352 ALA A C 1
ATOM 2559 O O . ALA A 1 352 ? -21.240 12.531 -2.952 1.00 97.19 352 ALA A O 1
ATOM 2560 N N . LEU A 1 353 ? -21.774 11.297 -1.155 1.00 97.38 353 LEU A N 1
ATOM 2561 C CA . LEU A 1 353 ? -22.101 10.085 -1.916 1.00 97.38 353 LEU A CA 1
ATOM 2562 C C . LEU A 1 353 ? -23.356 10.248 -2.782 1.00 97.38 353 LEU A C 1
ATOM 2564 O O . LEU A 1 353 ? -23.361 9.816 -3.931 1.00 97.38 353 LEU A O 1
ATOM 2568 N N . ASP A 1 354 ? -24.401 10.912 -2.286 1.00 97.25 354 ASP A N 1
ATOM 2569 C CA . ASP A 1 354 ? -25.605 11.221 -3.066 1.00 97.25 354 ASP A CA 1
ATOM 2570 C C . ASP A 1 354 ? -25.255 12.101 -4.279 1.00 97.25 354 ASP A C 1
ATOM 2572 O O . ASP A 1 354 ? -25.796 11.907 -5.367 1.00 97.25 354 ASP A O 1
ATOM 2576 N N . THR A 1 355 ? -24.304 13.028 -4.120 1.00 96.94 355 THR A N 1
ATOM 2577 C CA . THR A 1 355 ? -23.769 13.832 -5.228 1.00 96.94 355 THR A CA 1
ATOM 2578 C C . THR A 1 355 ? -22.986 12.962 -6.213 1.00 96.94 355 THR A C 1
ATOM 2580 O O . THR A 1 355 ? -23.212 13.042 -7.416 1.00 96.94 355 THR A O 1
ATOM 2583 N N . TYR A 1 356 ? -22.116 12.074 -5.736 1.00 96.75 356 TYR A N 1
ATOM 2584 C CA . TYR A 1 356 ? -21.377 11.160 -6.607 1.00 96.75 356 TYR A CA 1
ATOM 2585 C C . TYR A 1 356 ? -22.313 10.251 -7.432 1.00 96.75 356 TYR A C 1
ATOM 2587 O O . TYR A 1 356 ? -22.216 10.206 -8.659 1.00 96.75 356 TYR A O 1
ATOM 2595 N N . PHE A 1 357 ? -23.264 9.575 -6.776 1.00 96.62 357 PHE A N 1
ATOM 2596 C CA . PHE A 1 357 ? -24.187 8.630 -7.418 1.00 96.62 357 PHE A CA 1
ATOM 2597 C C . PHE A 1 357 ? -25.306 9.311 -8.222 1.00 96.62 357 PHE A C 1
ATOM 2599 O O . PHE A 1 357 ? -25.836 8.717 -9.161 1.00 96.62 357 PHE A O 1
ATOM 2606 N N . GLY A 1 358 ? -25.678 10.546 -7.876 1.00 96.38 358 GLY A N 1
ATOM 2607 C CA . GLY A 1 358 ? -26.732 11.304 -8.556 1.00 96.38 358 GLY A CA 1
ATOM 2608 C C . GLY A 1 358 ? -26.337 11.839 -9.936 1.00 96.38 358 GLY A C 1
ATOM 2609 O O . GLY A 1 358 ? -27.213 12.162 -10.739 1.00 96.38 358 GLY A O 1
ATOM 2610 N N . TYR A 1 359 ? -25.036 11.899 -10.235 1.00 94.00 359 TYR A N 1
ATOM 2611 C CA . TYR A 1 359 ? -24.485 12.429 -11.486 1.00 94.00 359 TYR A CA 1
ATOM 2612 C C . TYR A 1 359 ? -23.628 11.373 -12.217 1.00 94.00 359 TYR A C 1
ATOM 2614 O O . TYR A 1 359 ? -22.418 11.557 -12.367 1.00 94.00 359 TYR A O 1
ATOM 2622 N N . PRO A 1 360 ? -24.226 10.275 -12.729 1.00 89.50 360 PRO A N 1
ATOM 2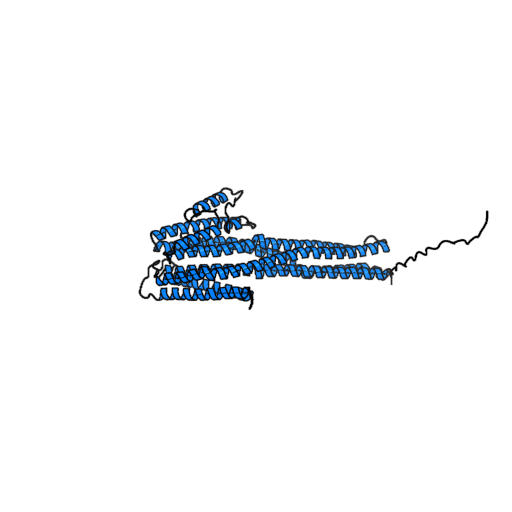623 C CA . PRO A 1 360 ? -23.497 9.115 -13.268 1.00 89.50 360 PRO A CA 1
ATOM 2624 C C . PRO A 1 360 ? -22.720 9.387 -14.566 1.00 89.50 360 PRO A C 1
ATOM 2626 O O . PRO A 1 360 ? -21.984 8.533 -15.039 1.00 89.50 360 PRO A O 1
ATOM 2629 N N . ALA A 1 361 ? -22.885 10.556 -15.189 1.00 90.69 361 ALA A N 1
ATOM 2630 C CA . ALA A 1 361 ? -22.064 10.949 -16.334 1.00 90.69 361 ALA A CA 1
ATOM 2631 C C . ALA A 1 361 ? -20.783 11.687 -15.912 1.00 90.69 361 ALA A C 1
ATOM 2633 O O . ALA A 1 361 ? -19.821 11.718 -16.673 1.00 90.69 361 ALA A O 1
ATOM 2634 N N . GLN A 1 362 ? -20.779 12.314 -14.731 1.00 90.81 362 GLN A N 1
ATOM 2635 C CA . GLN A 1 362 ? -19.678 13.154 -14.257 1.00 90.81 362 GLN A CA 1
ATOM 2636 C C . GLN A 1 362 ? -18.913 12.525 -13.092 1.00 90.81 362 GLN A C 1
ATOM 2638 O O . GLN A 1 362 ? -17.723 12.788 -12.966 1.00 90.81 362 GLN A O 1
ATOM 2643 N N . HIS A 1 363 ? -19.586 11.732 -12.248 1.00 92.00 363 HIS A N 1
ATOM 2644 C CA . HIS A 1 363 ? -19.042 11.162 -11.012 1.00 92.00 363 HIS A CA 1
ATOM 2645 C C . HIS A 1 363 ? -18.229 12.184 -10.193 1.00 92.00 363 HIS A C 1
ATOM 2647 O O . HIS A 1 363 ? -17.040 11.975 -9.941 1.00 92.00 363 HIS A O 1
ATOM 2653 N N . PRO A 1 364 ? -18.824 13.334 -9.820 1.00 95.25 364 PRO A N 1
ATOM 2654 C CA . PRO A 1 364 ? -18.096 14.391 -9.134 1.00 95.25 364 PRO A CA 1
ATOM 2655 C C . PRO A 1 364 ? -17.631 13.909 -7.752 1.00 95.25 364 PRO A C 1
ATOM 2657 O O . PRO A 1 364 ? -18.436 13.723 -6.841 1.00 95.25 364 PRO A O 1
ATOM 2660 N N . VAL A 1 365 ? -16.320 13.729 -7.586 1.00 96.19 365 VAL A N 1
ATOM 2661 C CA . VAL A 1 365 ? -15.708 13.369 -6.300 1.00 96.19 365 VAL A CA 1
ATOM 2662 C C . VAL A 1 365 ? -15.518 14.641 -5.468 1.00 96.19 365 VAL A C 1
ATOM 2664 O O . VAL A 1 365 ? -14.515 15.344 -5.598 1.00 96.19 365 VAL A O 1
ATOM 2667 N N . THR A 1 366 ? -16.506 14.963 -4.629 1.00 95.44 366 THR A N 1
ATOM 2668 C CA . THR A 1 366 ? -16.518 16.167 -3.769 1.00 95.44 366 THR A CA 1
ATOM 2669 C C . THR A 1 366 ? -15.906 15.946 -2.384 1.00 95.44 366 THR A C 1
ATOM 2671 O O . THR A 1 366 ? -16.071 16.784 -1.502 1.00 95.44 366 THR A O 1
ATOM 2674 N N . PHE A 1 367 ? -15.233 14.817 -2.183 1.00 96.75 367 PHE A N 1
ATOM 2675 C CA . PHE A 1 367 ? -14.603 14.414 -0.930 1.00 96.75 367 PHE A CA 1
ATOM 2676 C C . PHE A 1 367 ? -13.127 14.047 -1.153 1.00 96.75 367 PHE A C 1
ATOM 2678 O O . PHE A 1 367 ? -12.658 13.898 -2.291 1.00 96.75 367 PHE A O 1
ATOM 2685 N N . GLY A 1 368 ? -12.372 13.991 -0.061 1.00 97.19 368 GLY A N 1
ATOM 2686 C CA . GLY A 1 368 ? -10.957 13.626 -0.018 1.00 97.19 368 GLY A CA 1
ATOM 2687 C C . GLY A 1 368 ? -10.725 12.345 0.780 1.00 97.19 368 GLY A C 1
ATOM 2688 O O . GLY A 1 368 ? -11.572 11.453 0.791 1.00 97.19 368 GLY A O 1
ATOM 2689 N N . GLY A 1 369 ? -9.581 12.271 1.458 1.00 97.31 369 GLY A N 1
ATOM 2690 C CA . GLY A 1 369 ? -9.130 11.059 2.143 1.00 97.31 369 GLY A CA 1
ATOM 2691 C C . GLY A 1 369 ? -8.643 9.982 1.172 1.00 97.31 369 GLY A C 1
ATOM 2692 O O . GLY A 1 369 ? -8.539 10.223 -0.038 1.00 97.31 369 GLY A O 1
ATOM 2693 N N . TYR A 1 370 ? -8.341 8.800 1.701 1.00 97.56 370 TYR A N 1
ATOM 2694 C CA . TYR A 1 370 ? -7.918 7.648 0.903 1.00 97.56 370 TYR A CA 1
ATOM 2695 C C . TYR A 1 370 ? -8.952 7.291 -0.173 1.00 97.56 370 TYR A C 1
ATOM 2697 O O . TYR A 1 370 ? -8.607 7.217 -1.351 1.00 97.56 370 TYR A O 1
ATOM 2705 N N . LEU A 1 371 ? -10.235 7.202 0.196 1.00 97.75 371 LEU A N 1
ATOM 2706 C CA . LEU A 1 371 ? -11.308 6.845 -0.737 1.00 97.75 371 LEU A CA 1
ATOM 2707 C C . LEU A 1 371 ? -11.488 7.913 -1.826 1.00 97.75 371 LEU A C 1
ATOM 2709 O O . LEU A 1 371 ? -11.573 7.601 -3.010 1.00 97.75 371 LEU A O 1
ATOM 2713 N N . GLY A 1 372 ? -11.493 9.198 -1.457 1.00 96.94 372 GLY A N 1
ATOM 2714 C CA . GLY A 1 372 ? -11.611 10.284 -2.434 1.00 96.94 372 GLY A CA 1
ATOM 2715 C C . GLY A 1 372 ? -10.401 10.415 -3.367 1.00 96.94 372 GLY A C 1
ATOM 2716 O O . GLY A 1 372 ? -10.532 10.990 -4.449 1.00 96.94 372 GLY A O 1
ATOM 2717 N N . THR A 1 373 ? -9.230 9.926 -2.953 1.00 95.94 373 THR A N 1
ATOM 2718 C CA . THR A 1 373 ? -8.021 9.872 -3.787 1.00 95.94 373 THR A CA 1
ATOM 2719 C C . THR A 1 373 ? -8.126 8.731 -4.792 1.00 95.94 373 THR A C 1
ATOM 2721 O O . THR A 1 373 ? -7.955 8.982 -5.983 1.00 95.94 373 THR A O 1
ATOM 2724 N N . GLU A 1 374 ? -8.523 7.539 -4.342 1.00 95.69 374 GLU A N 1
ATOM 2725 C CA . GLU A 1 374 ? -8.722 6.373 -5.208 1.00 95.69 374 GLU A CA 1
ATOM 2726 C C . GLU A 1 374 ? -9.741 6.639 -6.321 1.00 95.69 374 GLU A C 1
ATOM 2728 O O . GLU A 1 374 ? -9.465 6.475 -7.505 1.00 95.69 374 GLU A O 1
ATOM 2733 N N . LEU A 1 375 ? -10.894 7.211 -5.972 1.00 95.12 375 LEU A N 1
ATOM 2734 C CA . LEU A 1 375 ? -11.946 7.537 -6.941 1.00 95.12 375 LEU A CA 1
ATOM 2735 C C . LEU A 1 375 ? -11.528 8.549 -8.019 1.00 95.12 375 LEU A C 1
ATOM 2737 O O . LEU A 1 375 ? -12.181 8.644 -9.063 1.00 95.12 375 LEU A O 1
ATOM 2741 N N . LYS A 1 376 ? -10.477 9.340 -7.768 1.00 93.69 376 LYS A N 1
ATOM 2742 C CA . LYS A 1 376 ? -9.889 10.261 -8.757 1.00 93.69 376 LYS A CA 1
ATOM 2743 C C . LYS A 1 376 ? -8.861 9.568 -9.655 1.00 93.69 376 LYS A C 1
ATOM 2745 O O . LYS A 1 376 ? -8.504 10.160 -10.673 1.00 93.69 376 LYS A O 1
ATOM 2750 N N . ASN A 1 377 ? -8.428 8.360 -9.299 1.00 91.62 377 ASN A N 1
ATOM 2751 C CA . ASN A 1 377 ? -7.412 7.566 -9.987 1.00 91.62 377 ASN A CA 1
ATOM 2752 C C . ASN A 1 377 ? -7.960 6.311 -10.694 1.00 91.62 377 ASN A C 1
ATOM 2754 O O . ASN A 1 377 ? -7.177 5.488 -11.152 1.00 91.62 377 ASN A O 1
ATOM 2758 N N . ILE A 1 378 ? -9.285 6.176 -10.840 1.00 92.81 378 ILE A N 1
ATOM 2759 C CA . ILE A 1 378 ? -9.898 5.029 -11.531 1.00 92.81 378 ILE A CA 1
ATOM 2760 C C . ILE A 1 378 ? -9.353 4.903 -12.959 1.00 92.81 378 ILE A C 1
ATOM 2762 O O . ILE A 1 378 ? -9.660 5.730 -13.829 1.00 92.81 378 ILE A O 1
ATOM 2766 N N . THR A 1 379 ? -8.630 3.817 -13.212 1.00 92.62 379 THR A N 1
ATOM 2767 C CA . THR A 1 379 ? -7.912 3.534 -14.457 1.00 92.62 379 THR A CA 1
ATOM 2768 C C . THR A 1 379 ? -8.361 2.217 -15.100 1.00 92.62 379 THR A C 1
ATOM 2770 O O . THR A 1 379 ? -8.433 2.118 -16.331 1.00 92.62 379 THR A O 1
ATOM 2773 N N . PHE A 1 380 ? -8.704 1.200 -14.310 1.00 93.56 380 PHE A N 1
ATOM 2774 C CA . PHE A 1 380 ? -8.864 -0.174 -14.779 1.00 93.56 380 PHE A CA 1
ATOM 2775 C C . PHE A 1 380 ? -10.320 -0.595 -14.990 1.00 93.56 380 PHE A C 1
ATOM 2777 O O . PHE A 1 380 ? -11.286 -0.055 -14.442 1.00 93.56 380 PHE A O 1
ATOM 2784 N N . ALA A 1 381 ? -10.503 -1.611 -15.834 1.00 92.75 381 ALA A N 1
ATOM 2785 C CA . ALA A 1 381 ? -11.822 -2.165 -16.102 1.00 92.75 381 ALA A CA 1
ATOM 2786 C C . ALA A 1 381 ? -12.396 -2.836 -14.844 1.00 92.75 381 ALA A C 1
ATOM 2788 O O . ALA A 1 381 ? -11.768 -3.706 -14.251 1.00 92.75 381 ALA A O 1
ATOM 2789 N N . GLY A 1 382 ? -13.622 -2.465 -14.469 1.00 93.94 382 GLY A N 1
ATOM 2790 C CA . GLY A 1 382 ? -14.311 -3.021 -13.298 1.00 93.94 382 GLY A CA 1
ATOM 2791 C C . GLY A 1 382 ? -13.967 -2.349 -11.966 1.00 93.94 382 GLY A C 1
ATOM 2792 O O . GLY A 1 382 ? -14.741 -2.504 -11.025 1.00 93.94 382 GLY A O 1
ATOM 2793 N N . GLU A 1 383 ? -12.901 -1.548 -11.912 1.00 95.81 383 GLU A N 1
ATOM 2794 C CA . GLU A 1 383 ? -12.457 -0.812 -10.720 1.00 95.81 383 GLU A CA 1
ATOM 2795 C C . GLU A 1 383 ? -13.558 0.094 -10.169 1.00 95.81 383 GLU A C 1
ATOM 2797 O O . GLU A 1 383 ? -14.009 -0.107 -9.049 1.00 95.81 383 GLU A O 1
ATOM 2802 N N . ARG A 1 384 ? -14.151 0.947 -11.018 1.00 96.00 384 ARG A N 1
ATOM 2803 C CA . ARG A 1 384 ? -15.276 1.818 -10.626 1.00 96.00 384 ARG A CA 1
ATOM 2804 C C . ARG A 1 384 ? -16.411 1.070 -9.933 1.00 96.00 384 ARG A C 1
ATOM 2806 O O . ARG A 1 384 ? -16.985 1.565 -8.974 1.00 96.00 384 ARG A O 1
ATOM 2813 N N . ALA A 1 385 ? -16.776 -0.108 -10.438 1.00 97.19 385 ALA A N 1
ATOM 2814 C CA . ALA A 1 385 ? -17.861 -0.882 -9.845 1.00 97.19 385 ALA A CA 1
ATOM 2815 C C . ALA A 1 385 ? -17.470 -1.447 -8.468 1.00 97.19 385 ALA A C 1
ATOM 2817 O O . ALA A 1 385 ? -18.330 -1.576 -7.597 1.00 97.19 385 ALA A O 1
ATOM 2818 N N . ALA A 1 386 ? -16.191 -1.783 -8.272 1.00 98.31 386 ALA A N 1
ATOM 2819 C CA . ALA A 1 386 ? -15.653 -2.185 -6.978 1.00 98.31 386 ALA A CA 1
ATOM 2820 C C . ALA A 1 386 ? -15.572 -0.994 -6.007 1.00 98.31 386 ALA A C 1
ATOM 2822 O O . ALA A 1 386 ? -16.043 -1.130 -4.881 1.00 98.31 386 ALA A O 1
ATOM 2823 N N . ASP A 1 387 ? -15.121 0.182 -6.454 1.00 97.81 387 ASP A N 1
ATOM 2824 C CA . ASP A 1 387 ? -15.114 1.410 -5.645 1.00 97.81 387 ASP A CA 1
A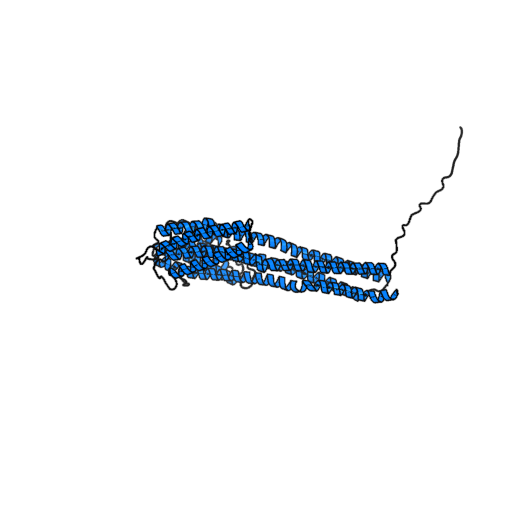TOM 2825 C C . ASP A 1 387 ? -16.516 1.814 -5.200 1.00 97.81 387 ASP A C 1
ATOM 2827 O O . ASP A 1 387 ? -16.759 2.142 -4.043 1.00 97.81 387 ASP A O 1
ATOM 2831 N N . GLU A 1 388 ? -17.492 1.760 -6.104 1.00 97.69 388 GLU A N 1
ATOM 2832 C CA . GLU A 1 388 ? -18.878 2.074 -5.768 1.00 97.69 388 GLU A CA 1
ATOM 2833 C C . GLU A 1 388 ? -19.464 1.096 -4.741 1.00 97.69 388 GLU A C 1
ATOM 2835 O O . GLU A 1 388 ? -20.288 1.491 -3.910 1.00 97.69 388 GLU A O 1
ATOM 2840 N N . GLN A 1 389 ? -19.045 -0.173 -4.778 1.00 98.25 389 GLN A N 1
ATOM 2841 C CA . GLN A 1 389 ? -19.393 -1.166 -3.763 1.00 98.25 389 GLN A CA 1
ATOM 2842 C C . GLN A 1 389 ? -18.703 -0.849 -2.427 1.00 98.25 389 GLN A C 1
ATOM 2844 O O . GLN A 1 389 ? -19.364 -0.880 -1.387 1.00 98.25 389 GLN A O 1
ATOM 2849 N N . LEU A 1 390 ? -17.418 -0.489 -2.467 1.00 98.62 390 LEU A N 1
ATOM 2850 C CA . LEU A 1 390 ? -16.619 -0.058 -1.322 1.00 98.62 390 LEU A CA 1
ATOM 2851 C C . LEU A 1 390 ? -17.253 1.145 -0.610 1.00 98.62 390 LEU A C 1
ATOM 2853 O O . LEU A 1 390 ? -17.481 1.080 0.593 1.00 98.62 390 LEU A O 1
ATOM 2857 N N . LEU A 1 391 ? -17.645 2.195 -1.338 1.00 98.38 391 LEU A N 1
ATOM 2858 C CA . LEU A 1 391 ? -18.293 3.380 -0.759 1.00 98.38 391 LEU A CA 1
ATOM 2859 C C . LEU A 1 391 ? -19.609 3.060 -0.044 1.00 98.38 391 LEU A C 1
ATOM 2861 O O . LEU A 1 391 ? -19.911 3.637 1.000 1.00 98.38 391 LEU A O 1
ATOM 2865 N N . ARG A 1 392 ? -20.417 2.156 -0.609 1.00 97.88 392 ARG A N 1
ATOM 2866 C CA . ARG A 1 392 ? -21.686 1.741 0.006 1.00 97.88 392 ARG A CA 1
ATOM 2867 C C . ARG A 1 392 ? -21.449 0.936 1.277 1.00 97.88 392 ARG A C 1
ATOM 2869 O O . ARG A 1 392 ? -22.169 1.141 2.249 1.00 97.88 392 ARG A O 1
ATOM 2876 N N . ALA A 1 393 ? -20.460 0.046 1.263 1.00 98.25 393 ALA A N 1
ATOM 2877 C CA . ALA A 1 393 ? -20.092 -0.741 2.431 1.00 98.25 393 ALA A CA 1
ATOM 2878 C C . ALA A 1 393 ? -19.494 0.145 3.536 1.00 98.25 393 ALA A C 1
ATOM 2880 O O . ALA A 1 393 ? -19.911 0.037 4.683 1.00 98.25 393 ALA A O 1
ATOM 2881 N N . TYR A 1 394 ? -18.628 1.098 3.174 1.00 98.38 394 TYR A N 1
ATOM 2882 C CA . TYR A 1 394 ? -18.084 2.098 4.095 1.00 98.38 394 TYR A CA 1
ATOM 2883 C C . TYR A 1 394 ? -19.194 2.914 4.770 1.00 98.38 394 TYR A C 1
ATOM 2885 O O . TYR A 1 394 ? -19.232 3.040 5.989 1.00 98.38 394 TYR A O 1
ATOM 2893 N N . GLN A 1 395 ? -20.157 3.412 3.985 1.00 97.31 395 GLN A N 1
ATOM 2894 C CA . GLN A 1 395 ? -21.297 4.153 4.522 1.00 97.31 395 GLN A CA 1
ATOM 2895 C C . GLN A 1 395 ? -22.156 3.311 5.478 1.00 97.31 395 GLN A C 1
ATOM 2897 O O . GLN A 1 395 ? -22.699 3.860 6.436 1.00 97.31 395 GLN A O 1
ATOM 2902 N N . ALA A 1 396 ? -22.331 2.016 5.202 1.00 96.88 396 ALA A N 1
ATOM 2903 C CA . ALA A 1 396 ? -23.077 1.126 6.086 1.00 96.88 396 ALA A CA 1
ATOM 2904 C C . ALA A 1 396 ? -22.343 0.928 7.421 1.00 96.88 396 ALA A C 1
ATOM 2906 O O . ALA A 1 396 ? -22.957 1.111 8.468 1.00 96.88 396 ALA A O 1
ATOM 2907 N N . TYR A 1 397 ? -21.036 0.659 7.366 1.00 97.62 397 TYR A N 1
ATOM 2908 C CA . TYR A 1 397 ? -20.187 0.496 8.545 1.00 97.62 397 TYR A CA 1
ATOM 2909 C C . TYR A 1 397 ? -20.177 1.751 9.441 1.00 97.62 397 TYR A C 1
ATOM 2911 O O . TYR A 1 397 ? -20.483 1.665 10.626 1.00 97.62 397 TYR A O 1
ATOM 2919 N N . GLU A 1 398 ? -19.973 2.946 8.873 1.00 97.06 398 GLU A N 1
ATOM 2920 C CA . GLU A 1 398 ? -20.009 4.211 9.636 1.00 97.06 398 GLU A CA 1
ATOM 2921 C C . GLU A 1 398 ? -21.355 4.451 10.347 1.00 97.06 398 GLU A C 1
ATOM 2923 O O . GLU A 1 398 ? -21.410 4.957 11.471 1.00 97.06 398 GLU A O 1
ATOM 2928 N N . GLN A 1 399 ? -22.468 4.057 9.716 1.00 95.62 399 GLN A N 1
ATOM 2929 C CA . GLN A 1 399 ? -23.791 4.141 10.339 1.00 95.62 399 GLN A CA 1
ATOM 2930 C C . GLN A 1 399 ? -23.966 3.130 11.476 1.00 95.62 399 GLN A C 1
ATOM 2932 O O . GLN A 1 399 ? -24.714 3.407 12.421 1.00 95.62 399 GLN A O 1
ATOM 2937 N N . ASP A 1 400 ? -23.324 1.968 11.387 1.00 96.75 400 ASP A N 1
ATOM 2938 C CA . ASP A 1 400 ? -23.383 0.935 12.415 1.00 96.75 400 ASP A CA 1
ATOM 2939 C C . ASP A 1 400 ? -22.597 1.337 13.670 1.00 96.75 400 ASP A C 1
ATOM 2941 O O . ASP A 1 400 ? -23.143 1.171 14.760 1.00 96.75 400 ASP A O 1
ATOM 2945 N N . ASP A 1 401 ? -21.476 2.056 13.557 1.00 96.06 401 ASP A N 1
ATOM 2946 C CA . ASP A 1 401 ? -20.785 2.663 14.714 1.00 96.06 401 ASP A CA 1
ATOM 2947 C C . ASP A 1 401 ? -21.717 3.618 15.504 1.00 96.06 401 ASP A C 1
ATOM 2949 O O . ASP A 1 401 ? -21.760 3.633 16.741 1.00 96.06 401 ASP A O 1
ATOM 2953 N N . ARG A 1 402 ? -22.581 4.395 14.824 1.00 94.50 402 ARG A N 1
ATOM 2954 C CA . ARG A 1 402 ? -23.599 5.217 15.524 1.00 94.50 402 ARG A CA 1
ATOM 2955 C C . ARG A 1 402 ? -24.617 4.359 16.266 1.00 94.50 402 ARG A C 1
ATOM 2957 O O . ARG A 1 402 ? -25.020 4.716 17.377 1.00 94.50 402 ARG A O 1
ATOM 2964 N N . LYS A 1 403 ? -25.066 3.259 15.657 1.00 95.62 403 LYS A N 1
ATOM 2965 C CA . LYS A 1 403 ? -26.028 2.335 16.278 1.00 95.62 403 LYS A CA 1
ATOM 2966 C C . LYS A 1 403 ? -25.398 1.620 17.466 1.00 95.62 403 LYS A C 1
ATOM 2968 O O . LYS A 1 403 ? -26.060 1.495 18.495 1.00 95.62 403 LYS A O 1
ATOM 2973 N N . LEU A 1 404 ? -24.134 1.217 17.358 1.00 96.19 404 LEU A N 1
ATOM 2974 C CA . LEU A 1 404 ? -23.364 0.627 18.443 1.00 96.19 404 LEU A CA 1
ATOM 2975 C C . LEU A 1 404 ? -23.337 1.562 19.654 1.00 96.19 404 LEU A C 1
ATOM 2977 O O . LEU A 1 404 ? -23.730 1.172 20.751 1.00 96.19 404 LEU A O 1
ATOM 2981 N N . ARG A 1 405 ? -22.989 2.837 19.453 1.00 93.94 405 ARG A N 1
ATOM 2982 C CA . ARG A 1 405 ? -22.954 3.839 20.535 1.00 93.94 405 ARG A CA 1
ATOM 2983 C C . ARG A 1 405 ? -24.316 4.066 21.188 1.00 93.94 405 ARG A C 1
ATOM 2985 O O . ARG A 1 405 ? -24.395 4.253 22.400 1.00 93.94 405 ARG A O 1
ATOM 2992 N N . GLN A 1 406 ? -25.397 4.025 20.409 1.00 93.75 406 GLN A N 1
ATOM 2993 C CA . GLN A 1 406 ? -26.761 4.091 20.947 1.00 93.75 406 GLN A CA 1
ATOM 2994 C C . GLN A 1 406 ? -27.108 2.846 21.777 1.00 93.75 406 GLN A C 1
ATOM 2996 O O . GLN A 1 406 ? -27.710 2.970 22.846 1.00 93.75 406 GLN A O 1
ATOM 3001 N N . LYS A 1 407 ? -26.706 1.653 21.319 1.00 95.06 407 LYS A N 1
ATOM 3002 C CA . LYS A 1 407 ? -26.881 0.395 22.059 1.00 95.06 407 LYS A CA 1
ATOM 3003 C C . LYS A 1 407 ? -26.090 0.409 23.362 1.00 95.06 407 LYS A C 1
ATOM 3005 O O . LYS A 1 407 ? -26.673 0.105 24.394 1.00 95.06 407 LYS A O 1
ATOM 3010 N N . LEU A 1 408 ? -24.841 0.880 23.359 1.00 93.19 408 LEU A N 1
ATOM 3011 C CA . LEU A 1 408 ? -24.013 0.985 24.569 1.00 93.19 408 LEU A CA 1
ATOM 3012 C C . LEU A 1 408 ? -24.668 1.813 25.682 1.00 93.19 408 LEU A C 1
ATOM 3014 O O . LEU A 1 408 ? -24.484 1.517 26.859 1.00 93.19 408 LEU A O 1
ATOM 3018 N N . ALA A 1 409 ? -25.476 2.815 25.329 1.00 90.06 409 ALA A N 1
ATOM 3019 C CA . ALA A 1 409 ? -26.205 3.628 26.300 1.00 90.06 409 ALA A CA 1
ATOM 3020 C C . ALA A 1 409 ? -27.422 2.920 26.934 1.00 90.06 409 ALA A C 1
ATOM 3022 O O . ALA A 1 409 ? -27.994 3.445 27.890 1.00 90.06 409 ALA A O 1
ATOM 3023 N N . THR A 1 410 ? -27.857 1.775 26.398 1.00 93.12 410 THR A N 1
ATOM 3024 C CA . THR A 1 410 ? -29.120 1.114 26.778 1.00 93.12 410 THR A CA 1
ATOM 3025 C C . THR A 1 410 ? -28.959 -0.354 27.165 1.00 93.12 410 THR A C 1
ATOM 3027 O O . THR A 1 410 ? -29.554 -0.778 28.153 1.00 93.12 410 THR A O 1
ATOM 3030 N N . ASP A 1 411 ? -28.157 -1.115 26.423 1.00 91.38 411 ASP A N 1
ATOM 3031 C CA . ASP A 1 411 ? -27.907 -2.542 26.616 1.00 91.38 411 ASP A CA 1
ATOM 3032 C C . ASP A 1 411 ? -26.484 -2.886 26.146 1.00 91.38 411 ASP A C 1
ATOM 3034 O O . ASP A 1 411 ? -26.204 -3.001 24.950 1.00 91.38 411 ASP A O 1
ATOM 3038 N N . VAL A 1 412 ? -25.570 -3.030 27.109 1.00 89.81 412 VAL A N 1
ATOM 3039 C CA . VAL A 1 412 ? -24.149 -3.309 26.848 1.00 89.81 412 VAL A CA 1
ATOM 3040 C C . VAL A 1 412 ? -23.950 -4.704 26.256 1.00 89.81 412 VAL A C 1
ATOM 3042 O O . VAL A 1 412 ? -23.124 -4.869 25.366 1.00 89.81 412 VAL A O 1
ATOM 3045 N N . SER A 1 413 ? -24.714 -5.709 26.686 1.00 87.38 413 SER A N 1
ATOM 3046 C CA . SER A 1 413 ? -24.562 -7.072 26.162 1.00 87.38 413 SER A CA 1
ATOM 3047 C C . SER A 1 413 ? -25.008 -7.163 24.702 1.00 87.38 413 SER A C 1
ATOM 3049 O O . SER A 1 413 ? -24.327 -7.785 23.887 1.00 87.38 413 SER A O 1
ATOM 3051 N N . GLU A 1 414 ? -26.112 -6.501 24.347 1.00 90.69 414 GLU A N 1
ATOM 3052 C CA . GLU A 1 414 ? -26.548 -6.382 22.952 1.00 90.69 414 GLU A CA 1
ATOM 3053 C C . GLU A 1 414 ? -25.589 -5.525 22.118 1.00 90.69 414 GLU A C 1
ATOM 3055 O O . GLU A 1 414 ? -25.391 -5.818 20.940 1.00 90.69 414 GLU A O 1
ATOM 3060 N N . ALA A 1 415 ? -24.974 -4.492 22.702 1.00 94.31 415 ALA A N 1
ATOM 3061 C CA . ALA A 1 415 ? -23.936 -3.717 22.030 1.00 94.31 415 ALA A CA 1
ATOM 3062 C C . ALA A 1 415 ? -22.715 -4.580 21.693 1.00 94.31 415 ALA A C 1
ATOM 3064 O O . ALA A 1 415 ? -22.290 -4.571 20.550 1.00 94.31 415 ALA A O 1
ATOM 3065 N N . ILE A 1 416 ? -22.221 -5.386 22.637 1.00 93.38 416 ILE A N 1
ATOM 3066 C CA . ILE A 1 416 ? -21.086 -6.296 22.411 1.00 93.38 416 ILE A CA 1
ATOM 3067 C C . ILE A 1 416 ? -21.420 -7.331 21.341 1.00 93.38 416 ILE A C 1
ATOM 3069 O O . ILE A 1 416 ? -20.626 -7.576 20.438 1.00 93.38 416 ILE A O 1
ATOM 3073 N N . ARG A 1 417 ? -22.613 -7.932 21.407 1.00 91.62 417 ARG A N 1
ATOM 3074 C CA . ARG A 1 417 ? -23.075 -8.868 20.377 1.00 91.62 417 ARG A CA 1
ATOM 3075 C C . ARG A 1 417 ? -23.149 -8.188 19.006 1.00 91.62 417 ARG A C 1
ATOM 3077 O O . ARG A 1 417 ? -22.771 -8.798 18.018 1.00 91.62 417 ARG A O 1
ATOM 3084 N N . PHE A 1 418 ? -23.650 -6.955 18.936 1.00 94.81 418 PHE A N 1
ATOM 3085 C CA . PHE A 1 418 ? -23.714 -6.178 17.697 1.00 94.81 418 PHE A CA 1
ATOM 3086 C C . PHE A 1 418 ? -22.323 -5.776 17.181 1.00 94.81 418 PHE A C 1
ATOM 3088 O O . PHE A 1 418 ? -22.118 -5.773 15.973 1.00 94.81 418 PHE A O 1
ATOM 3095 N N . ASP A 1 419 ? -21.384 -5.475 18.077 1.00 95.25 419 ASP A N 1
ATOM 3096 C CA . ASP A 1 419 ? -19.999 -5.105 17.759 1.00 95.25 419 ASP A CA 1
ATOM 3097 C C . ASP A 1 419 ? -19.196 -6.278 17.200 1.00 95.25 419 ASP A C 1
ATOM 3099 O O . ASP A 1 419 ? -18.371 -6.075 16.334 1.00 95.25 419 ASP A O 1
ATOM 3103 N N . THR A 1 420 ? -19.456 -7.505 17.664 1.00 92.62 420 THR A N 1
ATOM 3104 C CA . THR A 1 420 ? -18.585 -8.673 17.409 1.00 92.62 420 THR A CA 1
ATOM 3105 C C . THR A 1 420 ? -19.217 -9.778 16.558 1.00 92.62 420 THR A C 1
ATOM 3107 O O . THR A 1 420 ? -18.623 -10.836 16.346 1.00 92.62 420 THR A O 1
ATOM 3110 N N . SER A 1 421 ? -20.462 -9.595 16.114 1.00 91.81 421 SER A N 1
ATOM 3111 C CA . SER A 1 421 ? -21.193 -10.614 15.357 1.00 91.81 421 SER A CA 1
ATOM 3112 C C . SER A 1 421 ? -20.898 -10.539 13.859 1.00 91.81 421 SER A C 1
ATOM 3114 O O . SER A 1 421 ? -21.147 -9.499 13.247 1.00 91.81 421 SER A O 1
ATOM 3116 N N . PRO A 1 422 ? -20.542 -11.668 13.213 1.00 89.50 422 PRO A N 1
ATOM 3117 C CA . PRO A 1 422 ? -20.257 -11.700 11.778 1.00 89.50 422 PRO A CA 1
ATOM 3118 C C . PRO A 1 422 ? -21.530 -11.650 10.912 1.00 89.50 422 PRO A C 1
ATOM 3120 O O . PRO A 1 422 ? -21.482 -11.855 9.696 1.00 89.50 422 PRO A O 1
ATOM 3123 N N . ALA A 1 423 ? -22.712 -11.474 11.511 1.00 92.31 423 ALA A N 1
ATOM 3124 C CA . ALA A 1 423 ? -23.952 -11.386 10.756 1.00 92.31 423 ALA A CA 1
ATOM 3125 C C . ALA A 1 423 ? -23.998 -10.080 9.954 1.00 92.31 423 ALA A C 1
ATOM 3127 O O . ALA A 1 423 ? -23.756 -9.007 10.488 1.00 92.31 423 ALA A O 1
ATOM 3128 N N . ALA A 1 424 ? -24.419 -10.146 8.689 1.00 90.19 424 ALA A N 1
ATOM 3129 C CA . ALA A 1 424 ? -24.441 -8.991 7.779 1.00 90.19 424 ALA A CA 1
ATOM 3130 C C . ALA A 1 424 ? -25.338 -7.809 8.220 1.00 90.19 424 ALA A C 1
ATOM 3132 O O . ALA A 1 424 ? -25.362 -6.781 7.552 1.00 90.19 424 ALA A O 1
ATOM 3133 N N . SER A 1 425 ? -26.137 -7.975 9.278 1.00 90.31 425 SER A N 1
ATOM 3134 C CA . SER A 1 425 ? -26.965 -6.923 9.879 1.00 90.31 425 SER A CA 1
ATOM 3135 C C . SER A 1 425 ? -26.337 -6.260 11.112 1.00 90.31 425 SER A C 1
ATOM 3137 O O . SER A 1 425 ? -26.973 -5.376 11.686 1.00 90.31 425 SER A O 1
ATOM 3139 N N . ASP A 1 426 ? -25.173 -6.738 11.551 1.00 94.81 426 ASP A N 1
ATOM 3140 C CA . ASP A 1 426 ? -24.431 -6.281 12.727 1.00 94.81 426 ASP A CA 1
ATOM 3141 C C . ASP A 1 426 ? -23.135 -5.547 12.313 1.00 94.81 426 ASP A C 1
ATOM 3143 O O . ASP A 1 426 ? -22.733 -5.629 11.149 1.00 94.81 426 ASP A O 1
ATOM 3147 N N . SER A 1 427 ? -22.496 -4.835 13.254 1.00 95.56 427 SER A N 1
ATOM 3148 C CA . SER A 1 427 ? -21.363 -3.929 12.977 1.00 95.56 427 SER A CA 1
ATOM 3149 C C . SER A 1 427 ? -20.170 -4.657 12.362 1.00 95.56 427 SER A C 1
ATOM 3151 O O . SER A 1 427 ? -19.715 -4.276 11.284 1.00 95.56 427 SER A O 1
ATOM 3153 N N . ASP A 1 428 ? -19.714 -5.753 12.980 1.00 94.06 428 ASP A N 1
ATOM 3154 C CA . ASP A 1 428 ? -18.584 -6.539 12.462 1.00 94.06 428 ASP A CA 1
ATOM 3155 C C . ASP A 1 428 ? -18.897 -7.155 11.092 1.00 94.06 428 ASP A C 1
ATOM 3157 O O . ASP A 1 428 ? -18.086 -7.098 10.173 1.00 94.06 428 ASP A O 1
ATOM 3161 N N . GLY A 1 429 ? -20.123 -7.639 10.869 1.00 95.12 429 GLY A N 1
ATOM 3162 C CA . GLY A 1 429 ? -20.546 -8.086 9.540 1.00 95.12 429 GLY A CA 1
ATOM 3163 C C . GLY A 1 429 ? -20.492 -6.981 8.472 1.00 95.12 429 GLY A C 1
ATOM 3164 O O . GLY A 1 429 ? -20.112 -7.251 7.325 1.00 95.12 429 GLY A O 1
ATOM 3165 N N . ALA A 1 430 ? -20.845 -5.739 8.821 1.00 97.44 430 ALA A N 1
ATOM 3166 C CA . ALA A 1 430 ? -20.709 -4.584 7.933 1.00 97.44 430 ALA A CA 1
ATOM 3167 C C . ALA A 1 430 ? -19.237 -4.197 7.712 1.00 97.44 430 ALA A C 1
ATOM 3169 O O . ALA A 1 430 ? -18.852 -3.918 6.572 1.00 97.44 430 ALA A O 1
ATOM 3170 N N . PHE A 1 431 ? -18.410 -4.252 8.760 1.00 97.50 431 PHE A N 1
ATOM 3171 C CA . PHE A 1 431 ? -16.966 -4.046 8.675 1.00 97.50 431 PHE A CA 1
ATOM 3172 C C . PHE A 1 431 ? -16.305 -5.083 7.761 1.00 97.50 431 PHE A C 1
ATOM 3174 O O . PHE A 1 431 ? -15.598 -4.708 6.831 1.00 97.50 431 PHE A O 1
ATOM 3181 N N . VAL A 1 432 ? -16.612 -6.374 7.916 1.00 96.19 432 VAL A N 1
ATOM 3182 C CA . VAL A 1 432 ? -16.119 -7.458 7.048 1.00 96.19 432 VAL A CA 1
ATOM 3183 C C . VAL A 1 432 ? -16.540 -7.240 5.593 1.00 96.19 432 VAL A C 1
ATOM 3185 O O . VAL A 1 432 ? -15.737 -7.430 4.675 1.00 96.19 432 VAL A O 1
ATOM 3188 N N . ALA A 1 433 ? -17.781 -6.810 5.345 1.00 97.75 433 ALA A N 1
ATOM 3189 C CA . ALA A 1 433 ? -18.240 -6.490 3.994 1.00 97.75 433 ALA A CA 1
ATOM 3190 C C . ALA A 1 433 ? -17.476 -5.297 3.391 1.00 97.75 433 ALA A C 1
ATOM 3192 O O . ALA A 1 433 ? -17.131 -5.321 2.206 1.00 97.75 433 ALA A O 1
ATOM 3193 N N . TYR A 1 434 ? -17.190 -4.277 4.200 1.00 98.38 434 TYR A N 1
ATOM 3194 C CA . TYR A 1 434 ? -16.377 -3.125 3.821 1.00 98.38 434 TYR A CA 1
ATOM 3195 C C . TYR A 1 434 ? -14.913 -3.506 3.563 1.00 98.38 434 TYR A C 1
ATOM 3197 O O . TYR A 1 434 ? -14.403 -3.220 2.481 1.00 98.38 434 TYR A O 1
ATOM 3205 N N . ALA A 1 435 ? -14.270 -4.231 4.476 1.00 97.25 435 ALA A N 1
ATOM 3206 C CA . ALA A 1 435 ? -12.903 -4.719 4.339 1.00 97.25 435 ALA A CA 1
ATOM 3207 C C . ALA A 1 435 ? -12.747 -5.635 3.114 1.00 97.25 435 ALA A C 1
ATOM 3209 O O . ALA A 1 435 ? -11.773 -5.522 2.373 1.00 97.25 435 ALA A O 1
ATOM 3210 N N . SER A 1 436 ? -13.736 -6.489 2.830 1.00 97.94 436 SER A N 1
ATOM 3211 C CA . SER A 1 436 ? -13.755 -7.321 1.621 1.00 97.94 436 SER A CA 1
ATOM 3212 C C . SER A 1 436 ? -13.913 -6.493 0.342 1.00 97.94 436 SER A C 1
ATOM 3214 O O . SER A 1 436 ? -13.249 -6.771 -0.659 1.00 97.94 436 SER A O 1
ATOM 3216 N N . ALA A 1 437 ? -14.762 -5.459 0.356 1.00 98.50 437 ALA A N 1
ATOM 3217 C CA . ALA A 1 437 ? -14.890 -4.545 -0.774 1.00 98.50 437 ALA A CA 1
ATOM 3218 C C . ALA A 1 437 ? -13.596 -3.748 -1.006 1.00 98.50 437 ALA A C 1
ATOM 3220 O O . ALA A 1 437 ? -13.196 -3.578 -2.154 1.00 98.50 437 ALA A O 1
ATOM 3221 N N . LEU A 1 438 ? -12.915 -3.332 0.065 1.00 98.25 438 LEU A N 1
ATOM 3222 C CA . LEU A 1 438 ? -11.628 -2.643 0.004 1.00 98.25 438 LEU A CA 1
ATOM 3223 C C . LEU A 1 438 ? -10.542 -3.559 -0.565 1.00 98.25 438 LEU A C 1
ATOM 3225 O O . LEU A 1 438 ? -9.848 -3.178 -1.504 1.00 98.25 438 LEU A O 1
ATOM 3229 N N . GLN A 1 439 ? -10.461 -4.797 -0.069 1.00 97.69 439 GLN A N 1
ATOM 3230 C CA . GLN A 1 439 ? -9.535 -5.804 -0.584 1.00 97.69 439 GLN A CA 1
ATOM 3231 C C . GLN A 1 439 ? -9.756 -6.066 -2.075 1.00 97.69 439 GLN A C 1
ATOM 3233 O O . GLN A 1 439 ? -8.800 -6.184 -2.825 1.00 97.69 439 GLN A O 1
ATOM 3238 N N . LYS A 1 440 ? -11.006 -6.077 -2.544 1.00 98.19 440 LYS A N 1
ATOM 3239 C CA . LYS A 1 440 ? -11.300 -6.251 -3.970 1.00 98.19 440 LYS A CA 1
ATOM 3240 C C . LYS A 1 440 ? -10.752 -5.112 -4.840 1.00 98.19 440 LYS A C 1
ATOM 3242 O O . LYS A 1 440 ? -10.343 -5.376 -5.968 1.00 98.19 440 LYS A O 1
ATOM 3247 N N . VAL A 1 441 ? -10.755 -3.868 -4.355 1.00 98.06 441 VAL A N 1
ATOM 3248 C CA . VAL A 1 441 ? -10.140 -2.736 -5.076 1.00 98.06 441 VAL A CA 1
ATOM 3249 C C . VAL A 1 441 ? -8.613 -2.862 -5.059 1.00 98.06 441 VAL A C 1
ATOM 3251 O O . VAL A 1 441 ? -7.982 -2.688 -6.104 1.00 98.06 441 VAL A O 1
ATOM 3254 N N . ILE A 1 442 ? -8.032 -3.261 -3.919 1.00 96.56 442 ILE A N 1
ATOM 3255 C CA . ILE A 1 442 ? -6.602 -3.596 -3.812 1.00 96.56 442 ILE A CA 1
ATOM 3256 C C . ILE A 1 442 ? -6.237 -4.671 -4.843 1.00 96.56 442 ILE A C 1
ATOM 3258 O O . ILE A 1 442 ? -5.325 -4.459 -5.631 1.00 96.56 442 ILE A O 1
ATOM 3262 N N . ASP A 1 443 ? -6.990 -5.770 -4.920 1.00 96.62 443 ASP A N 1
ATOM 3263 C CA . ASP A 1 443 ? -6.716 -6.892 -5.824 1.00 96.62 443 ASP A CA 1
ATOM 3264 C C . ASP A 1 443 ? -6.768 -6.485 -7.308 1.00 96.62 443 ASP A C 1
ATOM 3266 O O . ASP A 1 443 ? -5.963 -6.961 -8.111 1.00 96.62 443 ASP A O 1
ATOM 3270 N N . ILE A 1 444 ? -7.699 -5.600 -7.692 1.00 97.12 444 ILE A N 1
ATOM 3271 C CA . ILE A 1 444 ? -7.793 -5.071 -9.065 1.00 97.12 444 ILE A CA 1
ATOM 3272 C C . ILE A 1 444 ? -6.530 -4.279 -9.417 1.00 97.12 444 ILE A C 1
ATOM 3274 O O . ILE A 1 444 ? -5.933 -4.508 -10.473 1.00 97.12 444 ILE A O 1
ATOM 3278 N N . ASN A 1 445 ? -6.109 -3.387 -8.521 1.00 96.25 445 ASN A N 1
ATOM 3279 C CA . ASN A 1 445 ? -4.917 -2.569 -8.698 1.00 96.25 445 ASN A CA 1
ATOM 3280 C C . ASN A 1 445 ? -3.632 -3.414 -8.661 1.00 96.25 445 ASN A C 1
ATOM 3282 O O . ASN A 1 445 ? -2.778 -3.271 -9.535 1.00 96.25 445 ASN A O 1
ATOM 3286 N N . SER A 1 446 ? -3.515 -4.374 -7.740 1.00 95.31 446 SER A N 1
ATOM 3287 C CA . SER A 1 446 ? -2.400 -5.329 -7.682 1.00 95.31 446 SER A CA 1
ATOM 3288 C C . SER A 1 446 ? -2.300 -6.161 -8.961 1.00 95.31 446 SER A C 1
ATOM 3290 O O . SER A 1 446 ? -1.219 -6.303 -9.525 1.00 95.31 446 SER A O 1
ATOM 3292 N N . HIS A 1 447 ? -3.426 -6.640 -9.496 1.00 95.69 447 HIS A N 1
ATOM 3293 C CA . HIS A 1 447 ? -3.423 -7.378 -10.758 1.00 95.69 447 HIS A CA 1
ATOM 3294 C C . HIS A 1 447 ? -2.964 -6.514 -11.943 1.00 95.69 447 HIS A C 1
ATOM 3296 O O . HIS A 1 447 ? -2.244 -6.990 -12.829 1.00 95.69 447 HIS A O 1
ATOM 3302 N N . ALA A 1 448 ? -3.367 -5.243 -11.978 1.00 94.69 448 ALA A N 1
ATOM 3303 C CA . ALA A 1 448 ? -2.934 -4.307 -13.008 1.00 94.69 448 ALA A CA 1
ATOM 3304 C C . ALA A 1 448 ? -1.442 -3.950 -12.891 1.00 94.69 448 ALA A C 1
ATOM 3306 O O . ALA A 1 448 ? -0.755 -3.836 -13.916 1.00 94.69 448 ALA A O 1
ATOM 3307 N N . PHE A 1 449 ? -0.933 -3.834 -11.661 1.00 95.12 449 PHE A N 1
ATOM 3308 C CA . PHE A 1 449 ? 0.492 -3.701 -11.372 1.00 95.12 449 PHE A CA 1
ATOM 3309 C C . PHE A 1 449 ? 1.271 -4.897 -11.929 1.00 95.12 449 PHE A C 1
ATOM 3311 O O . PHE A 1 449 ? 2.123 -4.706 -12.799 1.00 95.12 449 PHE A O 1
ATOM 3318 N N . ASP A 1 450 ? 0.918 -6.120 -11.525 1.00 94.50 450 ASP A N 1
ATOM 3319 C CA . ASP A 1 450 ? 1.592 -7.352 -11.956 1.00 94.50 450 ASP A CA 1
ATOM 3320 C C . ASP A 1 450 ? 1.563 -7.502 -13.481 1.00 94.50 450 ASP A C 1
ATOM 3322 O O . ASP A 1 450 ? 2.587 -7.748 -14.119 1.00 94.50 450 ASP A O 1
ATOM 3326 N N . THR A 1 451 ? 0.405 -7.243 -14.097 1.00 94.38 451 THR A N 1
ATOM 3327 C CA . THR A 1 451 ? 0.247 -7.284 -15.558 1.00 94.38 451 THR A CA 1
ATOM 3328 C C . THR A 1 451 ? 1.166 -6.280 -16.257 1.00 94.38 451 THR A C 1
ATOM 3330 O O . THR A 1 451 ? 1.732 -6.581 -17.311 1.00 94.38 451 THR A O 1
ATOM 3333 N N . SER A 1 452 ? 1.338 -5.085 -15.688 1.00 93.00 452 SER A N 1
ATOM 3334 C CA . SER A 1 452 ? 2.221 -4.053 -16.241 1.00 93.00 452 SER A CA 1
ATOM 3335 C C . SER A 1 452 ? 3.698 -4.426 -16.095 1.00 93.00 452 SER A C 1
ATOM 3337 O O . SER A 1 452 ? 4.478 -4.218 -17.032 1.00 93.00 452 SER A O 1
ATOM 3339 N N . ILE A 1 453 ? 4.082 -5.034 -14.968 1.00 94.06 453 ILE A N 1
ATOM 3340 C CA . ILE A 1 453 ? 5.429 -5.574 -14.755 1.00 94.06 453 ILE A CA 1
ATOM 3341 C C . ILE A 1 453 ? 5.723 -6.700 -15.757 1.00 94.06 453 ILE A C 1
ATOM 3343 O O . ILE A 1 453 ? 6.740 -6.656 -16.457 1.00 94.06 453 ILE A O 1
ATOM 3347 N N . ASP A 1 454 ? 4.812 -7.661 -15.900 1.00 94.06 454 ASP A N 1
ATOM 3348 C CA . ASP A 1 454 ? 4.950 -8.799 -16.813 1.00 94.06 454 ASP A CA 1
ATOM 3349 C C . ASP A 1 454 ? 4.976 -8.374 -18.287 1.00 94.06 454 ASP A C 1
ATOM 3351 O O . ASP A 1 454 ? 5.764 -8.897 -19.087 1.00 94.06 454 ASP A O 1
ATOM 3355 N N . ALA A 1 455 ? 4.164 -7.387 -18.673 1.00 91.88 455 ALA A N 1
ATOM 3356 C CA . ALA A 1 455 ? 4.199 -6.799 -20.011 1.00 91.88 455 ALA A CA 1
ATOM 3357 C C . ALA A 1 455 ? 5.568 -6.157 -20.304 1.00 91.88 455 ALA A C 1
ATOM 3359 O O . ALA A 1 455 ? 6.154 -6.391 -21.367 1.00 91.88 455 ALA A O 1
ATOM 3360 N N . GLY A 1 456 ? 6.128 -5.423 -19.338 1.00 90.25 456 GLY A N 1
ATOM 3361 C CA . GLY A 1 456 ? 7.473 -4.859 -19.433 1.00 90.25 456 GLY A CA 1
ATOM 3362 C C . GLY A 1 456 ? 8.566 -5.924 -19.571 1.00 90.25 456 GLY A C 1
ATOM 3363 O O . GLY A 1 456 ? 9.398 -5.862 -20.482 1.00 90.25 456 GLY A O 1
ATOM 3364 N N . LEU A 1 457 ? 8.542 -6.949 -18.713 1.00 91.88 457 LEU A N 1
ATOM 3365 C CA . LEU A 1 457 ? 9.506 -8.054 -18.730 1.00 91.88 457 LEU A CA 1
ATOM 3366 C C . LEU A 1 457 ? 9.423 -8.883 -20.018 1.00 91.88 457 LEU A C 1
ATOM 3368 O O . LEU A 1 457 ? 10.455 -9.218 -20.612 1.00 91.88 457 LEU A O 1
ATOM 3372 N N . SER A 1 458 ? 8.212 -9.201 -20.478 1.00 90.75 458 SER A N 1
ATOM 3373 C CA . SER A 1 458 ? 7.987 -9.989 -21.693 1.00 90.75 458 SER A CA 1
ATOM 3374 C C . SER A 1 458 ? 8.426 -9.242 -22.955 1.00 90.75 458 SER A C 1
ATOM 3376 O O . SER A 1 458 ? 9.094 -9.839 -23.807 1.00 90.75 458 SER A O 1
ATOM 3378 N N . GLY A 1 459 ? 8.171 -7.931 -23.042 1.00 87.44 459 GLY A N 1
ATOM 3379 C CA . GLY A 1 459 ? 8.672 -7.074 -24.120 1.00 87.44 459 GLY A CA 1
ATOM 3380 C C . GLY A 1 459 ? 10.204 -7.039 -24.196 1.00 87.44 459 GLY A C 1
ATOM 3381 O O . GLY A 1 459 ? 10.781 -7.011 -25.286 1.00 87.44 459 GLY A O 1
ATOM 3382 N N . LEU A 1 460 ? 10.878 -7.123 -23.044 1.00 88.25 460 LEU A N 1
ATOM 3383 C CA . LEU A 1 460 ? 12.341 -7.124 -22.934 1.00 88.25 460 LEU A CA 1
ATOM 3384 C C . LEU A 1 460 ? 12.979 -8.518 -23.071 1.00 88.25 460 LEU A C 1
ATOM 3386 O O . LEU A 1 460 ? 14.189 -8.624 -23.271 1.00 88.25 460 LEU A O 1
ATOM 3390 N N . SER A 1 461 ? 12.197 -9.597 -23.019 1.00 88.25 461 SER A N 1
ATOM 3391 C CA . SER A 1 461 ? 12.695 -10.981 -23.064 1.00 88.25 461 SER A CA 1
ATOM 3392 C C . SER A 1 461 ? 13.614 -11.306 -24.264 1.00 88.25 461 SER A C 1
ATOM 3394 O O . SER A 1 461 ? 14.647 -11.950 -24.055 1.00 88.25 461 SER A O 1
ATOM 3396 N N . PRO A 1 462 ? 13.349 -10.834 -25.503 1.00 87.31 462 PRO A N 1
ATOM 3397 C CA . PRO A 1 462 ? 14.214 -11.112 -26.659 1.00 87.31 462 PRO A CA 1
ATOM 3398 C C . PRO A 1 462 ? 15.532 -10.316 -26.672 1.00 87.31 462 PRO A C 1
ATOM 3400 O O . PRO A 1 462 ? 16.468 -10.663 -27.402 1.00 87.31 462 PRO A O 1
ATOM 3403 N N . TRP A 1 463 ? 15.617 -9.231 -25.899 1.00 84.12 463 TRP A N 1
ATOM 3404 C CA . TRP A 1 463 ? 16.674 -8.222 -26.008 1.00 84.12 463 TRP A CA 1
ATOM 3405 C C . TRP A 1 463 ? 18.091 -8.643 -25.604 1.00 84.12 463 TRP A C 1
ATOM 3407 O O . TRP A 1 463 ? 19.027 -8.022 -26.102 1.00 84.12 463 TRP A O 1
ATOM 3417 N N . PRO A 1 464 ? 18.322 -9.703 -24.811 1.00 83.94 464 PRO A N 1
ATOM 3418 C CA . PRO A 1 464 ? 19.668 -10.246 -24.651 1.00 83.94 464 PRO A CA 1
ATOM 3419 C C . PRO A 1 464 ? 20.253 -10.820 -25.952 1.00 83.94 464 PRO A C 1
ATOM 3421 O O . PRO A 1 464 ? 21.467 -10.831 -26.132 1.00 83.94 464 PRO A O 1
ATOM 3424 N N . TRP A 1 465 ? 19.407 -11.289 -26.879 1.00 89.25 465 TRP A N 1
ATOM 3425 C CA . TRP A 1 465 ? 19.843 -12.034 -28.068 1.00 89.25 465 TRP A CA 1
ATOM 3426 C C . TRP A 1 465 ? 19.672 -11.255 -29.372 1.00 89.25 465 TRP A C 1
ATOM 3428 O O . TRP A 1 465 ? 20.506 -11.369 -30.273 1.00 89.25 465 TRP A O 1
ATOM 3438 N N . VAL A 1 466 ? 18.616 -10.444 -29.480 1.00 91.50 466 VAL A N 1
ATOM 3439 C CA . VAL A 1 466 ? 18.281 -9.682 -30.694 1.00 91.50 466 VAL A CA 1
ATOM 3440 C C . VAL A 1 466 ? 19.416 -8.745 -31.146 1.00 91.50 466 VAL A C 1
ATOM 3442 O O . VAL A 1 466 ? 19.787 -8.815 -32.321 1.00 91.50 466 VAL A O 1
ATOM 3445 N N . PRO A 1 467 ? 20.030 -7.911 -30.283 1.00 89.69 467 PRO A N 1
ATOM 3446 C CA . PRO A 1 467 ? 21.109 -7.018 -30.701 1.00 89.69 467 PRO A CA 1
ATOM 3447 C C . PRO A 1 467 ? 22.380 -7.767 -31.103 1.00 89.69 467 PRO A C 1
ATOM 3449 O O . PRO A 1 467 ? 23.037 -7.377 -32.068 1.00 89.69 467 PRO A O 1
ATOM 3452 N N . LEU A 1 468 ? 22.705 -8.867 -30.412 1.00 91.56 468 LEU A N 1
ATOM 3453 C CA . LEU A 1 468 ? 23.850 -9.721 -30.742 1.00 91.56 468 LEU A CA 1
ATOM 3454 C C . LEU A 1 468 ? 23.664 -10.389 -32.111 1.00 91.56 468 LEU A C 1
ATOM 3456 O O . LEU A 1 468 ? 24.548 -10.310 -32.966 1.00 91.56 468 LEU A O 1
ATOM 3460 N N . GLY A 1 469 ? 22.495 -10.993 -32.347 1.00 93.25 469 GLY A N 1
ATOM 3461 C CA . GLY A 1 469 ? 22.144 -11.601 -33.630 1.00 93.25 469 GLY A CA 1
ATOM 3462 C C . GLY A 1 469 ? 22.086 -10.575 -34.764 1.00 93.25 469 GLY A C 1
ATOM 3463 O O . GLY A 1 469 ? 22.616 -10.815 -35.849 1.00 93.25 469 GLY A O 1
ATOM 3464 N N . GLY A 1 470 ? 21.517 -9.397 -34.496 1.00 92.88 470 GLY A N 1
ATOM 3465 C CA . GLY A 1 470 ? 21.456 -8.277 -35.431 1.00 92.88 470 GLY A CA 1
ATOM 3466 C C . GLY A 1 470 ? 22.838 -7.754 -35.823 1.00 92.88 470 GLY A C 1
ATOM 3467 O O . GLY A 1 470 ? 23.132 -7.622 -37.011 1.00 92.88 470 GLY A O 1
ATOM 3468 N N . ALA A 1 471 ? 23.722 -7.523 -34.850 1.00 92.31 471 ALA A N 1
ATOM 3469 C CA . ALA A 1 471 ? 25.096 -7.107 -35.115 1.00 92.31 471 ALA A CA 1
ATOM 3470 C C . ALA A 1 471 ? 25.882 -8.180 -35.879 1.00 92.31 471 ALA A C 1
ATOM 3472 O O . ALA A 1 471 ? 26.573 -7.855 -36.845 1.00 92.31 471 ALA A O 1
ATOM 3473 N N . ALA A 1 472 ? 25.732 -9.460 -35.520 1.00 93.94 472 ALA A N 1
ATOM 3474 C CA . ALA A 1 472 ? 26.336 -10.560 -36.267 1.00 93.94 472 ALA A CA 1
ATOM 3475 C C . ALA A 1 472 ? 25.847 -10.589 -37.727 1.00 93.94 472 ALA A C 1
ATOM 3477 O O . ALA A 1 472 ? 26.660 -10.706 -38.646 1.00 93.94 472 ALA A O 1
ATOM 3478 N N . ALA A 1 473 ? 24.546 -10.400 -37.965 1.00 94.69 473 ALA A N 1
ATOM 3479 C CA . ALA A 1 473 ? 23.974 -10.326 -39.307 1.00 94.69 473 ALA A CA 1
ATOM 3480 C C . ALA A 1 473 ? 24.503 -9.121 -40.106 1.00 94.69 473 ALA A C 1
ATOM 3482 O O . ALA A 1 473 ? 24.865 -9.281 -41.273 1.00 94.69 473 ALA A O 1
ATOM 3483 N N . VAL A 1 474 ? 24.636 -7.939 -39.488 1.00 92.69 474 VAL A N 1
ATOM 3484 C CA . VAL A 1 474 ? 25.261 -6.759 -40.118 1.00 92.69 474 VAL A CA 1
ATOM 3485 C C . VAL A 1 474 ? 26.710 -7.053 -40.522 1.00 92.69 474 VAL A C 1
ATOM 3487 O O . VAL A 1 474 ? 27.108 -6.744 -41.648 1.00 92.69 474 VAL A O 1
ATOM 3490 N N . VAL A 1 475 ? 27.491 -7.706 -39.654 1.00 92.12 475 VAL A N 1
ATOM 3491 C CA . VAL A 1 475 ? 28.877 -8.103 -39.954 1.00 92.12 475 VAL A CA 1
ATOM 3492 C C . VAL A 1 475 ? 28.931 -9.113 -41.105 1.00 92.12 475 VAL A C 1
ATOM 3494 O O . VAL A 1 475 ? 29.742 -8.957 -42.020 1.00 92.12 475 VAL A O 1
ATOM 3497 N N . VAL A 1 476 ? 28.049 -10.116 -41.120 1.00 92.81 476 VAL A N 1
ATOM 3498 C CA . VAL A 1 476 ? 27.964 -11.100 -42.214 1.00 92.81 476 VAL A CA 1
ATOM 3499 C C . VAL A 1 476 ? 27.604 -10.420 -43.539 1.00 92.81 476 VAL A C 1
ATOM 3501 O O . VAL A 1 476 ? 28.279 -10.652 -44.544 1.00 92.81 476 VAL A O 1
ATOM 3504 N N . LEU A 1 477 ? 26.603 -9.534 -43.548 1.00 92.06 477 LEU A N 1
ATOM 3505 C CA . LEU A 1 477 ? 26.193 -8.772 -44.733 1.00 92.06 477 LEU A CA 1
ATOM 3506 C C . LEU A 1 477 ? 27.320 -7.874 -45.257 1.00 92.06 477 LEU A C 1
ATOM 3508 O O . LEU A 1 477 ? 27.532 -7.789 -46.470 1.00 92.06 477 LEU A O 1
ATOM 3512 N N . LEU A 1 478 ? 28.091 -7.256 -44.359 1.00 88.62 478 LEU A N 1
ATOM 3513 C CA . LEU A 1 478 ? 29.278 -6.485 -44.720 1.00 88.62 478 LEU A CA 1
ATOM 3514 C C . LEU A 1 478 ? 30.328 -7.376 -45.402 1.00 88.62 478 LEU A C 1
ATOM 3516 O O . LEU A 1 478 ? 30.810 -7.040 -46.484 1.00 88.62 478 LEU A O 1
ATOM 3520 N N . VAL A 1 479 ? 30.665 -8.528 -44.813 1.00 86.69 479 VAL A N 1
ATOM 3521 C CA . VAL A 1 479 ? 31.666 -9.454 -45.371 1.00 86.69 479 VAL A CA 1
ATOM 3522 C C . VAL A 1 479 ? 31.230 -9.972 -46.743 1.00 86.69 479 VAL A C 1
ATOM 3524 O O . VAL A 1 479 ? 32.021 -9.929 -47.689 1.00 86.69 479 VAL A O 1
ATOM 3527 N N . VAL A 1 480 ? 29.972 -10.403 -46.887 1.00 87.00 480 VAL A N 1
ATOM 3528 C CA . VAL A 1 480 ? 29.406 -10.876 -48.163 1.00 87.00 480 VAL A CA 1
ATOM 3529 C C . VAL A 1 480 ? 29.406 -9.764 -49.213 1.00 87.00 480 VAL A C 1
ATOM 3531 O O . VAL A 1 480 ? 29.793 -10.002 -50.356 1.00 87.00 480 VAL A O 1
ATOM 3534 N N . GLY A 1 481 ? 29.055 -8.534 -48.831 1.00 82.75 481 GLY A N 1
ATOM 3535 C CA . GLY A 1 481 ? 29.053 -7.385 -49.734 1.00 82.75 481 GLY A CA 1
ATOM 3536 C C . GLY A 1 481 ? 30.446 -6.951 -50.206 1.00 82.75 481 GLY A C 1
ATOM 3537 O O . GLY A 1 481 ? 30.559 -6.337 -51.268 1.00 82.75 481 GLY A O 1
ATOM 3538 N N . VAL A 1 482 ? 31.501 -7.256 -49.443 1.00 80.88 482 VAL A N 1
ATOM 3539 C CA . VAL A 1 482 ? 32.885 -6.820 -49.712 1.00 80.88 482 VAL A CA 1
ATOM 3540 C C . VAL A 1 482 ? 33.733 -7.897 -50.390 1.00 80.88 482 VAL A C 1
ATOM 3542 O O . VAL A 1 482 ? 34.611 -7.568 -51.192 1.00 80.88 482 VAL A O 1
ATOM 3545 N N . ARG A 1 483 ? 33.472 -9.182 -50.119 1.00 80.88 483 ARG A N 1
ATOM 3546 C CA . ARG A 1 483 ? 34.268 -10.320 -50.612 1.00 80.88 483 ARG A CA 1
ATOM 3547 C C . ARG A 1 483 ? 34.442 -10.365 -52.142 1.00 80.88 483 ARG A C 1
ATOM 3549 O O . ARG A 1 483 ? 35.586 -10.546 -52.558 1.00 80.88 483 ARG A O 1
ATOM 3556 N N . PRO A 1 484 ? 33.408 -10.139 -52.982 1.00 75.31 484 PRO A N 1
ATOM 3557 C CA . PRO A 1 484 ? 33.571 -10.114 -54.439 1.00 75.31 484 PRO A CA 1
ATOM 3558 C C . PRO A 1 484 ? 34.519 -9.003 -54.896 1.00 75.31 484 PRO A C 1
ATOM 3560 O O . PRO A 1 484 ? 35.304 -9.190 -55.813 1.00 75.31 484 PRO A O 1
ATOM 3563 N N . ARG A 1 485 ? 34.508 -7.860 -54.200 1.00 70.50 485 ARG A N 1
ATOM 3564 C CA . ARG A 1 485 ? 35.299 -6.683 -54.578 1.00 70.50 485 ARG A CA 1
ATOM 3565 C C . ARG A 1 485 ? 36.744 -6.754 -54.126 1.00 70.50 485 ARG A C 1
ATOM 3567 O O . ARG A 1 485 ? 37.620 -6.252 -54.810 1.00 70.50 485 ARG A O 1
ATOM 3574 N N . LEU A 1 486 ? 37.019 -7.382 -52.984 1.00 68.00 486 LEU A N 1
ATOM 3575 C CA . LEU A 1 486 ? 38.402 -7.663 -52.590 1.00 68.00 486 LEU A CA 1
ATOM 3576 C C . LEU A 1 486 ? 39.054 -8.715 -53.496 1.00 68.00 486 LEU A C 1
ATOM 3578 O O . LEU A 1 486 ? 40.276 -8.710 -53.618 1.00 68.00 486 LEU A O 1
ATOM 3582 N N . ALA A 1 487 ? 38.259 -9.591 -54.120 1.00 70.88 487 ALA A N 1
ATOM 3583 C CA . ALA A 1 487 ? 38.749 -10.555 -55.098 1.00 70.88 487 ALA A CA 1
ATOM 3584 C C . ALA A 1 487 ? 39.143 -9.901 -56.436 1.00 70.88 487 ALA A C 1
ATOM 3586 O O . ALA A 1 487 ? 40.054 -10.400 -57.076 1.00 70.88 487 ALA A O 1
ATOM 3587 N N . GLU A 1 488 ? 38.544 -8.765 -56.816 1.00 66.06 488 GLU A N 1
ATOM 3588 C CA . GLU A 1 488 ? 38.919 -7.992 -58.021 1.00 66.06 488 GLU A CA 1
ATOM 3589 C C . GLU A 1 488 ? 40.297 -7.298 -57.912 1.00 66.06 488 GLU A C 1
ATOM 3591 O O . GLU A 1 488 ? 40.839 -6.851 -58.918 1.00 66.06 488 GLU A O 1
ATOM 3596 N N . TYR A 1 489 ? 40.865 -7.183 -56.702 1.00 62.12 489 TYR A N 1
ATOM 3597 C CA . TYR A 1 489 ? 42.176 -6.558 -56.440 1.00 62.12 489 TYR A CA 1
ATOM 3598 C C . TYR A 1 489 ? 43.290 -7.567 -56.100 1.00 62.12 489 TYR A C 1
ATOM 3600 O O . TYR A 1 489 ? 44.373 -7.150 -55.679 1.00 62.12 489 TYR A O 1
ATOM 3608 N N . ARG A 1 490 ? 43.010 -8.870 -56.202 1.00 54.25 490 ARG A N 1
ATOM 3609 C CA . ARG A 1 490 ? 44.007 -9.949 -56.132 1.00 54.25 490 ARG A CA 1
ATOM 3610 C C . ARG A 1 490 ? 44.372 -10.371 -57.541 1.00 54.25 490 ARG A C 1
ATOM 3612 O O . ARG A 1 490 ? 45.565 -10.679 -57.730 1.00 54.25 490 ARG A O 1
#

Nearest PDB structures (foldseek):
  7unl-assembly1_A  TM=2.105E-01  e=7.938E-01  Homo sapiens
  8dhm-assembly1_A  TM=1.884E-01  e=1.253E+00  Homo sapiens
  8snb-assembly1_8K  TM=1.906E-01  e=2.642E+00  Strongylocentrotus purpuratus
  7cbc-assembly2_B  TM=1.586E-01  e=7.447E+00  synthetic construct

Radius of gyration: 36.79 Å; Cα contacts (8 Å, |Δi|>4): 591; chains: 1; bounding box: 103×91×100 Å

pLDDT: mean 88.71, std 11.95, range [38.75, 98.62]

Sequence (490 aa):
MTDLAAPPRGIGPDVSGSRRPRRHWPTPATLKVCGAAVIAASAVFAVVATTTAGQVRSGFDAIGHTEAPQVVATNDLVYSLNDMDANLANVIMVGDNKLGPGIDRASFTKLFQADRADADHDLRLAAVHAGADGPAAAQVGLALDALGSYEALAGQVMYLDTGDGDGDRPAGQVPPAESALFAEATDLMQSSVLPAAENVVTSNGQALETSYEHRHGTAEAAVWWLVVAGLLLLAALGAFQFLLLRRTNRLVNPATAAATVLTLVLTVWGAATMSGAAEHLRGAKKDAFDSVAALTAAKALSTDANADESRIIVDPSRATKYQNSYLVKSRQLMDVGSGVTLETYDAAAKAALDTYFGYPAQHPVTFGGYLGTELKNITFAGERAADEQLLRAYQAYEQDDRKLRQKLATDVSEAIRFDTSPAASDSDGAFVAYASALQKVIDINSHAFDTSIDAGLSGLSPWPWVPLGGAAAVVVLLVVGVRPRLAEYR

Foldseek 3Di:
DDDDDDDDDDDDDDPPPPPDPPPDDPPVVVLVVLLVLLLVLLVLLLVLLLVLLVLLLVLLCCLQPPLLVLLLLLLLLLQLLLLLLLLLLQLQQAQLDDLDVLSYNVSSVVSNVVSLVSNVVSLVVQCVVQDDDDDSNVLSVQLVVLSVVLVVLSVVLNCVSVVPPDDSDHGLPGDPVSLVSSVVSVCSSVVGNSVSSVVSSVVSVVVSVVSLVVSLVSLVVSLVSSLVSLVSSLVSLVVSQVSCCVPPVDNDLVLSVVLNVLSVCCSVLSSVLSVLSSVLSVCLPQLFSVLLSLLSNLLSLLSNLLSLLSSCSSHVVCNVVSLVSNVVSLCQQKPLDPPDDLVCVLVSLVVQLCVQVVCVVCSDLNIDHSLSVVSVSDDDDCLVVLSNQLSVLSSLLSVQSVVLVVCVVPPSSVSSCLSPPCDCNGNVVSSVSNSVSSVVSSVRSSVSSNVSSVSSNVSSVCSNPSSVVSSVSSSVSSCVSCVVVVVVVD

Secondary structure (DSSP, 8-state):
--------PPP---------------HHHHHHHHHHHHHHHHHHHHHHHHHHHHHHHHHHHHIIIIIHHHHHHHHHHHHHHHHHHHHHHHHHHHTT---BTTBSHHHHHHHHHHHHHHHHHHHHHHHHHH-SSSHHHHHHHHHHHHHHHHHHHHHHHHHHHHHSTT--PPTT---HHHHHHHHHHHHHIIIIIHHHHHHHHHHHHHHHHHHHHHHHHHHHHHHHHHHHHHHHHHHHHHHHHHHHHHHH--S--HHHHHHHHHHHHHHHHHHHHHHHHHHHHHIIIIIIIHHHHHHHHHHHHHHHHHHHHHHHHH-GGGHHHHHHHHHHHHHHHSB--TT--HHHHHHHHHHHHHHHHH-TTT-----BHHHHHHTTS--STTHHHHHHHHHHHHHHHHHHHHHHHHHHTT-HHHHHHHHH--STTSHHHHHHHHHHHHHHHHHHHHHHHHHHHHHHHHHHTTTTTHHHHHHHHHHHHHHHHHHHHHHTT-

Solvent-accessible surface area (backbone atoms only — not comparable to full-atom values): 24962 Å² total; per-residue (Å²): 135,80,88,85,90,85,88,85,88,82,83,83,87,81,86,80,76,80,75,74,79,76,83,77,72,58,72,69,60,53,53,49,52,48,50,51,49,38,46,50,31,30,52,52,31,21,50,51,41,30,52,40,46,50,53,44,43,52,41,41,48,43,43,62,75,46,47,49,54,49,38,50,44,37,31,50,28,46,26,22,52,27,46,24,55,28,24,53,36,46,26,54,27,32,35,67,39,73,80,48,93,75,36,31,30,70,46,26,50,51,48,24,55,48,24,47,51,49,28,54,48,37,51,50,53,49,36,67,72,35,42,93,63,58,74,55,22,52,43,46,49,53,25,51,55,35,43,54,55,33,52,56,36,49,52,50,33,54,46,50,73,67,61,68,73,93,65,87,40,55,44,55,68,50,54,70,69,48,32,52,43,44,50,52,28,53,49,44,38,66,71,44,24,48,54,29,39,50,49,53,30,50,52,45,46,51,52,44,49,56,51,46,56,55,41,47,53,48,25,56,48,34,30,53,53,37,47,52,33,36,52,51,31,48,50,38,48,49,53,47,51,52,55,48,30,78,74,64,79,49,92,76,59,67,39,54,50,51,33,48,53,51,49,50,50,54,32,53,53,46,37,52,48,32,51,50,34,38,50,27,53,47,44,20,40,71,57,9,41,54,49,30,55,46,49,42,46,41,50,20,46,50,37,42,31,55,24,28,60,46,42,31,58,44,36,59,92,52,27,71,58,32,56,52,50,30,48,54,41,50,38,49,38,46,25,63,65,86,90,64,45,82,90,45,38,63,62,42,46,47,53,41,48,51,49,24,68,71,36,82,90,70,52,54,76,79,40,34,35,45,55,32,50,48,71,73,51,74,75,58,91,67,44,62,63,34,49,56,48,21,55,54,26,46,54,50,26,61,52,31,56,55,50,41,58,56,30,53,77,76,38,50,56,60,19,50,44,32,54,63,28,75,48,78,90,28,35,33,15,24,42,53,50,20,54,52,28,47,48,51,43,33,50,54,25,48,50,50,21,51,51,23,37,50,51,33,46,59,69,48,62,60,36,76,50,49,36,51,52,49,29,51,50,38,47,50,26,46,50,63,57,40,50,70,61,60,56,76,76,109

Mean predicted aligned error: 8.48 Å